Protein AF-A0A9E4AIB0-F1 (afdb_monomer_lite)

pLDDT: mean 76.28, std 18.2, range [30.69, 98.44]

Foldseek 3Di:
DVVVVVVVVVVVVVVVVVVVVVVVVVVVVVVVQQAFLLNPQPQWDWDWFQFPVRDIDIDTADRQDDDPPPPPPDPPPLPPDDQLLVVVLVPDPLVVLCVPFVPDALVRLCVPAVVVVCVVCVVVDDPVNVVLVVVLCVVQNSSNLVVVLSVSRAGDNDNVSSVLSVVLSSVLVVLVVQCVDPVRNQVSCVQLSHDSPDDSVRSNVLSSSLSRLQVVVQVVVCVVPVQFPHWDAFSNSDTDTAGALEWEWEQDPRGLDTDIDHDDDDPVQVCCCSAQVDHDPSHHYFYAYPRRHTDPPPDRNNPLVVLVVVLVSLLVSLVVVVVVLVVVSVPPPDPPPPPPPPPDPDPDDDDDDDDDDDDDDDDDDDDDDDDDDDDPPPDDDPVPDDPDDDDPVRLVVSVVVQCVRRVRDDDPSVVSSSVSSVVSVVSVVVNVVVVVVVVPDPPPPPPPDPPDPDD

Secondary structure (DSSP, 8-state):
-HHHHHHHHHHHHHHHHHHHHHHHHHHHHHHHHHS-TTTTSPPPPPEEEE-TTS-EEEE-PPP------PPPPP-GGGGSS--HHHHHHHTS-HHHHHHHH--S-HHHHHHHHHHHHHHHHGGG--HHHHHHHHHHHHHS-HHHHHHHHHHTT---SSHHHHHHHHHHHHHHHHHHHHHS-HHHHHHHHHHTT--TT--HHHHHHHHHHHHHHHHHHHHHHHHH-TT--EEEE-TT--EEEE-TTEEEEE--SS-S--EEEES---HHHHHHHHHS--PPTT-EEEEE-TT-PBPPTT----HHHHHHHHHHHHHHHHHHHHHHHHHHHHHSPPP---------------------------------PPP-----GGG--GGGS-SSPPPHHHHHHHHHHHHHHTTT---HHHHHHHHHHHHHHHHHHHHHHHHHHHHTS-----PPPPPPPP-

Structure (mmCIF, N/CA/C/O backbone):
data_AF-A0A9E4AIB0-F1
#
_entry.id   AF-A0A9E4AIB0-F1
#
loop_
_atom_site.group_PDB
_atom_site.id
_atom_site.type_symbol
_atom_site.label_atom_id
_atom_site.label_alt_id
_atom_site.label_comp_id
_atom_site.label_asym_id
_atom_site.label_entity_id
_atom_site.label_seq_id
_atom_site.pdbx_PDB_ins_code
_atom_site.Cartn_x
_atom_site.Cartn_y
_atom_site.Cartn_z
_atom_site.occupancy
_atom_site.B_iso_or_equiv
_atom_site.auth_seq_id
_atom_site.auth_comp_id
_atom_site.auth_asym_id
_atom_site.auth_atom_id
_atom_site.pdbx_PDB_model_num
ATOM 1 N N . MET A 1 1 ? 23.165 46.188 10.028 1.00 58.38 1 MET A N 1
ATOM 2 C CA . MET A 1 1 ? 23.383 44.734 9.798 1.00 58.38 1 MET A CA 1
ATOM 3 C C . MET A 1 1 ? 23.260 43.845 11.045 1.00 58.38 1 MET A C 1
ATOM 5 O O . MET A 1 1 ? 22.676 42.778 10.912 1.00 58.38 1 MET A O 1
ATOM 9 N N . LYS A 1 2 ? 23.750 44.217 12.246 1.00 74.88 2 LYS A N 1
ATOM 10 C CA . LYS A 1 2 ? 23.639 43.354 13.454 1.00 74.88 2 LYS A CA 1
ATOM 11 C C . LYS A 1 2 ? 22.192 42.988 13.853 1.00 74.88 2 LYS A C 1
ATOM 13 O O . LYS A 1 2 ? 21.958 41.852 14.250 1.00 74.88 2 LYS A O 1
ATOM 18 N N . ASN A 1 3 ? 21.227 43.899 13.691 1.00 80.69 3 ASN A N 1
ATOM 19 C CA . ASN A 1 3 ? 19.824 43.640 14.059 1.00 80.69 3 ASN A CA 1
ATOM 20 C C . ASN A 1 3 ? 19.105 42.669 13.109 1.00 80.69 3 ASN A C 1
ATOM 22 O O . ASN A 1 3 ? 18.345 41.827 13.575 1.00 80.69 3 ASN A O 1
ATOM 26 N N . ILE A 1 4 ? 19.416 42.709 11.809 1.00 83.88 4 ILE A N 1
ATOM 27 C CA . ILE A 1 4 ? 18.829 41.802 10.806 1.00 83.88 4 ILE A CA 1
ATOM 28 C C . ILE A 1 4 ? 19.257 40.352 11.070 1.00 83.88 4 ILE A C 1
ATOM 30 O O . ILE A 1 4 ? 18.430 39.451 11.025 1.00 83.88 4 ILE A O 1
ATOM 34 N N . LYS A 1 5 ? 20.527 40.120 11.442 1.00 83.44 5 LYS A N 1
ATOM 35 C CA . LYS A 1 5 ? 21.000 38.772 11.804 1.00 83.44 5 LYS A CA 1
ATOM 36 C C . LYS A 1 5 ? 20.243 38.204 13.008 1.00 83.44 5 LYS A C 1
ATOM 38 O O . LYS A 1 5 ? 19.814 37.062 12.949 1.00 83.44 5 LYS A O 1
ATOM 43 N N . LYS A 1 6 ? 20.015 39.006 14.058 1.00 87.25 6 LYS A N 1
ATOM 44 C CA . LYS A 1 6 ? 19.225 38.574 15.226 1.00 87.25 6 LYS A CA 1
ATOM 45 C C . LYS A 1 6 ? 17.775 38.249 14.855 1.00 87.25 6 LYS A C 1
ATOM 47 O O . LYS A 1 6 ? 17.269 37.226 15.294 1.00 87.25 6 LYS A O 1
ATOM 52 N N . GLN A 1 7 ? 17.128 39.077 14.032 1.00 87.00 7 GLN A N 1
ATOM 53 C CA . GLN A 1 7 ? 15.749 38.833 13.586 1.00 87.00 7 GLN A CA 1
ATOM 54 C C . GLN A 1 7 ? 15.622 37.549 12.757 1.00 87.00 7 GLN A C 1
ATOM 56 O O . GLN A 1 7 ? 14.717 36.759 13.007 1.00 87.00 7 GLN A O 1
ATOM 61 N N . ILE A 1 8 ? 16.560 37.293 11.840 1.00 88.31 8 ILE A N 1
ATOM 62 C CA . ILE A 1 8 ? 16.590 36.048 11.058 1.00 88.31 8 ILE A CA 1
ATOM 63 C C . ILE A 1 8 ? 16.806 34.837 11.974 1.00 88.31 8 ILE A C 1
ATOM 65 O O . ILE A 1 8 ? 16.113 33.834 11.831 1.00 88.31 8 ILE A O 1
ATOM 69 N N . THR A 1 9 ? 17.711 34.927 12.955 1.00 90.75 9 THR A N 1
ATOM 70 C CA . THR A 1 9 ? 17.920 33.845 13.930 1.00 90.75 9 THR A CA 1
ATOM 71 C C . THR A 1 9 ? 16.656 33.557 14.744 1.00 90.75 9 THR A C 1
ATOM 73 O O . THR A 1 9 ? 16.285 32.394 14.874 1.00 90.75 9 THR A O 1
ATOM 76 N N . TYR A 1 10 ? 15.949 34.581 15.236 1.00 92.44 10 TYR A N 1
ATOM 77 C CA . TYR A 1 10 ? 14.683 34.377 15.952 1.00 92.44 10 TYR A CA 1
ATOM 78 C C . TYR A 1 10 ? 13.595 33.770 15.068 1.00 92.44 10 TYR A C 1
ATOM 80 O O . TYR A 1 10 ? 12.855 32.904 15.533 1.00 92.44 10 TYR A O 1
ATOM 88 N N . PHE A 1 11 ? 13.517 34.176 13.800 1.00 90.88 11 PHE A N 1
ATOM 89 C CA . PHE A 1 11 ? 12.573 33.599 12.848 1.00 90.88 11 PHE A CA 1
ATOM 90 C C . PHE A 1 11 ? 12.853 32.110 12.608 1.00 90.88 11 PHE A C 1
ATOM 92 O O . PHE A 1 11 ? 11.940 31.299 12.717 1.00 90.88 11 PHE A O 1
ATOM 99 N N . ILE A 1 12 ? 14.115 31.735 12.371 1.00 88.69 12 ILE A N 1
ATOM 100 C CA . ILE A 1 12 ? 14.518 30.334 12.167 1.00 88.69 12 ILE A CA 1
ATOM 101 C C . ILE A 1 12 ? 14.211 29.487 13.406 1.00 88.69 12 ILE A C 1
ATOM 103 O O . ILE A 1 12 ? 13.651 28.402 13.275 1.00 88.69 12 ILE A O 1
ATOM 107 N N . ILE A 1 13 ? 14.534 29.984 14.606 1.00 91.38 13 ILE A N 1
ATOM 108 C CA . ILE A 1 13 ? 14.256 29.266 15.858 1.00 91.38 13 ILE A CA 1
ATOM 109 C C . ILE A 1 13 ? 12.746 29.098 16.056 1.00 91.38 13 ILE A C 1
ATOM 111 O O . ILE A 1 13 ? 12.291 27.995 16.342 1.00 91.38 13 ILE A O 1
ATOM 115 N N . SER A 1 14 ? 11.959 30.158 15.855 1.00 85.62 14 SER A N 1
ATOM 116 C CA . SER A 1 14 ? 10.499 30.100 16.017 1.00 85.62 14 SER A CA 1
ATOM 117 C C . SER A 1 14 ? 9.866 29.133 15.015 1.00 85.62 14 SER A C 1
ATOM 119 O O . SER A 1 14 ? 9.023 28.321 15.384 1.00 85.62 14 SER A O 1
ATOM 121 N N . PHE A 1 15 ? 10.320 29.164 13.762 1.00 85.19 15 PHE A N 1
ATOM 122 C CA . PHE A 1 15 ? 9.859 28.253 12.720 1.00 85.19 15 PHE A CA 1
ATOM 123 C C . PHE A 1 15 ? 10.212 26.792 13.036 1.00 85.19 15 PHE A C 1
ATOM 125 O O . PHE A 1 15 ? 9.362 25.915 12.906 1.00 85.19 15 PHE A O 1
ATOM 132 N N . ALA A 1 16 ? 11.427 26.526 13.528 1.00 86.19 16 ALA A N 1
ATOM 133 C CA . ALA A 1 16 ? 11.831 25.191 13.961 1.00 86.19 16 ALA A CA 1
ATOM 134 C C . ALA A 1 16 ? 10.978 24.678 15.135 1.00 86.19 16 ALA A C 1
ATOM 136 O O . ALA A 1 16 ? 10.551 23.527 15.114 1.00 86.19 16 ALA A O 1
ATOM 137 N N . VAL A 1 17 ? 10.668 25.526 16.124 1.00 90.06 17 VAL A N 1
ATOM 138 C CA . VAL A 1 17 ? 9.784 25.166 17.248 1.00 90.06 17 VAL A CA 1
ATOM 139 C C . VAL A 1 17 ? 8.374 24.825 16.761 1.00 90.06 17 VAL A C 1
ATOM 141 O O . VAL A 1 17 ? 7.809 23.828 17.205 1.00 90.06 17 VAL A O 1
ATOM 144 N N . VAL A 1 18 ? 7.822 25.591 15.812 1.00 86.50 18 VAL A N 1
ATOM 145 C CA . VAL A 1 18 ? 6.507 25.301 15.214 1.00 86.50 18 VAL A CA 1
ATOM 146 C C . VAL A 1 18 ? 6.522 23.972 14.456 1.00 86.50 18 VAL A C 1
ATOM 148 O O . VAL A 1 18 ? 5.607 23.172 14.630 1.00 86.50 18 VAL A O 1
ATOM 151 N N . LEU A 1 19 ? 7.565 23.693 13.667 1.00 83.31 19 LEU A N 1
ATOM 152 C CA . LEU A 1 19 ? 7.689 22.424 12.944 1.00 83.31 19 LEU A CA 1
ATOM 153 C C . LEU A 1 19 ? 7.826 21.221 13.885 1.00 83.31 19 LEU A C 1
ATOM 155 O O . LEU A 1 19 ? 7.175 20.203 13.662 1.00 83.31 19 LEU A O 1
ATOM 159 N N . ILE A 1 20 ? 8.630 21.336 14.947 1.00 85.75 20 ILE A N 1
ATOM 160 C CA . ILE A 1 20 ? 8.775 20.280 15.961 1.00 85.75 20 ILE A CA 1
ATOM 161 C C . ILE A 1 20 ? 7.446 20.065 16.692 1.00 85.75 20 ILE A C 1
ATOM 163 O O . ILE A 1 20 ? 7.021 18.924 16.862 1.00 85.75 20 ILE A O 1
ATOM 167 N N . GLY A 1 21 ? 6.760 21.147 17.074 1.00 84.75 21 GLY A N 1
ATOM 168 C CA . GLY A 1 21 ? 5.440 21.082 17.700 1.00 84.75 21 GLY A CA 1
ATOM 169 C C . GLY A 1 21 ? 4.399 20.413 16.800 1.00 84.75 21 GLY A C 1
ATOM 170 O O . GLY A 1 21 ? 3.668 19.540 17.260 1.00 84.75 21 GLY A O 1
ATOM 171 N N . ALA A 1 22 ? 4.381 20.752 15.508 1.00 77.81 22 ALA A N 1
ATOM 172 C CA . ALA A 1 22 ? 3.497 20.133 14.525 1.00 77.81 22 ALA A CA 1
ATOM 173 C C . ALA A 1 22 ? 3.813 18.644 14.324 1.00 77.81 22 ALA A C 1
ATOM 175 O O . ALA A 1 22 ? 2.899 17.827 14.336 1.00 77.81 22 ALA A O 1
ATOM 176 N N . ALA A 1 23 ? 5.089 18.266 14.204 1.00 73.75 23 ALA A N 1
ATOM 177 C CA . ALA A 1 23 ? 5.493 16.866 14.072 1.00 73.75 23 ALA A CA 1
ATOM 178 C C . ALA A 1 23 ? 5.126 16.040 15.317 1.00 73.75 23 ALA A C 1
ATOM 180 O O . ALA A 1 23 ? 4.600 14.935 15.191 1.00 73.75 23 ALA A O 1
ATOM 181 N N . PHE A 1 24 ? 5.337 16.589 16.517 1.00 78.62 24 PHE A N 1
ATOM 182 C CA . PHE A 1 24 ? 4.951 15.945 17.774 1.00 78.62 24 PHE A CA 1
ATOM 183 C C . PHE A 1 24 ? 3.428 15.806 17.904 1.00 78.62 24 PHE A C 1
ATOM 185 O O . PHE A 1 24 ? 2.934 14.741 18.269 1.00 78.62 24 PHE A O 1
ATOM 192 N N . TYR A 1 25 ? 2.675 16.852 17.551 1.00 69.88 25 TYR A N 1
ATOM 193 C CA . TYR A 1 25 ? 1.213 16.825 17.530 1.00 69.88 25 TYR A CA 1
ATOM 194 C C . TYR A 1 25 ? 0.676 15.798 16.525 1.00 69.88 25 TYR A C 1
ATOM 196 O O . TYR A 1 25 ? -0.192 15.003 16.873 1.00 69.88 25 TYR A O 1
ATOM 204 N N . MET A 1 26 ? 1.246 15.736 15.319 1.00 58.97 26 MET A N 1
ATOM 205 C CA . MET A 1 26 ? 0.901 14.727 14.313 1.00 58.97 26 MET A CA 1
ATOM 206 C C . MET A 1 26 ? 1.245 13.309 14.782 1.00 58.97 26 MET A C 1
ATOM 208 O O . MET A 1 26 ? 0.445 12.399 14.583 1.00 58.97 26 MET A O 1
ATOM 212 N N . GLY A 1 27 ? 2.378 13.114 15.463 1.00 62.66 27 GLY A N 1
ATOM 213 C CA . GLY A 1 27 ? 2.731 11.832 16.080 1.00 62.66 27 GLY A CA 1
ATOM 214 C C . GLY A 1 27 ? 1.749 11.413 17.181 1.00 62.66 27 GLY A C 1
ATOM 215 O O . GLY A 1 27 ? 1.348 10.252 17.245 1.00 62.66 27 GLY A O 1
ATOM 216 N N . LEU A 1 28 ? 1.292 12.360 18.008 1.00 63.47 28 LEU A N 1
ATOM 217 C CA . LEU A 1 28 ? 0.242 12.131 19.005 1.00 63.47 28 LEU A CA 1
ATOM 218 C C . LEU A 1 28 ? -1.109 11.801 18.365 1.00 63.47 28 LEU A C 1
ATOM 220 O O . LEU A 1 28 ? -1.790 10.898 18.843 1.00 63.47 28 LEU A O 1
ATOM 224 N N . LEU A 1 29 ? -1.494 12.498 17.292 1.00 56.62 29 LEU A N 1
ATOM 225 C CA . LEU A 1 29 ? -2.718 12.206 16.544 1.00 56.62 29 LEU A CA 1
ATOM 226 C C . LEU A 1 29 ? -2.663 10.824 15.892 1.00 56.62 29 LEU A C 1
ATOM 228 O O . LEU A 1 29 ? -3.625 10.072 15.998 1.00 56.62 29 LEU A O 1
ATOM 232 N N . GLN A 1 30 ? -1.531 10.453 15.289 1.00 55.44 30 GLN A N 1
ATOM 233 C CA . GLN A 1 30 ? -1.328 9.114 14.735 1.00 55.44 30 GLN A CA 1
ATOM 234 C C . GLN A 1 30 ? -1.376 8.035 15.816 1.00 55.44 30 GLN A C 1
ATOM 236 O O . GLN A 1 30 ? -1.966 6.985 15.589 1.00 55.44 30 GLN A O 1
ATOM 241 N N . LYS A 1 31 ? -0.785 8.282 16.993 1.00 58.31 31 LYS A N 1
ATOM 242 C CA . LYS A 1 31 ? -0.861 7.341 18.116 1.00 58.31 31 LYS A CA 1
ATOM 243 C C . LYS A 1 31 ? -2.298 7.196 18.619 1.00 58.31 31 LYS A C 1
ATOM 245 O O . LYS A 1 31 ? -2.769 6.078 18.770 1.00 58.31 31 LYS A O 1
ATOM 250 N N . ARG A 1 32 ? -3.015 8.312 18.789 1.00 55.72 32 ARG A N 1
ATOM 251 C CA . ARG A 1 32 ? -4.437 8.299 19.160 1.00 55.72 32 ARG A CA 1
ATOM 252 C C . ARG A 1 32 ? -5.267 7.541 18.133 1.00 55.72 32 ARG A C 1
ATOM 254 O O . ARG A 1 32 ? -6.071 6.714 18.528 1.00 55.72 32 ARG A O 1
ATOM 261 N N . ALA A 1 33 ? -5.044 7.758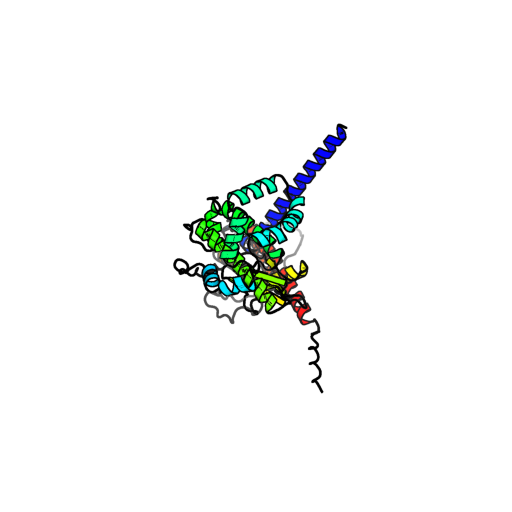 16.841 1.00 53.22 33 ALA A N 1
ATOM 262 C CA . ALA A 1 33 ? -5.771 7.049 15.795 1.00 53.22 33 ALA A CA 1
ATOM 263 C C . ALA A 1 33 ? -5.574 5.525 15.855 1.00 53.22 33 ALA A C 1
ATOM 265 O O . ALA A 1 33 ? -6.446 4.812 15.396 1.00 53.22 33 ALA A O 1
ATOM 266 N N . LYS A 1 34 ? -4.473 5.007 16.410 1.00 53.28 34 LYS A N 1
ATOM 267 C CA . LYS A 1 34 ? -4.218 3.558 16.462 1.00 53.28 34 LYS A CA 1
ATOM 268 C C . LYS A 1 34 ? -4.883 2.840 17.636 1.00 53.28 34 LYS A C 1
ATOM 270 O O . LYS A 1 34 ? -5.169 1.663 17.504 1.00 53.28 34 LYS A O 1
ATOM 275 N N . GLU A 1 35 ? -5.109 3.525 18.752 1.00 58.25 35 GLU A N 1
ATOM 276 C CA . GLU A 1 35 ? -5.709 2.925 19.948 1.00 58.25 35 GLU A CA 1
ATOM 277 C C . GLU A 1 35 ? -7.237 3.032 19.862 1.00 58.25 35 GLU A C 1
ATOM 279 O O . GLU A 1 35 ? -7.774 4.131 19.643 1.00 58.25 35 GLU A O 1
ATOM 284 N N . SER A 1 36 ? -7.933 1.907 20.053 1.00 61.78 36 SER A N 1
ATOM 285 C CA . SER A 1 36 ? -9.393 1.899 20.207 1.00 61.78 36 SER A CA 1
ATOM 286 C C . SER A 1 36 ? -9.786 2.862 21.336 1.00 61.78 36 SER A C 1
ATOM 288 O O . SER A 1 36 ? -9.034 3.049 22.296 1.00 61.78 36 SER A O 1
ATOM 290 N N . LEU A 1 37 ? -10.956 3.506 21.249 1.00 65.31 37 LEU A N 1
ATOM 291 C CA . LEU A 1 37 ? -11.402 4.445 22.291 1.00 65.31 37 LEU A CA 1
ATOM 292 C C . LEU A 1 37 ? -11.414 3.798 23.688 1.00 65.31 37 LEU A C 1
ATOM 294 O O . LEU A 1 37 ? -11.120 4.478 24.670 1.00 65.31 37 LEU A O 1
ATOM 298 N N . LEU A 1 38 ? -11.658 2.484 23.762 1.00 59.84 38 LEU A N 1
ATOM 299 C CA . LEU A 1 38 ? -11.640 1.711 25.005 1.00 59.84 38 LEU A CA 1
ATOM 300 C C . LEU A 1 38 ? -10.232 1.392 25.508 1.00 59.84 38 LEU A C 1
ATOM 302 O O . LEU A 1 38 ? -10.007 1.369 26.713 1.00 59.84 38 LEU A O 1
ATOM 306 N N . GLU A 1 39 ? -9.264 1.191 24.614 1.00 63.72 39 GLU A N 1
ATOM 307 C CA . GLU A 1 39 ? -7.865 0.929 24.991 1.00 63.72 39 GLU A CA 1
ATOM 308 C C . GLU A 1 39 ? -7.205 2.143 25.659 1.00 63.72 39 GLU A C 1
ATOM 310 O O . GLU A 1 39 ? -6.196 2.020 26.352 1.00 63.72 39 GLU A O 1
ATOM 315 N N . ARG A 1 40 ? -7.801 3.328 25.489 1.00 65.69 40 ARG A N 1
ATOM 316 C CA . ARG A 1 40 ? -7.371 4.568 26.143 1.00 65.69 40 ARG A CA 1
ATOM 317 C C . ARG A 1 40 ? -7.846 4.679 27.590 1.00 65.69 40 ARG A C 1
ATOM 319 O O . ARG A 1 40 ? -7.394 5.589 28.294 1.00 65.69 40 ARG A O 1
ATOM 326 N N . ILE A 1 41 ? -8.756 3.810 28.036 1.00 62.38 41 ILE A N 1
ATOM 327 C CA . ILE A 1 41 ? -9.234 3.803 29.418 1.00 62.38 41 ILE A CA 1
ATOM 328 C C . ILE A 1 41 ? -8.082 3.291 30.289 1.00 62.38 41 ILE A C 1
ATOM 330 O O . ILE A 1 41 ? -7.646 2.148 30.132 1.00 62.38 41 ILE A O 1
ATOM 334 N N . PRO A 1 42 ? -7.521 4.129 31.180 1.00 66.94 42 PRO A N 1
ATOM 335 C CA . PRO A 1 42 ? -6.432 3.687 32.034 1.00 66.94 42 PRO A CA 1
ATOM 336 C C . PRO A 1 42 ? -6.925 2.547 32.924 1.00 66.94 42 PRO A C 1
ATOM 338 O O . PRO A 1 42 ? -8.067 2.573 33.376 1.00 66.94 42 PRO A O 1
ATOM 341 N N . ALA A 1 43 ? -6.046 1.587 33.223 1.00 69.94 43 ALA A N 1
ATOM 342 C CA . ALA A 1 43 ? -6.356 0.549 34.199 1.00 69.94 43 ALA A CA 1
ATOM 343 C C . ALA A 1 43 ? -6.886 1.187 35.492 1.00 69.94 43 ALA A C 1
ATOM 345 O O . ALA A 1 43 ? -6.282 2.139 36.011 1.00 69.94 43 ALA A O 1
ATOM 346 N N . SER A 1 44 ? -8.013 0.668 35.981 1.00 67.94 44 SER A N 1
ATOM 347 C CA . SER A 1 44 ? -8.653 1.178 37.184 1.00 67.94 44 SER A CA 1
ATOM 348 C C . SER A 1 44 ? -7.684 1.141 38.354 1.00 67.94 44 SER A C 1
ATOM 350 O O . SER A 1 44 ? -6.979 0.156 38.592 1.00 67.94 44 SER A O 1
ATOM 352 N N . LYS A 1 45 ? -7.617 2.261 39.069 1.00 73.88 45 LYS A N 1
ATOM 353 C CA . LYS A 1 45 ? -6.834 2.373 40.298 1.00 73.88 45 LYS A CA 1
ATOM 354 C C . LYS A 1 45 ? -7.742 2.096 41.494 1.00 73.88 45 LYS A C 1
ATOM 356 O O . LYS A 1 45 ? -8.933 2.408 41.406 1.00 73.88 45 LYS A O 1
ATOM 361 N N . PRO A 1 46 ? -7.193 1.578 42.607 1.00 77.62 46 PRO A N 1
ATOM 362 C CA . PRO A 1 46 ? -7.929 1.525 43.859 1.00 77.62 46 PRO A CA 1
ATOM 363 C C . PRO A 1 46 ? -8.467 2.911 44.209 1.00 77.62 46 PRO A C 1
ATOM 365 O O . PRO A 1 46 ? -7.742 3.905 44.101 1.00 77.62 46 PRO A O 1
ATOM 368 N N . HIS A 1 47 ? -9.733 2.975 44.594 1.00 70.31 47 HIS A N 1
ATOM 369 C CA . HIS A 1 47 ? -10.384 4.201 45.031 1.00 70.31 47 HIS A CA 1
ATOM 370 C C . HIS A 1 47 ? -11.416 3.890 46.115 1.00 70.31 47 HIS A C 1
ATOM 372 O O . HIS A 1 47 ? -11.842 2.745 46.295 1.00 70.31 47 HIS A O 1
ATOM 378 N N . SER A 1 48 ? -11.768 4.928 46.867 1.00 73.19 48 SER A N 1
ATOM 379 C CA . SER A 1 48 ? -12.589 4.821 48.066 1.00 73.19 48 SER A CA 1
ATOM 380 C C . SER A 1 48 ? -13.989 5.380 47.829 1.00 73.19 48 SER A C 1
ATOM 382 O O . SER A 1 48 ? -14.158 6.372 47.121 1.00 73.19 48 SER A O 1
ATOM 384 N N . HIS A 1 49 ? -14.974 4.775 48.479 1.00 63.50 49 HIS A N 1
ATOM 385 C CA . HIS A 1 49 ? -16.352 5.249 48.564 1.00 63.50 49 HIS A CA 1
ATOM 386 C C . HIS A 1 49 ? -16.690 5.568 49.993 1.00 63.50 49 HIS A C 1
ATOM 388 O O . HIS A 1 49 ? -16.235 4.863 50.885 1.00 63.50 49 HIS A O 1
ATOM 394 N N . VAL A 1 50 ? -17.536 6.568 50.200 1.00 66.19 50 VAL A N 1
ATOM 395 C CA . VAL A 1 50 ? -18.171 6.790 51.494 1.00 66.19 50 VAL A CA 1
ATOM 396 C C . VAL A 1 50 ? -19.594 6.262 51.382 1.00 66.19 50 VAL A C 1
ATOM 398 O O . VAL A 1 50 ? -20.367 6.742 50.557 1.00 66.19 50 VAL A O 1
ATOM 401 N N . SER A 1 51 ? -19.935 5.245 52.168 1.00 64.94 51 SER A N 1
ATOM 402 C CA . SER A 1 51 ? -21.302 4.734 52.227 1.00 64.94 51 SER A CA 1
ATOM 403 C C . SER A 1 51 ? -22.255 5.804 52.773 1.00 64.94 51 SER A C 1
ATOM 405 O O . SER A 1 51 ? -21.812 6.725 53.466 1.00 64.94 51 SER A O 1
ATOM 407 N N . PRO A 1 52 ? -23.578 5.677 52.564 1.00 59.53 52 PRO A N 1
ATOM 408 C CA . PRO A 1 52 ? -24.554 6.560 53.211 1.00 59.53 52 PRO A CA 1
ATOM 409 C C . PRO A 1 52 ? -24.434 6.589 54.746 1.00 59.53 52 PRO A C 1
ATOM 411 O O . PRO A 1 52 ? -24.857 7.547 55.387 1.00 59.53 52 PRO A O 1
ATOM 414 N N . ALA A 1 53 ? -23.841 5.546 55.338 1.00 64.38 53 ALA A N 1
ATOM 415 C CA . ALA A 1 53 ? -23.571 5.434 56.767 1.00 64.38 53 ALA A CA 1
ATOM 416 C C . ALA A 1 53 ? -22.249 6.102 57.210 1.00 64.38 53 ALA A C 1
ATOM 418 O O . ALA A 1 53 ? -21.981 6.178 58.409 1.00 64.38 53 ALA A O 1
ATOM 419 N N . GLY A 1 54 ? -21.440 6.601 56.269 1.00 68.69 54 GLY A N 1
ATOM 420 C CA . GLY A 1 54 ? -20.148 7.246 56.516 1.00 68.69 54 GLY A CA 1
ATOM 421 C C . GLY A 1 54 ? -18.934 6.313 56.446 1.00 68.69 54 GLY A C 1
ATOM 422 O O . GLY A 1 54 ? -17.810 6.782 56.620 1.00 68.69 54 GLY A O 1
ATOM 423 N N . ASP A 1 55 ? -19.128 5.018 56.186 1.00 70.44 55 ASP A N 1
ATOM 424 C CA . ASP A 1 55 ? -18.033 4.044 56.112 1.00 70.44 55 ASP A CA 1
ATOM 425 C C . ASP A 1 55 ? -17.238 4.198 54.817 1.00 70.44 55 ASP A C 1
ATOM 427 O O . ASP A 1 55 ? -17.816 4.275 53.733 1.00 70.44 55 ASP A O 1
ATOM 431 N N . VAL A 1 56 ? -15.909 4.192 54.926 1.00 73.69 56 VAL A N 1
ATOM 432 C CA . VAL A 1 56 ? -15.022 4.261 53.764 1.00 73.69 56 VAL A CA 1
ATOM 433 C C . VAL A 1 56 ? -14.715 2.851 53.262 1.00 73.69 56 VAL A C 1
ATOM 435 O O . VAL A 1 56 ? -14.102 2.069 53.987 1.00 73.69 56 VAL A O 1
ATOM 438 N N . VAL A 1 57 ? -15.103 2.527 52.028 1.00 73.12 57 VAL A N 1
ATOM 439 C CA . VAL A 1 57 ? -14.785 1.240 51.389 1.00 73.12 57 VAL A CA 1
ATOM 440 C C . VAL A 1 57 ? -13.852 1.454 50.209 1.00 73.12 57 VAL A C 1
ATOM 442 O O . VAL A 1 57 ? -14.179 2.193 49.284 1.00 73.12 57 VAL A O 1
ATOM 445 N N . GLU A 1 58 ? -12.693 0.800 50.230 1.00 79.00 58 GLU A N 1
ATOM 446 C CA . GLU A 1 58 ? -11.758 0.783 49.106 1.00 79.00 58 GLU A CA 1
ATOM 447 C C . GLU A 1 58 ? -12.016 -0.421 48.208 1.00 79.00 58 GLU A C 1
ATOM 449 O O . GLU A 1 58 ? -12.123 -1.552 48.684 1.00 79.00 58 GLU A O 1
ATOM 454 N N . HIS A 1 59 ? -12.070 -0.193 46.899 1.00 71.81 59 HIS A N 1
ATOM 455 C CA . HIS A 1 59 ? -12.127 -1.280 45.932 1.00 71.81 59 HIS A CA 1
ATOM 456 C C . HIS A 1 59 ? -11.455 -0.889 44.609 1.00 71.81 59 HIS A C 1
ATOM 458 O O . HIS A 1 59 ? -11.005 0.242 44.423 1.00 71.81 59 HIS A O 1
ATOM 464 N N . THR A 1 60 ? -11.287 -1.859 43.710 1.00 74.75 60 THR A N 1
ATOM 465 C CA . THR A 1 60 ? -10.710 -1.662 42.372 1.00 74.75 60 THR A CA 1
ATOM 466 C C . THR A 1 60 ? -11.609 -2.345 41.357 1.00 74.75 60 THR A C 1
ATOM 468 O O . THR A 1 60 ? -12.007 -3.489 41.573 1.00 74.75 60 THR A O 1
ATOM 471 N N . HIS A 1 61 ? -11.916 -1.670 40.253 1.00 70.31 61 HIS A N 1
ATOM 472 C CA . HIS A 1 61 ? -12.697 -2.271 39.178 1.00 70.31 61 HIS A CA 1
ATOM 473 C C . HIS A 1 61 ? -11.862 -3.258 38.361 1.00 70.31 61 HIS A C 1
ATOM 475 O O . HIS A 1 61 ? -10.656 -3.075 38.163 1.00 70.31 61 HIS A O 1
ATOM 481 N N . THR A 1 62 ? -12.513 -4.301 37.851 1.00 68.69 62 THR A N 1
ATOM 482 C CA . THR A 1 62 ? -11.871 -5.218 36.905 1.00 68.69 62 THR A CA 1
ATOM 483 C C . THR A 1 62 ? -11.646 -4.480 35.579 1.00 68.69 62 THR A C 1
ATOM 485 O O . THR A 1 62 ? -12.598 -3.895 35.069 1.00 68.69 62 THR A O 1
ATOM 488 N N . PRO A 1 63 ? -10.434 -4.493 34.992 1.00 64.75 63 PRO A N 1
ATOM 489 C CA . PRO A 1 63 ? -10.183 -3.823 33.719 1.00 64.75 63 PRO A CA 1
ATOM 490 C C . PRO A 1 63 ? -11.107 -4.338 32.613 1.00 64.75 63 PRO A C 1
ATOM 492 O O . PRO A 1 63 ? -11.304 -5.551 32.491 1.00 64.75 63 PRO A O 1
ATOM 495 N N . ILE A 1 64 ? -11.596 -3.432 31.761 1.00 60.88 64 ILE A N 1
ATOM 496 C CA . ILE A 1 64 ? -12.268 -3.801 30.512 1.00 60.88 64 ILE A CA 1
ATOM 497 C C . ILE A 1 64 ? -11.256 -4.568 29.664 1.00 60.88 64 ILE A C 1
ATOM 499 O O . ILE A 1 64 ? -10.255 -4.007 29.218 1.00 60.88 64 ILE A O 1
ATOM 503 N N . ARG A 1 65 ? -11.498 -5.860 29.447 1.00 55.47 65 ARG A N 1
ATOM 504 C CA . ARG A 1 65 ? -10.799 -6.613 28.409 1.00 55.47 65 ARG A CA 1
ATOM 505 C C . ARG A 1 65 ? -11.692 -6.598 27.174 1.00 55.47 65 ARG A C 1
ATOM 507 O O . ARG A 1 65 ? -12.787 -7.157 27.251 1.00 55.47 65 ARG A O 1
ATOM 514 N N . PRO A 1 66 ? -11.267 -5.974 26.059 1.00 52.56 66 PRO A N 1
ATOM 515 C CA . PRO A 1 66 ? -11.898 -6.234 24.773 1.00 52.56 66 PRO A CA 1
ATOM 516 C C . PRO A 1 66 ? -11.955 -7.748 24.569 1.00 52.56 66 PRO A C 1
ATOM 518 O O . PRO A 1 66 ? -11.037 -8.448 25.009 1.00 52.56 66 PRO A O 1
ATOM 521 N N . ALA A 1 67 ? -13.013 -8.258 23.934 1.00 49.75 67 ALA A N 1
ATOM 522 C CA . ALA A 1 67 ? -13.015 -9.646 23.497 1.00 49.75 67 ALA A CA 1
ATOM 523 C C . ALA A 1 67 ? -11.716 -9.875 22.714 1.00 49.75 67 ALA A C 1
ATOM 525 O O . ALA A 1 67 ? -11.475 -9.191 21.718 1.00 49.75 67 ALA A O 1
ATOM 526 N N . GLU A 1 68 ? -10.848 -10.754 23.220 1.00 44.16 68 GLU A N 1
ATOM 527 C CA . GLU A 1 68 ? -9.633 -11.138 22.514 1.00 44.16 68 GLU A CA 1
ATOM 528 C C . GLU A 1 68 ? -10.101 -11.701 21.176 1.00 44.16 68 GLU A C 1
ATOM 530 O O . GLU A 1 68 ? -10.693 -12.782 21.117 1.00 44.16 68 GLU A O 1
ATOM 535 N N . VAL A 1 69 ? -9.908 -10.927 20.105 1.00 41.88 69 VAL A N 1
ATOM 536 C CA . VAL A 1 69 ? -10.038 -11.442 18.749 1.00 41.88 69 VAL A CA 1
ATOM 537 C C . VAL A 1 69 ? -8.975 -12.517 18.685 1.00 41.88 69 VAL A C 1
ATOM 539 O O . VAL A 1 69 ? -7.785 -12.201 18.650 1.00 41.88 69 VAL A O 1
ATOM 542 N N . GLN A 1 70 ? -9.392 -13.782 18.794 1.00 35.53 70 GLN A N 1
ATOM 543 C CA . GLN A 1 70 ? -8.462 -14.884 18.635 1.00 35.53 70 GLN A CA 1
ATOM 544 C C . GLN A 1 70 ? -7.762 -14.648 17.300 1.00 35.53 70 GLN A C 1
ATOM 546 O O . GLN A 1 70 ? -8.463 -14.501 16.293 1.00 35.53 70 GLN A O 1
ATOM 551 N N . PRO A 1 71 ? -6.424 -14.521 17.284 1.00 41.41 71 PRO A N 1
ATOM 552 C CA . PRO A 1 71 ? -5.713 -14.350 16.035 1.00 41.41 71 PRO A CA 1
ATOM 553 C C . PRO A 1 71 ? -6.107 -15.535 15.161 1.00 41.41 71 PRO A C 1
ATOM 555 O O . PRO A 1 71 ? -5.900 -16.685 15.559 1.00 41.41 71 PRO A O 1
ATOM 558 N N . GLU A 1 72 ? -6.759 -15.252 14.027 1.00 39.50 72 GLU A N 1
ATOM 559 C CA . GLU A 1 72 ? -7.026 -16.260 13.005 1.00 39.50 72 GLU A CA 1
ATOM 560 C C . GLU A 1 72 ? -5.710 -16.993 12.788 1.00 39.50 72 GLU A C 1
ATOM 562 O O . GLU A 1 72 ? -4.694 -16.356 12.498 1.00 39.50 72 GLU A O 1
ATOM 567 N N . SER A 1 73 ? -5.708 -18.299 13.068 1.00 37.66 73 SER A N 1
ATOM 568 C CA . SER A 1 73 ? -4.477 -19.071 13.127 1.00 37.66 73 SER A CA 1
ATOM 569 C C . SER A 1 73 ? -3.723 -18.873 11.822 1.00 37.66 73 SER A C 1
ATOM 571 O O . SER A 1 73 ? -4.246 -19.197 10.754 1.00 37.66 73 SER A O 1
ATOM 573 N N . SER A 1 74 ? -2.515 -18.325 11.918 1.00 43.44 74 SER A N 1
ATOM 574 C CA . SER A 1 74 ? -1.587 -18.246 10.805 1.00 43.44 74 SER A CA 1
ATOM 575 C C . SER A 1 74 ? -1.414 -19.650 10.242 1.00 43.44 74 SER A C 1
ATOM 577 O O . SER A 1 74 ? -0.987 -20.561 10.950 1.00 43.44 74 SER A O 1
ATOM 579 N N . ASP A 1 75 ? -1.828 -19.820 8.990 1.00 47.03 75 ASP A N 1
ATOM 580 C CA . ASP A 1 75 ? -1.812 -21.093 8.282 1.00 47.03 75 ASP A CA 1
ATOM 581 C C . ASP A 1 75 ? -0.369 -21.649 8.297 1.00 47.03 75 ASP A C 1
ATOM 583 O O . ASP A 1 75 ? 0.532 -21.031 7.715 1.00 47.03 75 ASP A O 1
ATOM 587 N N . PRO A 1 76 ? -0.085 -22.745 9.026 1.00 46.72 76 PRO A N 1
ATOM 588 C CA . PRO A 1 76 ? 1.286 -23.132 9.366 1.00 46.72 76 PRO A CA 1
ATOM 589 C C . PRO A 1 76 ? 2.070 -23.771 8.206 1.00 46.72 76 PRO A C 1
ATOM 591 O O . PRO A 1 76 ? 3.234 -24.128 8.384 1.00 46.72 76 PRO A O 1
ATOM 594 N N . ASP A 1 77 ? 1.484 -23.891 7.012 1.00 49.19 77 ASP A N 1
ATOM 595 C CA . ASP A 1 77 ? 2.056 -24.669 5.903 1.00 49.19 77 ASP A CA 1
ATOM 596 C C . ASP A 1 77 ? 2.856 -23.839 4.870 1.00 49.19 77 ASP A C 1
ATOM 598 O O . ASP A 1 77 ? 3.122 -24.267 3.745 1.00 49.19 77 ASP A O 1
ATOM 602 N N . LEU A 1 78 ? 3.288 -22.627 5.239 1.00 52.72 78 LEU A N 1
ATOM 603 C CA . LEU A 1 78 ? 4.082 -21.745 4.365 1.00 52.72 78 LEU A CA 1
ATOM 604 C C . LEU A 1 78 ? 5.564 -22.146 4.226 1.00 52.72 78 LEU A C 1
ATOM 606 O O . LEU A 1 78 ? 6.254 -21.610 3.364 1.00 52.72 78 LEU A O 1
ATOM 610 N N . THR A 1 79 ? 6.073 -23.087 5.025 1.00 51.00 79 THR A N 1
ATOM 611 C CA . THR A 1 79 ? 7.518 -23.398 5.071 1.00 51.00 79 THR A CA 1
ATOM 612 C C . THR A 1 79 ? 8.011 -24.326 3.954 1.00 51.00 79 THR A C 1
ATOM 614 O O . THR A 1 79 ? 9.214 -24.389 3.714 1.00 51.00 79 THR A O 1
ATOM 617 N N . ALA A 1 80 ? 7.113 -24.996 3.221 1.00 55.81 80 ALA A N 1
ATOM 618 C CA . ALA A 1 80 ? 7.474 -25.870 2.093 1.00 55.81 80 ALA A CA 1
ATOM 619 C C . ALA A 1 80 ? 6.969 -25.369 0.727 1.00 55.81 80 ALA A C 1
ATOM 621 O O . ALA A 1 80 ? 7.361 -25.888 -0.323 1.00 55.81 80 ALA A O 1
ATOM 622 N N . ALA A 1 81 ? 6.093 -24.364 0.711 1.00 69.81 81 ALA A N 1
ATOM 623 C CA . ALA A 1 81 ? 5.455 -23.899 -0.507 1.00 69.81 81 ALA A CA 1
ATOM 624 C C . ALA A 1 81 ? 6.273 -22.769 -1.149 1.00 69.81 81 ALA A C 1
ATOM 626 O O . ALA A 1 81 ? 6.423 -21.692 -0.583 1.00 69.81 81 ALA A O 1
ATOM 627 N N . LYS A 1 82 ? 6.756 -22.998 -2.375 1.00 80.88 82 LYS A N 1
ATOM 628 C CA . LYS A 1 82 ? 7.424 -21.995 -3.222 1.00 80.88 82 LYS A CA 1
ATOM 629 C C . LYS A 1 82 ? 6.748 -20.621 -3.134 1.00 80.88 82 LYS A C 1
ATOM 631 O O . LYS A 1 82 ? 5.515 -20.563 -3.186 1.00 80.88 82 LYS A O 1
ATOM 636 N N . HIS A 1 83 ? 7.516 -19.531 -3.064 1.00 88.38 83 HIS A N 1
ATOM 637 C CA . HIS A 1 83 ? 6.953 -18.180 -2.951 1.00 88.38 83 HIS A CA 1
ATOM 638 C C . HIS A 1 83 ? 5.884 -17.931 -4.044 1.00 88.38 83 HIS A C 1
ATOM 640 O O . HIS A 1 83 ? 6.140 -18.243 -5.214 1.00 88.38 83 HIS A O 1
ATOM 646 N N . PRO A 1 84 ? 4.685 -17.403 -3.715 1.00 88.25 84 PRO A N 1
ATOM 647 C CA . PRO A 1 84 ? 3.571 -17.289 -4.663 1.00 88.25 84 PRO A CA 1
ATOM 648 C C . PRO A 1 84 ? 3.937 -16.599 -5.982 1.00 88.25 84 PRO A C 1
ATOM 650 O O . PRO A 1 84 ? 3.607 -17.111 -7.051 1.00 88.25 84 PRO A O 1
ATOM 653 N N . ILE A 1 85 ? 4.701 -15.502 -5.924 1.00 91.06 85 ILE A N 1
ATOM 654 C CA . ILE A 1 85 ? 5.124 -14.782 -7.132 1.00 91.06 85 ILE A CA 1
ATOM 655 C C . ILE A 1 85 ? 5.987 -15.621 -8.073 1.00 91.06 85 ILE A C 1
ATOM 657 O O . ILE A 1 85 ? 5.865 -15.495 -9.288 1.00 91.06 85 ILE A O 1
ATOM 661 N N . LEU A 1 86 ? 6.816 -16.516 -7.525 1.00 92.06 86 LEU A N 1
ATOM 662 C CA . LEU A 1 86 ? 7.660 -17.394 -8.327 1.00 92.06 86 LEU A CA 1
ATOM 663 C C . LEU A 1 86 ? 6.797 -18.410 -9.072 1.00 92.06 86 LEU A C 1
ATOM 665 O O . LEU A 1 86 ? 7.073 -18.693 -10.229 1.00 92.06 86 LEU A O 1
ATOM 669 N N . ARG A 1 87 ? 5.707 -18.896 -8.461 1.00 90.50 87 ARG A N 1
ATOM 670 C CA . ARG A 1 87 ? 4.744 -19.777 -9.147 1.00 90.50 87 ARG A CA 1
ATOM 671 C C . ARG A 1 87 ? 4.040 -19.050 -10.289 1.00 90.50 87 ARG A C 1
ATOM 673 O O . ARG A 1 87 ? 3.864 -19.619 -11.360 1.00 90.50 87 ARG A O 1
ATOM 680 N N . VAL A 1 88 ? 3.628 -17.800 -10.067 1.00 91.25 88 VAL A N 1
ATOM 681 C CA . VAL A 1 88 ? 2.996 -16.984 -11.116 1.00 91.25 88 VAL A CA 1
ATOM 682 C C . VAL A 1 88 ? 3.974 -16.744 -12.262 1.00 91.25 88 VAL A C 1
ATOM 684 O O . VAL A 1 88 ? 3.604 -16.933 -13.417 1.00 91.25 88 VAL A O 1
ATOM 687 N N . TRP A 1 89 ? 5.221 -16.390 -11.943 1.00 95.31 89 TRP A N 1
ATOM 688 C CA . TRP A 1 89 ? 6.269 -16.164 -12.933 1.00 95.31 89 TRP A CA 1
ATOM 689 C C . TRP A 1 89 ? 6.608 -17.429 -13.735 1.00 95.31 89 TRP A C 1
ATOM 691 O O . TRP A 1 89 ? 6.717 -17.360 -14.953 1.00 95.31 89 TRP A O 1
ATOM 701 N N . GLU A 1 90 ? 6.703 -18.598 -13.098 1.00 93.75 90 GLU A N 1
ATOM 702 C CA . GLU A 1 90 ? 6.998 -19.867 -13.786 1.00 93.75 90 GLU A CA 1
ATOM 703 C C . GLU A 1 90 ? 5.921 -20.318 -14.765 1.00 93.75 90 GLU A C 1
ATOM 705 O O . GLU A 1 90 ? 6.209 -21.045 -15.712 1.00 93.75 90 GLU A O 1
ATOM 710 N N . ASN A 1 91 ? 4.687 -19.867 -14.557 1.00 93.38 91 ASN A N 1
ATOM 711 C CA . ASN A 1 91 ? 3.583 -20.132 -15.469 1.00 93.38 91 ASN A CA 1
ATOM 712 C C . ASN A 1 91 ? 3.532 -19.140 -16.646 1.00 93.38 91 ASN A C 1
ATOM 714 O O . ASN A 1 91 ? 2.634 -19.232 -17.486 1.00 93.38 91 ASN A O 1
ATOM 718 N N . LEU A 1 92 ? 4.454 -18.172 -16.721 1.00 93.94 92 LEU A N 1
ATOM 719 C CA . LEU A 1 92 ? 4.543 -17.255 -17.851 1.00 93.94 92 LEU A CA 1
ATOM 720 C C . LEU A 1 92 ? 5.213 -17.926 -19.055 1.00 93.94 92 LEU A C 1
ATOM 722 O O . LEU A 1 92 ? 6.297 -18.496 -18.955 1.00 93.94 92 LEU A O 1
ATOM 726 N N . ASP A 1 93 ? 4.621 -17.752 -20.237 1.00 95.69 93 ASP A N 1
ATOM 727 C CA . ASP A 1 93 ? 5.288 -18.057 -21.503 1.00 95.69 93 ASP A CA 1
ATOM 728 C C . ASP A 1 93 ? 6.316 -16.959 -21.819 1.00 95.69 93 ASP A C 1
ATOM 730 O O . ASP A 1 93 ? 6.017 -15.950 -22.468 1.00 95.69 93 ASP A O 1
ATOM 734 N N . LEU A 1 94 ? 7.541 -17.138 -21.315 1.00 95.62 94 LEU A N 1
ATOM 735 C CA . LEU A 1 94 ? 8.639 -16.195 -21.535 1.00 95.62 94 LEU A CA 1
ATOM 736 C C . LEU A 1 94 ? 8.959 -16.025 -23.024 1.00 95.62 94 LEU A C 1
ATOM 738 O O . LEU A 1 94 ? 9.337 -14.931 -23.434 1.00 95.62 94 LEU A O 1
ATOM 742 N N . ALA A 1 95 ? 8.793 -17.063 -23.849 1.00 96.12 95 ALA A N 1
ATOM 743 C CA . ALA A 1 95 ? 9.057 -16.961 -25.282 1.00 96.12 95 ALA A CA 1
ATOM 744 C C . ALA A 1 95 ? 8.036 -16.042 -25.967 1.00 96.12 95 ALA A C 1
ATOM 746 O O . ALA A 1 95 ? 8.424 -15.177 -26.756 1.00 96.12 95 ALA A O 1
ATOM 747 N N . ALA A 1 96 ? 6.752 -16.174 -25.622 1.00 95.25 96 ALA A N 1
ATOM 748 C CA . ALA A 1 96 ? 5.719 -15.250 -26.077 1.00 95.25 96 ALA A CA 1
ATOM 749 C C . ALA A 1 96 ? 5.980 -13.823 -25.582 1.00 95.25 96 ALA A C 1
ATOM 751 O O . ALA A 1 96 ? 5.938 -12.889 -26.377 1.00 95.25 96 ALA A O 1
ATOM 752 N N . ILE A 1 97 ? 6.338 -13.642 -24.305 1.00 94.44 97 ILE A N 1
ATOM 753 C CA . ILE A 1 97 ? 6.625 -12.310 -23.755 1.00 94.44 97 ILE A CA 1
ATOM 754 C C . ILE A 1 97 ? 7.794 -11.639 -24.482 1.00 94.44 97 ILE A C 1
ATOM 756 O O . ILE A 1 97 ? 7.684 -10.472 -24.857 1.00 94.44 97 ILE A O 1
ATOM 760 N N . LYS A 1 98 ? 8.899 -12.360 -24.713 1.00 95.56 98 LYS A N 1
ATOM 761 C CA . LYS A 1 98 ? 10.054 -11.826 -25.451 1.00 95.56 98 LYS A CA 1
ATOM 762 C C . LYS A 1 98 ? 9.660 -11.439 -26.878 1.00 95.56 98 LYS A C 1
ATOM 764 O O . LYS A 1 98 ? 9.968 -10.334 -27.315 1.00 95.56 98 LYS A O 1
ATOM 769 N N . ARG A 1 99 ? 8.912 -12.300 -27.577 1.00 95.75 99 ARG A N 1
ATOM 770 C CA . ARG A 1 99 ? 8.415 -12.026 -28.936 1.00 95.75 99 ARG A CA 1
ATOM 771 C C . ARG A 1 99 ? 7.515 -10.788 -28.991 1.00 95.75 99 ARG A C 1
ATOM 773 O O . ARG A 1 99 ? 7.669 -9.972 -29.894 1.00 95.75 99 ARG A O 1
ATOM 780 N N . ASP A 1 100 ? 6.591 -10.660 -28.044 1.00 93.50 100 ASP A N 1
ATOM 781 C CA . ASP A 1 100 ? 5.506 -9.678 -28.122 1.00 93.50 100 ASP A CA 1
ATOM 782 C C . ASP A 1 100 ? 5.889 -8.329 -27.479 1.00 93.50 100 ASP A C 1
ATOM 784 O O . ASP A 1 100 ? 5.400 -7.278 -27.897 1.00 93.50 100 ASP A O 1
ATOM 788 N N . TYR A 1 101 ? 6.799 -8.328 -26.496 1.00 94.62 101 TYR A N 1
ATOM 789 C CA . TYR A 1 101 ? 7.128 -7.143 -25.695 1.00 94.62 101 TYR A CA 1
ATOM 790 C C . TYR A 1 101 ? 8.617 -6.767 -25.651 1.00 94.62 101 TYR A C 1
ATOM 792 O O . TYR A 1 101 ? 8.937 -5.744 -25.043 1.00 94.62 101 TYR A O 1
ATOM 800 N N . GLN A 1 102 ? 9.530 -7.512 -26.284 1.00 96.31 102 GLN A N 1
ATOM 801 C CA . GLN A 1 102 ? 10.962 -7.165 -26.353 1.00 96.31 102 GLN A CA 1
ATOM 802 C C . GLN A 1 102 ? 11.464 -7.064 -27.806 1.00 96.31 102 GLN A C 1
ATOM 804 O O . GLN A 1 102 ? 12.304 -7.852 -28.235 1.00 96.31 102 GLN A O 1
ATOM 809 N N . PRO A 1 103 ? 10.984 -6.081 -28.589 1.00 96.94 103 PRO A N 1
ATOM 810 C CA . PRO A 1 103 ? 11.371 -5.940 -29.994 1.00 96.94 103 PRO A CA 1
ATOM 811 C C . PRO A 1 103 ? 12.776 -5.344 -30.202 1.00 96.94 103 PRO A C 1
ATOM 813 O O . PRO A 1 103 ? 13.178 -5.151 -31.345 1.00 96.94 103 PRO A O 1
ATOM 816 N N . TYR A 1 104 ? 13.494 -5.007 -29.128 1.00 97.50 104 TYR A N 1
ATOM 817 C CA . TYR A 1 104 ? 14.796 -4.341 -29.165 1.00 97.50 104 TYR A CA 1
ATOM 818 C C . TYR A 1 104 ? 15.813 -5.117 -28.329 1.00 97.50 104 TYR A C 1
ATOM 820 O O . TYR A 1 104 ? 15.475 -5.676 -27.287 1.00 97.50 104 TYR A O 1
ATOM 828 N N . THR A 1 105 ? 17.068 -5.086 -28.754 1.00 97.94 105 THR A N 1
ATOM 829 C CA . THR A 1 105 ? 18.235 -5.514 -27.974 1.00 97.94 105 THR A CA 1
ATOM 830 C C . THR A 1 105 ? 18.593 -4.489 -26.892 1.00 97.94 105 THR A C 1
ATOM 832 O O . THR A 1 105 ? 18.190 -3.327 -26.965 1.00 97.94 105 THR A O 1
ATOM 835 N N . VAL A 1 106 ? 19.412 -4.877 -25.904 1.00 98.25 106 VAL A N 1
ATOM 836 C CA . VAL A 1 106 ? 19.905 -3.959 -24.855 1.00 98.25 106 VAL A CA 1
ATOM 837 C C . VAL A 1 106 ? 20.567 -2.712 -25.450 1.00 98.25 106 VAL A C 1
ATOM 839 O O . VAL A 1 106 ? 20.292 -1.597 -25.006 1.00 98.25 106 VAL A O 1
ATOM 842 N N . GLN A 1 107 ? 21.395 -2.883 -26.482 1.00 98.44 107 GLN A N 1
ATOM 843 C CA . GLN A 1 107 ? 22.093 -1.770 -27.122 1.00 98.44 107 GLN A CA 1
ATOM 844 C C . GLN A 1 107 ? 21.112 -0.799 -27.792 1.00 98.44 107 GLN A C 1
ATOM 846 O O . GLN A 1 107 ? 21.187 0.408 -27.565 1.00 98.44 107 GLN A O 1
ATOM 851 N N . GLU A 1 108 ? 20.138 -1.319 -28.545 1.00 98.25 108 GLU A N 1
ATOM 852 C CA . GLU A 1 108 ? 19.102 -0.499 -29.186 1.00 98.25 108 GLU A CA 1
ATOM 853 C C . GLU A 1 108 ? 18.242 0.242 -28.152 1.00 98.25 108 GLU A C 1
ATOM 855 O O . GLU A 1 108 ? 17.912 1.411 -28.345 1.00 98.25 108 GLU A O 1
ATOM 860 N N . ILE A 1 109 ? 17.902 -0.405 -27.033 1.00 97.94 109 ILE A N 1
ATOM 861 C CA . ILE A 1 109 ? 17.172 0.203 -25.910 1.00 97.94 109 ILE A CA 1
ATOM 862 C C . ILE A 1 109 ? 17.958 1.399 -25.344 1.00 97.94 109 ILE A C 1
ATOM 864 O O . ILE A 1 109 ? 17.388 2.479 -25.149 1.00 97.94 109 ILE A O 1
ATOM 868 N N . ILE A 1 110 ? 19.261 1.227 -25.092 1.00 98.06 110 ILE A N 1
ATOM 869 C CA . ILE A 1 110 ? 20.133 2.286 -24.564 1.00 98.06 110 ILE A CA 1
ATOM 870 C C . ILE A 1 110 ? 20.223 3.444 -25.557 1.00 98.06 110 ILE A C 1
ATOM 872 O O . ILE A 1 110 ? 19.973 4.589 -25.176 1.00 98.06 110 ILE A O 1
ATOM 876 N N . GLU A 1 111 ? 20.533 3.164 -26.822 1.00 97.94 111 GLU A N 1
ATOM 877 C CA . GLU A 1 111 ? 20.649 4.184 -27.869 1.00 97.94 111 GLU A CA 1
ATOM 878 C C . GLU A 1 111 ? 19.352 4.977 -28.039 1.00 97.94 111 GLU A C 1
ATOM 880 O O . GLU A 1 111 ? 19.374 6.202 -28.163 1.00 97.94 111 GLU A O 1
ATOM 885 N N . LYS A 1 112 ? 18.206 4.292 -27.991 1.00 97.50 112 LYS A N 1
ATOM 886 C CA . LYS A 1 112 ? 16.902 4.903 -28.247 1.00 97.50 112 LYS A CA 1
ATOM 887 C C . LYS A 1 112 ? 16.390 5.748 -27.085 1.00 97.50 112 LYS A C 1
ATOM 889 O O . LYS A 1 112 ? 15.716 6.752 -27.323 1.00 97.50 112 LYS A O 1
ATOM 894 N N . TRP A 1 113 ? 16.634 5.339 -25.837 1.00 97.94 113 TRP A N 1
ATOM 895 C CA . TRP A 1 113 ? 15.924 5.905 -24.680 1.00 97.94 113 TRP A CA 1
ATOM 896 C C . TRP A 1 113 ? 16.816 6.505 -23.598 1.00 97.94 113 TRP A C 1
ATOM 898 O O . TRP A 1 113 ? 16.327 7.318 -22.808 1.00 97.94 113 TRP A O 1
ATOM 908 N N . HIS A 1 114 ? 18.109 6.174 -23.551 1.00 96.06 114 HIS A N 1
ATOM 909 C CA . HIS A 1 114 ? 18.957 6.610 -22.445 1.00 96.06 114 HIS A CA 1
ATOM 910 C C . HIS A 1 114 ? 19.129 8.129 -22.384 1.00 96.06 114 HIS A C 1
ATOM 912 O O . HIS A 1 114 ? 19.072 8.695 -21.295 1.00 96.06 114 HIS A O 1
ATOM 918 N N . GLU A 1 115 ? 19.288 8.807 -23.523 1.00 95.75 115 GLU A N 1
ATOM 919 C CA . GLU A 1 115 ? 19.410 10.268 -23.534 1.00 95.75 115 GLU A CA 1
ATOM 920 C C . GLU A 1 115 ? 18.139 10.944 -22.999 1.00 95.75 115 GLU A C 1
ATOM 922 O O . GLU A 1 115 ? 18.221 11.841 -22.159 1.00 95.75 115 GLU A O 1
ATOM 927 N N . GLY A 1 116 ? 16.960 10.470 -23.418 1.00 94.38 116 GLY A N 1
ATOM 928 C CA . GLY A 1 116 ? 15.673 10.963 -22.923 1.00 94.38 116 GLY A CA 1
ATOM 929 C C . GLY A 1 116 ? 15.518 10.764 -21.414 1.00 94.38 116 GLY A C 1
ATOM 930 O O . GLY A 1 116 ? 15.160 11.702 -20.701 1.00 94.38 116 GLY A O 1
ATOM 931 N N . TYR A 1 117 ? 15.872 9.575 -20.920 1.00 94.06 117 TYR A N 1
ATOM 932 C CA . TYR A 1 117 ? 15.905 9.274 -19.488 1.00 94.06 117 TYR A CA 1
ATOM 933 C C . TYR A 1 117 ? 16.868 10.200 -18.730 1.00 94.06 117 TYR A C 1
ATOM 935 O O . TYR A 1 117 ? 16.485 10.824 -17.744 1.00 94.06 117 TYR A O 1
ATOM 943 N N . MET A 1 118 ? 18.096 10.380 -19.222 1.00 92.69 118 MET A N 1
ATOM 944 C CA . MET A 1 118 ? 19.075 11.250 -18.569 1.00 92.69 118 MET A CA 1
ATOM 945 C C . MET A 1 118 ? 18.668 12.718 -18.599 1.00 92.69 118 MET A C 1
ATOM 947 O O . MET A 1 118 ? 18.955 13.434 -17.648 1.00 92.69 118 MET A O 1
ATOM 951 N N . ASN A 1 119 ? 17.997 13.188 -19.648 1.00 92.94 119 ASN A N 1
ATOM 952 C CA . ASN A 1 119 ? 17.484 14.555 -19.698 1.00 92.94 119 ASN A CA 1
ATOM 953 C C . ASN A 1 119 ? 16.366 14.783 -18.668 1.00 92.94 119 ASN A C 1
ATOM 955 O O . ASN A 1 119 ? 16.304 15.866 -18.086 1.00 92.94 119 ASN A O 1
ATOM 959 N N . PHE A 1 120 ? 15.541 13.765 -18.400 1.00 90.81 120 PHE A N 1
ATOM 960 C CA . PHE A 1 120 ? 14.549 13.790 -17.324 1.00 90.81 120 PHE A CA 1
ATOM 961 C C . PHE A 1 120 ? 15.198 13.767 -15.929 1.00 90.81 120 PHE A C 1
ATOM 963 O O . PHE A 1 120 ? 14.802 14.537 -15.059 1.00 90.81 120 PHE A O 1
ATOM 970 N N . GLU A 1 121 ? 16.234 12.949 -15.725 1.00 87.81 121 GLU A N 1
ATOM 971 C CA . GLU A 1 121 ? 16.911 12.795 -14.427 1.00 87.81 121 GLU A CA 1
ATOM 972 C C . GLU A 1 121 ? 17.898 13.928 -14.098 1.00 87.81 121 GLU A C 1
ATOM 974 O O . GLU A 1 121 ? 18.105 14.272 -12.931 1.00 87.81 121 GLU A O 1
ATOM 979 N N . ARG A 1 122 ? 18.527 14.546 -15.109 1.00 88.06 122 ARG A N 1
ATOM 980 C CA . ARG A 1 122 ? 19.614 15.531 -14.941 1.00 88.06 122 ARG A CA 1
ATOM 981 C C . ARG A 1 122 ? 19.274 16.694 -13.997 1.00 88.06 122 ARG A C 1
ATOM 983 O O . ARG A 1 122 ? 20.144 17.029 -13.188 1.00 88.06 122 ARG A O 1
ATOM 990 N N . PRO A 1 123 ? 18.069 17.296 -14.025 1.00 89.50 123 PRO A N 1
ATOM 991 C CA . PRO A 1 123 ? 17.682 18.337 -13.070 1.00 89.50 123 PRO A CA 1
ATOM 992 C C . PRO A 1 123 ? 17.718 17.884 -11.600 1.00 89.50 123 PRO A C 1
ATOM 994 O O . PRO A 1 123 ? 17.903 18.712 -10.710 1.00 89.50 123 PRO A O 1
ATOM 997 N N . TYR A 1 124 ? 17.587 16.581 -11.336 1.00 85.06 124 TYR A N 1
ATOM 998 C CA . TYR A 1 124 ? 17.531 15.991 -9.995 1.00 85.06 124 TYR A CA 1
ATOM 999 C C . TYR A 1 124 ? 18.887 15.429 -9.512 1.00 85.06 124 TYR A C 1
ATOM 1001 O O . TYR A 1 124 ? 19.003 14.943 -8.378 1.00 85.06 124 TYR A O 1
ATOM 1009 N N . LEU A 1 125 ? 19.945 15.534 -10.330 1.00 87.94 125 LEU A N 1
ATOM 1010 C CA . LEU A 1 125 ? 21.300 15.052 -10.028 1.00 87.94 125 LEU A CA 1
ATOM 1011 C C . LEU A 1 125 ? 22.059 15.957 -9.041 1.00 87.94 125 LEU A C 1
ATOM 1013 O O . LEU A 1 125 ? 23.037 16.625 -9.387 1.00 87.94 125 LEU A O 1
ATOM 1017 N N . ASN A 1 126 ? 21.653 15.940 -7.772 1.00 91.12 126 ASN A N 1
ATOM 1018 C CA . ASN A 1 126 ? 22.447 16.495 -6.674 1.00 91.12 126 ASN A CA 1
ATOM 1019 C C . ASN A 1 126 ? 23.571 15.523 -6.234 1.00 91.12 126 ASN A C 1
ATOM 1021 O O . ASN A 1 126 ? 23.662 14.391 -6.713 1.00 91.12 126 ASN A O 1
ATOM 1025 N N . LYS A 1 127 ? 24.438 15.947 -5.300 1.00 92.44 127 LYS A N 1
ATOM 1026 C CA . LYS A 1 127 ? 25.566 15.127 -4.804 1.00 92.44 127 LYS A CA 1
ATOM 1027 C C . LYS A 1 127 ? 25.122 13.750 -4.284 1.00 92.44 127 LYS A C 1
ATOM 1029 O O . LYS A 1 127 ? 25.804 12.764 -4.540 1.00 92.44 127 LYS A O 1
ATOM 1034 N N . LYS A 1 128 ? 23.987 13.680 -3.579 1.00 89.81 128 LYS A N 1
ATOM 1035 C CA . LYS A 1 128 ? 23.427 12.426 -3.053 1.00 89.81 128 LYS A CA 1
ATOM 1036 C C . LYS A 1 128 ? 22.944 11.524 -4.190 1.00 89.81 128 LYS A C 1
ATOM 1038 O O . LYS A 1 128 ? 23.254 10.338 -4.183 1.00 89.81 128 LYS A O 1
ATOM 1043 N N . SER A 1 129 ? 22.249 12.088 -5.180 1.00 88.94 129 SER A N 1
ATOM 1044 C CA . SER A 1 129 ? 21.808 11.355 -6.373 1.00 88.94 129 SER A CA 1
ATOM 1045 C C . SER A 1 129 ? 22.996 10.796 -7.163 1.00 88.94 129 SER A C 1
ATOM 1047 O O . SER A 1 129 ? 22.952 9.645 -7.567 1.00 88.94 129 SER A O 1
ATOM 1049 N N . ARG A 1 130 ? 24.095 11.549 -7.324 1.00 91.19 130 ARG A N 1
ATOM 1050 C CA . ARG A 1 130 ? 25.309 11.048 -8.005 1.00 91.19 130 ARG A CA 1
ATOM 1051 C C . ARG A 1 130 ? 25.944 9.862 -7.283 1.00 91.19 130 ARG A C 1
ATOM 1053 O O . ARG A 1 130 ? 26.149 8.833 -7.909 1.00 91.19 130 ARG A O 1
ATOM 1060 N N . ALA A 1 131 ? 26.163 9.976 -5.971 1.00 93.81 131 ALA A N 1
ATOM 1061 C CA . ALA A 1 131 ? 26.699 8.872 -5.172 1.00 93.81 131 ALA A CA 1
ATOM 1062 C C . ALA A 1 131 ? 25.797 7.627 -5.238 1.00 93.81 131 ALA A C 1
ATOM 1064 O O . ALA A 1 131 ? 26.275 6.499 -5.284 1.00 93.81 131 ALA A O 1
ATOM 1065 N N . ARG A 1 132 ? 24.475 7.823 -5.282 1.00 92.75 132 ARG A N 1
ATOM 1066 C CA . ARG A 1 132 ? 23.510 6.742 -5.496 1.00 92.75 132 ARG A CA 1
ATOM 1067 C C . ARG A 1 132 ? 23.661 6.094 -6.877 1.00 92.75 132 ARG A C 1
ATOM 1069 O O . ARG A 1 132 ? 23.697 4.874 -6.939 1.00 92.75 132 ARG A O 1
ATOM 1076 N N . PHE A 1 133 ? 23.781 6.870 -7.956 1.00 92.62 133 PHE A N 1
ATOM 1077 C CA . PHE A 1 133 ? 24.017 6.325 -9.302 1.00 92.62 133 PHE A CA 1
ATOM 1078 C C . PHE A 1 133 ? 25.347 5.571 -9.400 1.00 92.62 133 PHE A C 1
ATOM 1080 O O . PHE A 1 133 ? 25.389 4.505 -9.999 1.00 92.62 133 PHE A O 1
ATOM 1087 N N . GLU A 1 134 ? 26.404 6.068 -8.759 1.00 94.62 134 GLU A N 1
ATOM 1088 C CA . GLU A 1 134 ? 27.690 5.364 -8.669 1.00 94.62 134 GLU A CA 1
ATOM 1089 C C . GLU A 1 134 ? 27.544 4.016 -7.946 1.00 94.62 134 GLU A C 1
ATOM 1091 O O . GLU A 1 134 ? 28.060 3.008 -8.422 1.00 94.62 134 GLU A O 1
ATOM 1096 N N . ARG A 1 135 ? 26.783 3.962 -6.841 1.00 96.38 135 ARG A N 1
ATOM 1097 C CA . ARG A 1 135 ? 26.459 2.695 -6.160 1.00 96.38 135 ARG A CA 1
ATOM 1098 C C . ARG A 1 135 ? 25.667 1.749 -7.059 1.00 96.38 135 ARG A C 1
ATOM 1100 O O . ARG A 1 135 ? 25.990 0.569 -7.111 1.00 96.38 135 ARG A O 1
ATOM 1107 N N . LEU A 1 136 ? 24.646 2.256 -7.752 1.00 96.12 136 LEU A N 1
ATOM 1108 C CA . LEU A 1 136 ? 23.853 1.454 -8.684 1.00 96.12 136 LEU A CA 1
ATOM 1109 C C . LEU A 1 136 ? 24.743 0.856 -9.775 1.00 96.12 136 LEU A C 1
ATOM 1111 O O . LEU A 1 136 ? 24.575 -0.312 -10.108 1.00 96.12 136 LEU A O 1
ATOM 1115 N N . GLU A 1 137 ? 25.678 1.631 -10.333 1.00 96.44 137 GLU A N 1
ATOM 1116 C CA . GLU A 1 137 ? 26.589 1.171 -11.392 1.00 96.44 137 GLU A CA 1
ATOM 1117 C C . GLU A 1 137 ? 27.617 0.164 -10.889 1.00 96.44 137 GLU A C 1
ATOM 1119 O O . GLU A 1 137 ? 27.985 -0.737 -11.632 1.00 96.44 137 GLU A O 1
ATOM 1124 N N . ALA A 1 138 ? 28.019 0.262 -9.622 1.00 96.94 138 ALA A N 1
ATOM 1125 C CA . ALA A 1 138 ? 28.897 -0.718 -9.000 1.00 96.94 138 ALA A CA 1
ATOM 1126 C C . ALA A 1 138 ? 28.206 -2.066 -8.728 1.00 96.94 138 ALA A C 1
ATOM 1128 O O . ALA A 1 138 ? 28.842 -3.103 -8.888 1.00 96.94 138 ALA A O 1
ATOM 1129 N N . TYR A 1 139 ? 26.940 -2.062 -8.293 1.00 95.12 139 TYR A N 1
ATOM 1130 C CA . TYR A 1 139 ? 26.209 -3.299 -7.981 1.00 95.12 139 TYR A CA 1
ATOM 1131 C C . TYR A 1 139 ? 25.590 -3.959 -9.211 1.00 95.12 139 TYR A C 1
ATOM 1133 O O . TYR A 1 139 ? 25.665 -5.172 -9.360 1.00 95.12 139 TYR A O 1
ATOM 1141 N N . TRP A 1 140 ? 24.980 -3.157 -10.079 1.00 96.88 140 TRP A N 1
ATOM 1142 C CA . TRP A 1 140 ? 24.236 -3.634 -11.239 1.00 96.88 140 TRP A CA 1
ATOM 1143 C C . TRP A 1 140 ? 24.600 -2.786 -12.445 1.00 96.88 140 TRP A C 1
ATOM 1145 O O . TRP A 1 140 ? 23.858 -1.849 -12.735 1.00 96.88 140 TRP A O 1
ATOM 1155 N N . PRO A 1 141 ? 25.725 -3.038 -13.131 1.00 97.94 141 PRO A N 1
ATOM 1156 C CA . PRO A 1 141 ? 26.091 -2.292 -14.329 1.00 97.94 141 PRO A CA 1
ATOM 1157 C C . PRO A 1 141 ? 24.914 -2.197 -15.302 1.00 97.94 141 PRO A C 1
ATOM 1159 O O . PRO A 1 141 ? 24.143 -3.143 -15.462 1.00 97.94 141 PRO A O 1
ATOM 1162 N N . ARG A 1 142 ? 24.730 -1.034 -15.930 1.00 97.00 142 ARG A N 1
ATOM 1163 C CA . ARG A 1 142 ? 23.498 -0.723 -16.672 1.00 97.00 142 ARG A CA 1
ATOM 1164 C C . ARG A 1 142 ? 23.114 -1.788 -17.702 1.00 97.00 142 ARG A C 1
ATOM 1166 O O . ARG A 1 142 ? 21.947 -2.160 -17.782 1.00 97.00 142 ARG A O 1
ATOM 1173 N N . GLU A 1 143 ? 24.071 -2.202 -18.524 1.00 98.19 143 GLU A N 1
ATOM 1174 C CA . GLU A 1 143 ? 23.845 -3.175 -19.598 1.00 98.19 143 GLU A CA 1
ATOM 1175 C C . GLU A 1 143 ? 23.497 -4.552 -19.032 1.00 98.19 143 GLU A C 1
ATOM 1177 O O . GLU A 1 143 ? 22.526 -5.162 -19.473 1.00 98.19 143 GLU A O 1
ATOM 1182 N N . GLU A 1 144 ? 24.218 -4.989 -17.999 1.00 98.25 144 GLU A N 1
ATOM 1183 C CA . GLU A 1 144 ? 23.974 -6.255 -17.304 1.00 98.25 144 GLU A CA 1
ATOM 1184 C C . GLU A 1 144 ? 22.596 -6.274 -16.637 1.00 98.25 144 GLU A C 1
ATOM 1186 O O . GLU A 1 144 ? 21.871 -7.259 -16.748 1.00 98.25 144 GLU A O 1
ATOM 1191 N N . TRP A 1 145 ? 22.184 -5.165 -16.017 1.00 97.81 145 TRP A N 1
ATOM 1192 C CA . TRP A 1 145 ? 20.858 -5.031 -15.419 1.00 97.81 145 TRP A CA 1
ATOM 1193 C C . TRP A 1 145 ? 19.736 -5.126 -16.456 1.00 97.81 145 TRP A C 1
ATOM 1195 O O . TRP A 1 145 ? 18.756 -5.846 -16.263 1.00 97.81 145 TRP A O 1
ATOM 1205 N N . LEU A 1 146 ? 19.868 -4.405 -17.575 1.00 98.25 146 LEU A N 1
ATOM 1206 C CA . LEU A 1 146 ? 18.884 -4.459 -18.656 1.00 98.25 146 LEU A CA 1
ATOM 1207 C C . LEU A 1 146 ? 18.810 -5.862 -19.260 1.00 98.25 146 LEU A C 1
ATOM 1209 O O . LEU A 1 146 ? 17.707 -6.365 -19.468 1.00 98.25 146 LEU A O 1
ATOM 1213 N N . GLN A 1 147 ? 19.959 -6.508 -19.479 1.00 98.31 147 GLN A N 1
ATOM 1214 C CA . GLN A 1 147 ? 20.018 -7.884 -19.964 1.00 98.31 147 GLN A CA 1
ATOM 1215 C C . GLN A 1 147 ? 19.341 -8.844 -18.979 1.00 98.31 147 GLN A C 1
ATOM 1217 O O . GLN A 1 147 ? 18.490 -9.630 -19.384 1.00 98.31 147 GLN A O 1
ATOM 1222 N N . HIS A 1 148 ? 19.628 -8.718 -17.683 1.00 97.19 148 HIS A N 1
ATOM 1223 C CA . HIS A 1 148 ? 19.014 -9.530 -16.636 1.00 97.19 148 HIS A CA 1
ATOM 1224 C C . HIS A 1 148 ? 17.482 -9.387 -16.606 1.00 97.19 148 HIS A C 1
ATOM 1226 O O . HIS A 1 148 ? 1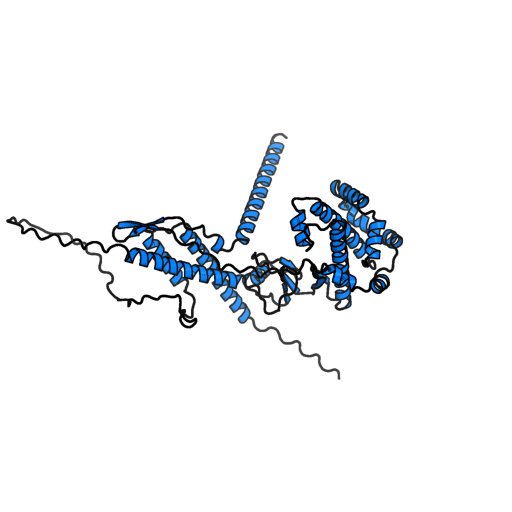6.757 -10.383 -16.538 1.00 97.19 148 HIS A O 1
ATOM 1232 N N . LEU A 1 149 ? 16.964 -8.161 -16.724 1.00 97.44 149 LEU A N 1
ATOM 1233 C CA . LEU A 1 149 ? 15.524 -7.920 -16.831 1.00 97.44 149 LEU A CA 1
ATOM 1234 C C . LEU A 1 149 ? 14.933 -8.516 -18.116 1.00 97.44 149 LEU A C 1
ATOM 1236 O O . LEU A 1 149 ? 13.870 -9.141 -18.072 1.00 97.44 149 LEU A O 1
ATOM 1240 N N . MET A 1 150 ? 15.610 -8.357 -19.258 1.00 97.25 150 MET A N 1
ATOM 1241 C CA . MET A 1 150 ? 15.175 -8.951 -20.525 1.00 97.25 150 MET A CA 1
ATOM 1242 C C . MET A 1 150 ? 15.109 -10.477 -20.436 1.00 97.25 150 MET A C 1
ATOM 1244 O O . MET A 1 150 ? 14.114 -11.078 -20.851 1.00 97.25 150 MET A O 1
ATOM 1248 N N . ASP A 1 151 ? 16.117 -11.105 -19.834 1.00 96.88 151 ASP A N 1
ATOM 1249 C CA . ASP A 1 151 ? 16.191 -12.554 -19.685 1.00 96.88 151 ASP A CA 1
ATOM 1250 C C . ASP A 1 151 ? 15.026 -13.117 -18.871 1.00 96.88 151 ASP A C 1
ATOM 1252 O O . ASP A 1 151 ? 14.491 -14.166 -19.244 1.00 96.88 151 ASP A O 1
ATOM 1256 N N . ASN A 1 152 ? 14.563 -12.364 -17.869 1.00 96.50 152 ASN A N 1
ATOM 1257 C CA . ASN A 1 152 ? 13.417 -12.692 -17.021 1.00 96.50 152 ASN A CA 1
ATOM 1258 C C . ASN A 1 152 ? 12.045 -12.274 -17.593 1.00 96.50 152 ASN A C 1
ATOM 1260 O O . ASN A 1 152 ? 11.020 -12.486 -16.942 1.00 96.50 152 ASN A O 1
ATOM 1264 N N . GLY A 1 153 ? 11.997 -11.702 -18.802 1.00 95.81 153 GLY A N 1
ATOM 1265 C CA . GLY A 1 153 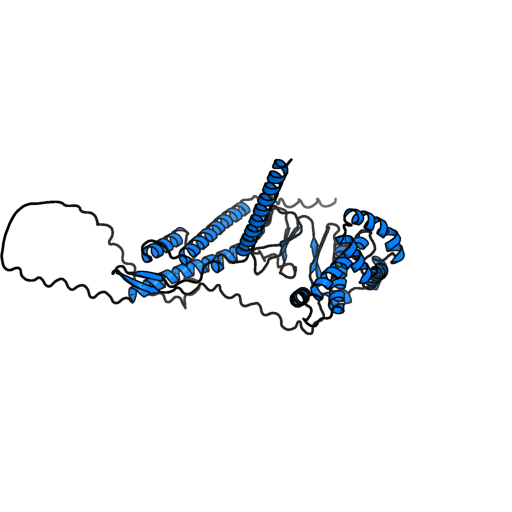? 10.745 -11.342 -19.476 1.00 95.81 153 GLY A CA 1
ATOM 1266 C C . GLY A 1 153 ? 10.206 -9.947 -19.140 1.00 95.81 153 GLY A C 1
ATOM 1267 O O . GLY A 1 153 ? 9.016 -9.695 -19.311 1.00 95.81 153 GLY A O 1
ATOM 1268 N N . PHE A 1 154 ? 11.041 -9.014 -18.677 1.00 96.50 154 PHE A N 1
ATOM 1269 C CA . PHE A 1 154 ? 10.611 -7.626 -18.488 1.00 96.50 154 PHE A CA 1
ATOM 1270 C C . PHE A 1 154 ? 10.224 -6.990 -19.842 1.00 96.50 154 PHE A C 1
ATOM 1272 O O . PHE A 1 154 ? 10.969 -7.135 -20.816 1.00 96.50 154 PHE A O 1
ATOM 1279 N N . PRO A 1 155 ? 9.083 -6.288 -19.957 1.00 95.12 155 PRO A N 1
ATOM 1280 C CA . PRO A 1 155 ? 8.661 -5.702 -21.226 1.00 95.12 155 PRO A CA 1
ATOM 1281 C C . PRO A 1 155 ? 9.524 -4.486 -21.591 1.00 95.12 155 PRO A C 1
ATOM 1283 O O . PRO A 1 155 ? 9.705 -3.590 -20.780 1.00 95.12 155 PRO A O 1
ATOM 1286 N N . PHE A 1 156 ? 9.972 -4.381 -22.843 1.00 96.50 156 PHE A N 1
ATOM 1287 C CA . PHE A 1 156 ? 10.734 -3.246 -23.385 1.00 96.50 156 PHE A CA 1
ATOM 1288 C C . PHE A 1 156 ? 10.171 -2.784 -24.738 1.00 96.50 156 PHE A C 1
ATOM 1290 O O . PHE A 1 156 ? 10.905 -2.537 -25.685 1.00 96.50 156 PHE A O 1
ATOM 1297 N N . SER A 1 157 ? 8.850 -2.650 -24.859 1.00 94.06 157 SER A N 1
ATOM 1298 C CA . SER A 1 157 ? 8.210 -2.140 -26.079 1.00 94.06 157 SER A CA 1
ATOM 1299 C C . SER A 1 157 ? 8.091 -0.607 -26.139 1.00 94.06 157 SER A C 1
ATOM 1301 O O . SER A 1 157 ? 7.972 -0.052 -27.233 1.00 94.06 157 SER A O 1
ATOM 1303 N N . LEU A 1 158 ? 8.156 0.096 -24.998 1.00 94.81 158 LEU A N 1
ATOM 1304 C CA . LEU A 1 158 ? 7.899 1.540 -24.888 1.00 94.81 158 LEU A CA 1
ATOM 1305 C C . LEU A 1 158 ? 8.985 2.280 -24.080 1.00 94.81 158 LEU A C 1
ATOM 1307 O O . LEU A 1 158 ? 9.535 1.697 -23.147 1.00 94.81 158 LEU A O 1
ATOM 1311 N N . PRO A 1 159 ? 9.218 3.591 -24.326 1.00 95.38 159 PRO A N 1
ATOM 1312 C CA . PRO A 1 159 ? 10.207 4.380 -23.579 1.00 95.38 159 PRO A CA 1
ATOM 1313 C C . PRO A 1 159 ? 10.001 4.365 -22.059 1.00 95.38 159 PRO A C 1
ATOM 1315 O O . PRO A 1 159 ? 10.961 4.341 -21.297 1.00 95.38 159 PRO A O 1
ATOM 1318 N N . VAL A 1 160 ? 8.743 4.341 -21.603 1.00 93.44 160 VAL A N 1
ATOM 1319 C CA . VAL A 1 160 ? 8.415 4.313 -20.169 1.00 93.44 160 VAL A CA 1
ATOM 1320 C C . VAL A 1 160 ? 8.910 3.035 -19.478 1.00 93.44 160 VAL A C 1
ATOM 1322 O O . VAL A 1 160 ? 9.228 3.066 -18.292 1.00 93.44 160 VAL A O 1
ATOM 1325 N N . HIS A 1 161 ? 9.045 1.926 -20.211 1.00 95.00 161 HIS A N 1
ATOM 1326 C CA . HIS A 1 161 ? 9.586 0.686 -19.660 1.00 95.00 161 HIS A CA 1
ATOM 1327 C C . HIS A 1 161 ? 11.065 0.813 -19.304 1.00 95.00 161 HIS A C 1
ATOM 1329 O O . HIS A 1 161 ? 11.497 0.241 -18.309 1.00 95.00 161 HIS A O 1
ATOM 1335 N N . TYR A 1 162 ? 11.821 1.622 -20.051 1.00 97.00 162 TYR A N 1
ATOM 1336 C CA . TYR A 1 162 ? 13.191 1.960 -19.686 1.00 97.00 162 TYR A CA 1
ATOM 1337 C C . TYR A 1 162 ? 13.228 2.671 -18.336 1.00 97.00 162 TYR A C 1
ATOM 1339 O O . TYR A 1 162 ? 13.934 2.240 -17.434 1.00 97.00 162 TYR A O 1
ATOM 1347 N N . THR A 1 163 ? 12.394 3.695 -18.140 1.00 95.50 163 THR A N 1
ATOM 1348 C CA . THR A 1 163 ? 12.278 4.370 -16.838 1.00 95.50 163 THR A CA 1
ATOM 1349 C C . THR A 1 163 ? 11.900 3.386 -15.728 1.00 95.50 163 THR A C 1
ATOM 1351 O O . THR A 1 163 ? 12.492 3.416 -14.651 1.00 95.50 163 THR A O 1
ATOM 1354 N N . PHE A 1 164 ? 10.961 2.468 -15.982 1.00 94.75 164 PHE A N 1
ATOM 1355 C CA . PHE A 1 164 ? 10.586 1.443 -15.006 1.00 94.75 164 PHE A CA 1
ATOM 1356 C C . PHE A 1 164 ? 11.725 0.473 -14.678 1.00 94.75 164 PHE A C 1
ATOM 1358 O O . PHE A 1 164 ? 11.882 0.136 -13.509 1.00 94.75 164 PHE A O 1
ATOM 1365 N N . ALA A 1 165 ? 12.548 0.084 -15.652 1.00 96.75 165 ALA A N 1
ATOM 1366 C CA . ALA A 1 165 ? 13.706 -0.778 -15.427 1.00 96.75 165 ALA A CA 1
ATOM 1367 C C . ALA A 1 165 ? 14.722 -0.149 -14.457 1.00 96.75 165 ALA A C 1
ATOM 1369 O O . ALA A 1 165 ? 15.243 -0.840 -13.582 1.00 96.75 165 ALA A O 1
ATOM 1370 N N . PHE A 1 166 ? 14.976 1.162 -14.547 1.00 96.12 166 PHE A N 1
ATOM 1371 C CA . PHE A 1 166 ? 15.869 1.848 -13.599 1.00 96.12 166 PHE A CA 1
ATOM 1372 C C . PHE A 1 166 ? 15.197 2.159 -12.262 1.00 96.12 166 PHE A C 1
ATOM 1374 O O . PHE A 1 166 ? 15.882 2.175 -11.243 1.00 96.12 166 PHE A O 1
ATOM 1381 N N . ASN A 1 167 ? 13.873 2.338 -12.232 1.00 93.94 167 ASN A N 1
ATOM 1382 C CA . ASN A 1 167 ? 13.139 2.391 -10.968 1.00 93.94 167 ASN A CA 1
ATOM 1383 C C . ASN A 1 167 ? 13.233 1.053 -10.218 1.00 93.94 167 ASN A C 1
ATOM 1385 O O . ASN A 1 167 ? 13.444 1.066 -9.011 1.00 93.94 167 ASN A O 1
ATOM 1389 N N . ALA A 1 168 ? 13.129 -0.084 -10.916 1.00 94.88 168 ALA A N 1
ATOM 1390 C CA . ALA A 1 168 ? 13.329 -1.410 -10.325 1.00 94.88 168 ALA A CA 1
ATOM 1391 C C . ALA A 1 168 ? 14.769 -1.579 -9.807 1.00 94.88 168 ALA A C 1
ATOM 1393 O O . ALA A 1 168 ? 14.975 -1.995 -8.671 1.00 94.88 168 ALA A O 1
ATOM 1394 N N . ARG A 1 169 ? 15.771 -1.144 -10.587 1.00 96.25 169 ARG A N 1
ATOM 1395 C CA . ARG A 1 169 ? 17.192 -1.131 -10.176 1.00 96.25 169 ARG A CA 1
ATOM 1396 C C . ARG A 1 169 ? 17.415 -0.357 -8.880 1.00 96.25 169 ARG A C 1
ATOM 1398 O O . ARG A 1 169 ? 18.176 -0.749 -8.001 1.00 96.25 169 ARG A O 1
ATOM 1405 N N . ASP A 1 170 ? 16.748 0.779 -8.774 1.00 94.50 170 ASP A N 1
ATOM 1406 C CA . ASP A 1 170 ? 16.818 1.635 -7.608 1.00 94.50 170 ASP A CA 1
ATOM 1407 C C . ASP A 1 170 ? 16.110 1.035 -6.383 1.00 94.50 170 ASP A C 1
ATOM 1409 O O . ASP A 1 170 ? 16.632 1.090 -5.267 1.00 94.50 170 ASP A O 1
ATOM 1413 N N . GLN A 1 171 ? 14.952 0.405 -6.591 1.00 93.31 171 GLN A N 1
ATOM 1414 C CA . GLN A 1 171 ? 14.264 -0.350 -5.547 1.00 93.31 171 GLN A CA 1
ATOM 1415 C C . GLN A 1 171 ? 15.101 -1.538 -5.062 1.00 93.31 171 GLN A C 1
ATOM 1417 O O . GLN A 1 171 ? 15.161 -1.756 -3.853 1.00 93.31 171 GLN A O 1
ATOM 1422 N N . ALA A 1 172 ? 15.822 -2.228 -5.953 1.00 94.81 172 ALA A N 1
ATOM 1423 C CA . ALA A 1 172 ? 16.768 -3.282 -5.587 1.00 94.81 172 ALA A CA 1
ATOM 1424 C C . ALA A 1 172 ? 17.885 -2.750 -4.673 1.00 94.81 172 ALA A C 1
ATOM 1426 O O . ALA A 1 172 ? 18.179 -3.357 -3.645 1.00 94.81 172 ALA A O 1
ATOM 1427 N N . LEU A 1 173 ? 18.439 -1.561 -4.946 1.00 95.69 173 LEU A N 1
ATOM 1428 C CA . LEU A 1 173 ? 19.415 -0.937 -4.041 1.00 95.69 173 LEU A CA 1
ATOM 1429 C C . LEU A 1 173 ? 18.817 -0.607 -2.665 1.00 95.69 173 LEU A C 1
ATOM 1431 O O . LEU A 1 173 ? 19.462 -0.839 -1.644 1.00 95.69 173 LEU A O 1
ATOM 1435 N N . MET A 1 174 ? 17.590 -0.078 -2.613 1.00 94.00 174 MET A N 1
ATOM 1436 C CA . MET A 1 174 ? 16.918 0.195 -1.335 1.00 94.00 174 MET A CA 1
ATOM 1437 C C . MET A 1 174 ? 16.609 -1.087 -0.558 1.00 94.00 174 MET A C 1
ATOM 1439 O O . MET A 1 174 ? 16.734 -1.111 0.667 1.00 94.00 174 MET A O 1
ATOM 1443 N N . ALA A 1 175 ? 16.192 -2.139 -1.260 1.00 94.12 175 ALA A N 1
ATOM 1444 C CA . ALA A 1 175 ? 15.978 -3.461 -0.697 1.00 94.12 175 ALA A CA 1
ATOM 1445 C C . ALA A 1 175 ? 17.289 -4.026 -0.138 1.00 94.12 175 ALA A C 1
ATOM 1447 O O . ALA A 1 175 ? 17.296 -4.538 0.978 1.00 94.12 175 ALA A O 1
ATOM 1448 N N . LYS A 1 176 ? 18.410 -3.829 -0.845 1.00 96.56 176 LYS A N 1
ATOM 1449 C CA . LYS A 1 176 ? 19.750 -4.211 -0.387 1.00 96.56 176 LYS A CA 1
ATOM 1450 C C . LYS A 1 176 ? 20.149 -3.526 0.900 1.00 96.56 176 LYS A C 1
ATOM 1452 O O . LYS A 1 176 ? 20.525 -4.199 1.852 1.00 96.56 176 LYS A O 1
ATOM 1457 N N . ASP A 1 177 ? 19.961 -2.214 0.970 1.00 95.50 177 ASP A N 1
ATOM 1458 C CA . ASP A 1 177 ? 20.250 -1.448 2.182 1.00 95.50 177 ASP A CA 1
ATOM 1459 C C . ASP A 1 177 ? 19.415 -1.925 3.392 1.00 95.50 177 ASP A C 1
ATOM 1461 O O . ASP A 1 177 ? 19.907 -1.914 4.520 1.00 95.50 177 ASP A O 1
ATOM 1465 N N . LYS A 1 178 ? 18.167 -2.372 3.180 1.00 95.50 178 LYS A N 1
ATOM 1466 C CA . LYS A 1 178 ? 17.306 -2.932 4.242 1.00 95.50 178 LYS A CA 1
ATOM 1467 C C . LYS A 1 178 ? 17.670 -4.365 4.623 1.00 95.50 178 LYS A C 1
ATOM 1469 O O . LYS A 1 178 ? 17.597 -4.705 5.803 1.00 95.50 178 LYS A O 1
ATOM 1474 N N . PHE A 1 179 ? 18.026 -5.186 3.639 1.00 96.81 179 PHE A N 1
ATOM 1475 C CA . PHE A 1 179 ? 18.424 -6.577 3.829 1.00 96.81 179 PHE A CA 1
ATOM 1476 C C . PHE A 1 179 ? 19.762 -6.672 4.568 1.00 96.81 179 PHE A C 1
ATOM 1478 O O . PHE A 1 179 ? 19.894 -7.449 5.511 1.00 96.81 179 PHE A O 1
ATOM 1485 N N . ASP A 1 180 ? 20.733 -5.837 4.190 1.00 96.69 180 ASP A N 1
ATOM 1486 C CA . ASP A 1 180 ? 22.062 -5.797 4.805 1.00 96.69 180 ASP A CA 1
ATOM 1487 C C . ASP A 1 180 ? 22.034 -5.175 6.220 1.00 96.69 180 ASP A C 1
ATOM 1489 O O . ASP A 1 180 ? 23.010 -5.291 6.961 1.00 96.69 180 ASP A O 1
ATOM 1493 N N . ASN A 1 181 ? 20.923 -4.542 6.628 1.00 97.31 181 ASN A N 1
ATOM 1494 C CA . ASN A 1 181 ? 20.731 -4.002 7.974 1.00 97.31 181 ASN A CA 1
ATOM 1495 C C . ASN A 1 181 ? 20.094 -5.049 8.921 1.00 97.31 181 ASN A C 1
ATOM 1497 O O . ASN A 1 181 ? 18.897 -5.332 8.799 1.00 97.31 181 ASN A O 1
ATOM 1501 N N . PRO A 1 182 ? 20.832 -5.567 9.929 1.00 96.31 182 PRO A N 1
ATOM 1502 C CA . PRO A 1 182 ? 20.329 -6.598 10.841 1.00 96.31 182 PRO A CA 1
ATOM 1503 C C . PRO A 1 182 ? 19.077 -6.196 11.629 1.00 96.31 182 PRO A C 1
ATOM 1505 O O . PRO A 1 182 ? 18.258 -7.056 11.941 1.00 96.31 182 PRO A O 1
ATOM 1508 N N . GLU A 1 183 ? 18.906 -4.906 11.937 1.00 95.56 183 GLU A N 1
ATOM 1509 C CA . GLU A 1 183 ? 17.765 -4.409 12.719 1.00 95.56 183 GLU A CA 1
ATOM 1510 C C . GLU A 1 183 ? 16.450 -4.472 11.932 1.00 95.56 183 GLU A C 1
ATOM 1512 O O . GLU A 1 183 ? 15.378 -4.611 12.518 1.00 95.56 183 GLU A O 1
ATOM 1517 N N . THR A 1 184 ? 16.522 -4.373 10.601 1.00 94.62 184 THR A N 1
ATOM 1518 C CA . THR A 1 184 ? 15.343 -4.359 9.724 1.00 94.62 184 THR A CA 1
ATOM 1519 C C . THR A 1 184 ? 15.176 -5.631 8.906 1.00 94.62 184 THR A C 1
ATOM 1521 O O . THR A 1 184 ? 14.089 -5.845 8.375 1.00 94.62 184 THR A O 1
ATOM 1524 N N . ARG A 1 185 ? 16.208 -6.480 8.809 1.00 95.44 185 ARG A N 1
ATOM 1525 C CA . ARG A 1 185 ? 16.216 -7.659 7.930 1.00 95.44 185 ARG A CA 1
ATOM 1526 C C . ARG A 1 185 ? 15.058 -8.614 8.198 1.00 95.44 185 ARG A C 1
ATOM 1528 O O . ARG A 1 185 ? 14.399 -9.012 7.250 1.00 95.44 185 ARG A O 1
ATOM 1535 N N . ALA A 1 186 ? 14.793 -8.963 9.459 1.00 93.31 186 ALA A N 1
ATOM 1536 C CA . ALA A 1 186 ? 13.752 -9.939 9.796 1.00 93.31 186 ALA A CA 1
ATOM 1537 C C . ALA A 1 186 ? 12.362 -9.479 9.327 1.00 93.31 186 ALA A C 1
ATOM 1539 O O . ALA A 1 186 ? 11.701 -10.194 8.583 1.00 93.31 186 ALA A O 1
ATOM 1540 N N . LYS A 1 187 ? 11.978 -8.243 9.674 1.00 91.44 187 LYS A N 1
ATOM 1541 C CA . LYS A 1 187 ? 10.729 -7.630 9.202 1.00 91.44 187 LYS A CA 1
ATOM 1542 C C . LYS A 1 187 ? 10.708 -7.492 7.679 1.00 91.44 187 LYS A C 1
ATOM 1544 O O . LYS A 1 187 ? 9.685 -7.711 7.055 1.00 91.44 187 LYS A O 1
ATOM 1549 N N . PHE A 1 188 ? 11.834 -7.125 7.073 1.00 92.94 188 PHE A N 1
ATOM 1550 C CA . PHE A 1 188 ? 11.920 -6.985 5.624 1.00 92.94 188 PHE A CA 1
ATOM 1551 C C . PHE A 1 188 ? 11.702 -8.323 4.897 1.00 92.94 188 PHE A C 1
ATOM 1553 O O . PHE A 1 188 ? 10.986 -8.359 3.906 1.00 92.94 188 PHE A O 1
ATOM 1560 N N . LEU A 1 189 ? 12.265 -9.423 5.400 1.00 94.12 189 LEU A N 1
ATOM 1561 C CA . LEU A 1 189 ? 12.025 -10.765 4.862 1.00 94.12 189 LEU A CA 1
ATOM 1562 C C . LEU A 1 189 ? 10.581 -11.221 5.089 1.00 94.12 189 LEU A C 1
ATOM 1564 O O . LEU A 1 189 ? 9.971 -11.758 4.170 1.00 94.12 189 LEU A O 1
ATOM 1568 N N . GLU A 1 190 ? 10.014 -10.937 6.261 1.00 90.25 190 GLU A N 1
ATOM 1569 C CA . GLU A 1 190 ? 8.599 -11.179 6.568 1.00 90.25 190 GLU A CA 1
ATOM 1570 C C . GLU A 1 190 ? 7.667 -10.427 5.605 1.00 90.25 190 GLU A C 1
ATOM 1572 O O . GLU A 1 190 ? 6.770 -11.038 5.023 1.00 90.25 190 GLU A O 1
ATOM 1577 N N . ASP A 1 191 ? 7.930 -9.138 5.354 1.00 86.62 191 ASP A N 1
ATOM 1578 C CA . ASP A 1 191 ? 7.177 -8.311 4.403 1.00 86.62 191 ASP A CA 1
ATOM 1579 C C . ASP A 1 191 ? 7.222 -8.910 2.981 1.00 86.62 191 ASP A C 1
ATOM 1581 O O . ASP A 1 191 ? 6.267 -8.756 2.226 1.00 86.62 191 ASP A O 1
ATOM 1585 N N . TYR A 1 192 ? 8.299 -9.620 2.619 1.00 89.00 192 TYR A N 1
ATOM 1586 C CA . TYR A 1 192 ? 8.462 -10.343 1.347 1.00 89.00 192 TYR A CA 1
ATOM 1587 C C . TYR A 1 192 ? 8.085 -11.826 1.434 1.00 89.00 192 TYR A C 1
ATOM 1589 O O . TYR A 1 192 ? 8.284 -12.560 0.471 1.00 89.00 192 TYR A O 1
ATOM 1597 N N . ARG A 1 193 ? 7.540 -12.283 2.568 1.00 90.25 193 ARG A N 1
ATOM 1598 C CA . ARG A 1 193 ? 7.160 -13.683 2.825 1.00 90.25 193 ARG A CA 1
ATOM 1599 C C . ARG A 1 193 ? 8.286 -14.677 2.542 1.00 90.25 193 ARG A C 1
ATOM 1601 O O . ARG A 1 193 ? 8.062 -15.769 2.016 1.00 90.25 193 ARG A O 1
ATOM 1608 N N . LEU A 1 194 ? 9.501 -14.273 2.879 1.00 91.31 194 LEU A N 1
ATOM 1609 C CA . LEU A 1 194 ? 10.707 -15.076 2.788 1.00 91.31 194 LEU A CA 1
ATOM 1610 C C . LEU A 1 194 ? 11.111 -15.561 4.183 1.00 91.31 194 LEU A C 1
ATOM 1612 O O . LEU A 1 194 ? 10.876 -14.861 5.173 1.00 91.31 194 LEU A O 1
ATOM 1616 N N . PRO A 1 195 ? 11.717 -16.754 4.288 1.00 92.50 195 PRO A N 1
ATOM 1617 C CA . PRO A 1 195 ? 12.199 -17.246 5.567 1.00 92.50 195 PRO A CA 1
ATOM 1618 C C . PRO A 1 195 ? 13.360 -16.374 6.070 1.00 92.50 195 PRO A C 1
ATOM 1620 O O . PRO A 1 195 ? 14.056 -15.723 5.294 1.00 92.50 195 PRO A O 1
ATOM 1623 N N . VAL A 1 196 ? 13.569 -16.338 7.389 1.00 93.19 196 VAL A N 1
ATOM 1624 C CA . VAL A 1 196 ? 14.552 -15.440 8.034 1.00 93.19 196 VAL A CA 1
ATOM 1625 C C . VAL A 1 196 ? 15.995 -15.726 7.586 1.00 93.19 196 VAL A C 1
ATOM 1627 O O . VAL A 1 196 ? 16.851 -14.841 7.637 1.00 93.19 196 VAL A O 1
ATOM 1630 N N . ASP A 1 197 ? 16.268 -16.949 7.136 1.00 94.19 197 ASP A N 1
ATOM 1631 C CA . ASP A 1 197 ? 17.553 -17.403 6.606 1.00 94.19 197 ASP A CA 1
ATOM 1632 C C . ASP A 1 197 ? 17.715 -17.205 5.089 1.00 94.19 197 ASP A C 1
ATOM 1634 O O . ASP A 1 197 ? 18.782 -17.533 4.567 1.00 94.19 197 ASP A O 1
ATOM 1638 N N . ALA A 1 198 ? 16.731 -16.609 4.402 1.00 96.12 198 ALA A N 1
ATOM 1639 C CA . ALA A 1 198 ? 16.805 -16.331 2.969 1.00 96.12 198 ALA A CA 1
ATOM 1640 C C . ALA A 1 198 ? 18.054 -15.518 2.600 1.00 96.12 198 ALA A C 1
ATOM 1642 O O . ALA A 1 198 ? 18.456 -14.583 3.318 1.00 96.12 198 ALA A O 1
ATOM 1643 N N . THR A 1 199 ? 18.659 -15.859 1.462 1.00 97.38 199 THR A N 1
ATOM 1644 C CA . THR A 1 199 ? 19.825 -15.145 0.933 1.00 97.38 199 THR A CA 1
ATOM 1645 C C . THR A 1 199 ? 19.421 -13.855 0.219 1.00 97.38 199 THR A C 1
ATOM 1647 O O . THR A 1 199 ? 18.242 -13.585 -0.028 1.00 97.38 199 THR A O 1
ATOM 1650 N N . TRP A 1 200 ? 20.414 -13.015 -0.092 1.00 96.75 200 TRP A N 1
ATOM 1651 C CA . TRP A 1 200 ? 20.170 -11.802 -0.871 1.00 96.75 200 TRP A CA 1
ATOM 1652 C C . TRP A 1 200 ? 19.641 -12.157 -2.265 1.00 96.75 200 TRP A C 1
ATOM 1654 O O . TRP A 1 200 ? 18.692 -11.541 -2.732 1.00 96.75 200 TRP A O 1
ATOM 1664 N N . GLU A 1 201 ? 20.226 -13.175 -2.891 1.00 96.00 201 GLU A N 1
ATOM 1665 C CA . GLU A 1 201 ? 19.895 -13.633 -4.239 1.00 96.00 201 GLU A CA 1
ATOM 1666 C C . GLU A 1 201 ? 18.448 -14.134 -4.326 1.00 96.00 201 GLU A C 1
ATOM 1668 O O . GLU A 1 201 ? 17.752 -13.831 -5.290 1.00 96.00 201 GLU A O 1
ATOM 1673 N N . GLU A 1 202 ? 17.964 -14.852 -3.306 1.00 95.50 202 GLU A N 1
ATOM 1674 C CA . GLU A 1 202 ? 16.564 -15.294 -3.239 1.00 95.50 202 GLU A CA 1
ATOM 1675 C C . GLU A 1 202 ? 15.598 -14.110 -3.111 1.00 95.50 202 GLU A C 1
ATOM 1677 O O . GLU A 1 202 ? 14.558 -14.075 -3.771 1.00 95.50 202 GLU A O 1
ATOM 1682 N N . MET A 1 203 ? 15.946 -13.118 -2.287 1.00 95.81 203 MET A N 1
ATOM 1683 C CA . MET A 1 203 ? 15.133 -11.912 -2.127 1.00 95.81 203 MET A CA 1
ATOM 1684 C C . MET A 1 203 ? 15.126 -11.067 -3.404 1.00 95.81 203 MET A C 1
ATOM 1686 O O . MET A 1 203 ? 14.066 -10.633 -3.858 1.00 95.81 203 MET A O 1
ATOM 1690 N N . GLU A 1 204 ? 16.293 -10.873 -4.016 1.00 95.25 204 GLU A N 1
ATOM 1691 C CA . GLU A 1 204 ? 16.447 -10.163 -5.282 1.00 95.25 204 GLU A CA 1
ATOM 1692 C C . GLU A 1 204 ? 15.626 -10.820 -6.398 1.00 95.25 204 GLU A C 1
ATOM 1694 O O . GLU A 1 204 ? 14.871 -10.128 -7.081 1.00 95.25 204 GLU A O 1
ATOM 1699 N N . ASP A 1 205 ? 15.693 -12.148 -6.529 1.00 94.81 205 ASP A N 1
ATOM 1700 C CA . ASP A 1 205 ? 14.916 -12.907 -7.512 1.00 94.81 205 ASP A CA 1
ATOM 1701 C C . ASP A 1 205 ? 13.402 -12.718 -7.317 1.00 94.81 205 ASP A C 1
ATOM 1703 O O . ASP A 1 205 ? 12.679 -12.421 -8.274 1.00 94.81 205 ASP A O 1
ATOM 1707 N N . VAL A 1 206 ? 12.913 -12.811 -6.073 1.00 94.75 206 VAL A N 1
ATOM 1708 C CA . VAL A 1 206 ? 11.500 -12.558 -5.740 1.00 94.75 206 VAL A CA 1
ATOM 1709 C C . VAL A 1 206 ? 11.093 -11.127 -6.082 1.00 94.75 206 VAL A C 1
ATOM 1711 O O . VAL A 1 206 ? 10.041 -10.928 -6.694 1.00 94.75 206 VAL A O 1
ATOM 1714 N N . SER A 1 207 ? 11.913 -10.139 -5.725 1.00 93.56 207 SER A N 1
ATOM 1715 C CA . SER A 1 207 ? 11.639 -8.719 -5.961 1.00 93.56 207 SER A CA 1
ATOM 1716 C C . SER A 1 207 ? 11.562 -8.388 -7.456 1.00 93.56 207 SER A C 1
ATOM 1718 O O . SER A 1 207 ? 10.585 -7.799 -7.925 1.00 93.56 207 SER A O 1
ATOM 1720 N N . ILE A 1 208 ? 12.536 -8.857 -8.242 1.00 94.12 208 ILE A N 1
ATOM 1721 C CA . ILE A 1 208 ? 12.582 -8.633 -9.692 1.00 94.12 208 ILE A CA 1
ATOM 1722 C C . ILE A 1 208 ? 11.403 -9.315 -10.388 1.00 94.12 208 ILE A C 1
ATOM 1724 O O . ILE A 1 208 ? 10.728 -8.704 -11.222 1.00 94.12 208 ILE A O 1
ATOM 1728 N N . LYS A 1 209 ? 11.111 -10.574 -10.041 1.00 95.38 209 LYS A N 1
ATOM 1729 C CA . LYS A 1 209 ? 9.986 -11.309 -10.635 1.00 95.38 209 LYS A CA 1
ATOM 1730 C C . LYS A 1 209 ? 8.643 -10.712 -10.240 1.00 95.38 209 LYS A C 1
ATOM 1732 O O . LYS A 1 209 ? 7.743 -10.672 -11.079 1.00 95.38 209 LYS A O 1
ATOM 1737 N N . PHE A 1 210 ? 8.510 -10.201 -9.017 1.00 94.12 210 PHE A N 1
ATOM 1738 C CA . PHE A 1 210 ? 7.343 -9.430 -8.600 1.00 94.12 210 PHE A CA 1
ATOM 1739 C C . PHE A 1 210 ? 7.134 -8.199 -9.472 1.00 94.12 210 PHE A C 1
ATOM 1741 O O . PHE A 1 210 ? 6.043 -8.031 -10.022 1.00 94.12 210 PHE A O 1
ATOM 1748 N N . ASP A 1 211 ? 8.177 -7.396 -9.676 1.00 92.38 211 ASP A N 1
ATOM 1749 C CA . ASP A 1 211 ? 8.096 -6.225 -10.542 1.00 92.38 211 ASP A CA 1
ATOM 1750 C C . ASP A 1 211 ? 7.706 -6.612 -11.975 1.00 92.38 211 ASP A C 1
ATOM 1752 O O . ASP A 1 211 ? 6.806 -6.004 -12.556 1.00 92.38 211 ASP A O 1
ATOM 1756 N N . ILE A 1 212 ? 8.310 -7.661 -12.542 1.00 94.06 212 ILE A N 1
ATOM 1757 C CA . ILE A 1 212 ? 7.987 -8.145 -13.894 1.00 94.06 212 ILE A CA 1
ATOM 1758 C C . ILE A 1 212 ? 6.520 -8.568 -13.995 1.00 94.06 212 ILE A C 1
ATOM 1760 O O . ILE A 1 212 ? 5.804 -8.089 -14.880 1.00 94.06 212 ILE A O 1
ATOM 1764 N N . VAL A 1 213 ? 6.053 -9.429 -13.085 1.00 94.69 213 VAL A N 1
ATOM 1765 C CA . VAL A 1 213 ? 4.657 -9.889 -13.046 1.00 94.69 213 VAL A CA 1
ATOM 1766 C C . VAL A 1 213 ? 3.715 -8.694 -12.916 1.00 94.69 213 VAL A C 1
ATOM 1768 O O . VAL A 1 213 ? 2.735 -8.605 -13.657 1.00 94.69 213 VAL A O 1
ATOM 1771 N N . ALA A 1 214 ? 4.037 -7.732 -12.049 1.00 91.94 214 ALA A N 1
ATOM 1772 C CA . ALA A 1 214 ? 3.205 -6.558 -11.841 1.00 91.94 214 ALA A CA 1
ATOM 1773 C C . ALA A 1 214 ? 3.064 -5.693 -13.099 1.00 91.94 214 ALA A C 1
ATOM 1775 O O . ALA A 1 214 ? 1.963 -5.235 -13.422 1.00 91.94 214 ALA A O 1
ATOM 1776 N N . ARG A 1 215 ? 4.156 -5.494 -13.847 1.00 92.12 215 ARG A N 1
ATOM 1777 C CA . ARG A 1 215 ? 4.132 -4.738 -15.109 1.00 92.12 215 ARG A CA 1
ATOM 1778 C C . ARG A 1 215 ? 3.389 -5.485 -16.209 1.00 92.12 215 ARG A C 1
ATOM 1780 O O . ARG A 1 215 ? 2.573 -4.875 -16.898 1.00 92.12 215 ARG A O 1
ATOM 1787 N N . LEU A 1 216 ? 3.637 -6.786 -16.360 1.00 93.06 216 LEU A N 1
ATOM 1788 C CA . LEU A 1 216 ? 2.963 -7.612 -17.363 1.00 93.06 216 LEU A CA 1
ATOM 1789 C C . LEU A 1 216 ? 1.457 -7.675 -17.117 1.00 93.06 216 LEU A C 1
ATOM 1791 O O . LEU A 1 216 ? 0.684 -7.529 -18.061 1.00 93.06 216 LEU A O 1
ATOM 1795 N N . ASN A 1 217 ? 1.034 -7.836 -15.864 1.00 92.94 217 ASN A N 1
ATOM 1796 C CA . ASN A 1 217 ? -0.380 -7.821 -15.509 1.00 92.94 217 ASN A CA 1
ATOM 1797 C C . ASN A 1 217 ? -1.029 -6.469 -15.829 1.00 92.94 217 ASN A C 1
ATOM 1799 O O . ASN A 1 217 ? -2.110 -6.442 -16.413 1.00 92.94 217 ASN A O 1
ATOM 1803 N N . GLY A 1 218 ? -0.345 -5.356 -15.536 1.00 91.31 218 GLY A N 1
ATOM 1804 C CA . GLY A 1 218 ? -0.814 -4.020 -15.909 1.00 91.31 218 GLY A CA 1
ATOM 1805 C C . GLY A 1 218 ? -0.986 -3.838 -17.417 1.00 91.31 218 GLY A C 1
ATOM 1806 O O . GLY A 1 218 ? -2.007 -3.313 -17.858 1.00 91.31 218 GLY A O 1
ATOM 1807 N N . GLN A 1 219 ? -0.024 -4.312 -18.213 1.00 91.19 219 GLN A N 1
ATOM 1808 C CA . GLN A 1 219 ? -0.108 -4.252 -19.672 1.00 91.19 219 GLN A CA 1
ATOM 1809 C C . GLN A 1 219 ? -1.248 -5.127 -20.204 1.00 91.19 219 GLN A C 1
ATOM 1811 O O . GLN A 1 219 ? -2.096 -4.634 -20.939 1.00 91.19 219 GLN A O 1
ATOM 1816 N N . ARG A 1 220 ? -1.326 -6.392 -19.776 1.00 91.88 220 ARG A N 1
ATOM 1817 C CA . ARG A 1 220 ? -2.380 -7.330 -20.194 1.00 91.88 220 ARG A CA 1
ATOM 1818 C C . ARG A 1 220 ? -3.773 -6.831 -19.827 1.00 91.88 220 ARG A C 1
ATOM 1820 O O . ARG A 1 220 ? -4.692 -6.947 -20.629 1.00 91.88 220 ARG A O 1
ATOM 1827 N N . ALA A 1 221 ? -3.936 -6.251 -18.640 1.00 91.75 221 ALA A N 1
ATOM 1828 C CA . ALA A 1 221 ? -5.210 -5.673 -18.233 1.00 91.75 221 ALA A CA 1
ATOM 1829 C C . ALA A 1 221 ? -5.617 -4.499 -19.127 1.00 91.75 221 ALA A C 1
ATOM 1831 O O . ALA A 1 221 ? -6.782 -4.403 -19.491 1.00 91.75 221 ALA A O 1
ATOM 1832 N N . LYS A 1 222 ? -4.662 -3.653 -19.528 1.00 91.00 222 LYS A N 1
ATOM 1833 C CA . LYS A 1 222 ? -4.904 -2.562 -20.477 1.00 91.00 222 LYS A CA 1
ATOM 1834 C C . LYS A 1 222 ? -5.201 -3.059 -21.896 1.00 91.00 222 LYS A C 1
ATOM 1836 O O . LYS A 1 222 ? -5.999 -2.444 -22.598 1.00 91.00 222 LYS A O 1
ATOM 1841 N N . ASP A 1 223 ? -4.573 -4.157 -22.313 1.00 89.81 223 ASP A N 1
ATOM 1842 C CA . ASP A 1 223 ? -4.831 -4.791 -23.610 1.00 89.81 223 ASP A CA 1
ATOM 1843 C C . ASP A 1 223 ? -6.263 -5.372 -23.665 1.00 89.81 223 ASP A C 1
ATOM 1845 O O . ASP A 1 223 ? -6.905 -5.331 -24.714 1.00 89.81 223 ASP A O 1
ATOM 1849 N N . VAL A 1 224 ? -6.782 -5.873 -22.534 1.00 92.38 224 VAL A N 1
ATOM 1850 C CA . VAL A 1 224 ? -8.162 -6.381 -22.393 1.00 92.38 224 VAL A CA 1
ATOM 1851 C C . VAL A 1 224 ? -9.182 -5.249 -22.222 1.00 92.38 224 VAL A C 1
ATOM 1853 O O . VAL A 1 224 ? -10.237 -5.272 -22.854 1.00 92.38 224 VAL A O 1
ATOM 1856 N N . ASP A 1 225 ? -8.881 -4.263 -21.378 1.00 92.19 225 ASP A N 1
ATOM 1857 C CA . ASP A 1 225 ? -9.721 -3.099 -21.105 1.00 92.19 225 ASP A CA 1
ATOM 1858 C C . ASP A 1 225 ? -8.884 -1.809 -21.206 1.00 92.19 225 ASP A C 1
ATOM 1860 O O . ASP A 1 225 ? -8.183 -1.436 -20.258 1.00 92.19 225 ASP A O 1
ATOM 1864 N N . PRO A 1 226 ? -8.986 -1.070 -22.329 1.00 93.44 226 PRO A N 1
ATOM 1865 C CA . PRO A 1 226 ? -8.239 0.169 -22.537 1.00 93.44 226 PRO A CA 1
ATOM 1866 C C . PRO A 1 226 ? -8.536 1.283 -21.523 1.00 93.44 226 PRO A C 1
ATOM 1868 O O . PRO A 1 226 ? -7.789 2.263 -21.476 1.00 93.44 226 PRO A O 1
ATOM 1871 N N . SER A 1 227 ? -9.616 1.176 -20.736 1.00 91.00 227 SER A N 1
ATOM 1872 C CA . SER A 1 227 ? -9.927 2.134 -19.669 1.00 91.00 227 SER A CA 1
ATOM 1873 C C . SER A 1 227 ? -9.030 1.967 -18.438 1.00 91.00 227 SER A C 1
ATOM 1875 O O . SER A 1 227 ? -8.900 2.902 -17.642 1.00 91.00 227 SER A O 1
ATOM 1877 N N . VAL A 1 228 ? -8.365 0.814 -18.299 1.00 90.75 228 VAL A N 1
ATOM 1878 C CA . VAL A 1 228 ? -7.407 0.550 -17.225 1.00 90.75 228 VAL A CA 1
ATOM 1879 C C . VAL A 1 228 ? -6.204 1.479 -17.373 1.00 90.75 228 VAL A C 1
ATOM 1881 O O . VAL A 1 228 ? -5.457 1.430 -18.353 1.00 90.75 228 VAL A O 1
ATOM 1884 N N . TYR A 1 229 ? -5.986 2.327 -16.369 1.00 87.62 229 TYR A N 1
ATOM 1885 C CA . TYR A 1 229 ? -4.882 3.294 -16.358 1.00 87.62 229 TYR A CA 1
ATOM 1886 C C . TYR A 1 229 ? -3.730 2.891 -15.426 1.00 87.62 229 TYR A C 1
ATOM 1888 O O . TYR A 1 229 ? -2.727 3.600 -15.337 1.00 87.62 229 TYR A O 1
ATOM 1896 N N . GLY A 1 230 ? -3.853 1.757 -14.734 1.00 87.19 230 GLY A N 1
ATOM 1897 C CA . GLY A 1 230 ? -2.838 1.226 -13.830 1.00 87.19 230 GLY A CA 1
ATOM 1898 C C . GLY A 1 230 ? -3.368 0.048 -13.022 1.00 87.19 230 GLY A C 1
ATOM 1899 O O . GLY A 1 230 ? -4.360 -0.568 -13.395 1.00 87.19 230 GLY A O 1
ATOM 1900 N N . GLY A 1 231 ? -2.719 -0.260 -11.908 1.00 88.19 231 GLY A N 1
ATOM 1901 C CA . GLY A 1 231 ? -3.190 -1.247 -10.943 1.00 88.19 231 GLY A CA 1
ATOM 1902 C C . GLY A 1 231 ? -2.118 -1.585 -9.921 1.00 88.19 231 GLY A C 1
ATOM 1903 O O . GLY A 1 231 ? -0.986 -1.101 -10.014 1.00 88.19 231 GLY A O 1
ATOM 1904 N N . VAL A 1 232 ? -2.476 -2.420 -8.953 1.00 86.50 232 VAL A N 1
ATOM 1905 C CA . VAL A 1 232 ? -1.556 -2.947 -7.940 1.00 86.50 232 VAL A CA 1
ATOM 1906 C C . VAL A 1 232 ? -1.537 -4.461 -8.040 1.00 86.50 232 VAL A C 1
ATOM 1908 O O . VAL A 1 232 ? -2.584 -5.092 -8.137 1.00 86.50 232 VAL A O 1
ATOM 1911 N N . THR A 1 233 ? -0.336 -5.032 -8.035 1.00 88.50 233 THR A N 1
ATOM 1912 C CA . THR A 1 233 ? -0.139 -6.473 -7.859 1.00 88.50 233 THR A CA 1
ATOM 1913 C C . THR A 1 233 ? 0.278 -6.713 -6.426 1.00 88.50 233 THR A C 1
ATOM 1915 O O . THR A 1 233 ? 1.150 -6.008 -5.924 1.00 88.50 233 THR A O 1
ATOM 1918 N N . ASN A 1 234 ? -0.335 -7.683 -5.766 1.00 85.06 234 ASN A N 1
ATOM 1919 C CA . ASN A 1 234 ? 0.109 -8.104 -4.446 1.00 85.06 234 ASN A CA 1
ATOM 1920 C C . ASN A 1 234 ? 1.147 -9.227 -4.513 1.00 85.06 234 ASN A C 1
ATOM 1922 O O . ASN A 1 234 ? 1.407 -9.786 -5.575 1.00 85.06 234 ASN A O 1
ATOM 1926 N N . LEU A 1 235 ? 1.736 -9.597 -3.375 1.00 83.12 235 LEU A N 1
ATOM 1927 C CA . LEU A 1 235 ? 2.769 -10.643 -3.319 1.00 83.12 235 LEU A CA 1
ATOM 1928 C C . LEU A 1 235 ? 2.259 -12.041 -3.712 1.00 83.12 235 LEU A C 1
ATOM 1930 O O . LEU A 1 235 ? 3.065 -12.917 -4.029 1.00 83.12 235 LEU A O 1
ATOM 1934 N N . ASN A 1 236 ? 0.936 -12.242 -3.760 1.00 82.81 236 ASN A N 1
ATOM 1935 C CA . ASN A 1 236 ? 0.317 -13.438 -4.339 1.00 82.81 236 ASN A CA 1
ATOM 1936 C C . ASN A 1 236 ? 0.311 -13.429 -5.879 1.00 82.81 236 ASN A C 1
ATOM 1938 O O . ASN A 1 236 ? -0.077 -14.420 -6.491 1.00 82.81 236 ASN A O 1
ATOM 1942 N N . GLY A 1 237 ? 0.719 -12.325 -6.507 1.00 84.75 237 GLY A N 1
ATOM 1943 C CA . GLY A 1 237 ? 0.667 -12.113 -7.951 1.00 84.75 237 GLY A CA 1
ATOM 1944 C C . GLY A 1 237 ? -0.727 -11.773 -8.482 1.00 84.75 237 GLY A C 1
ATOM 1945 O O . GLY A 1 237 ? -0.917 -11.739 -9.698 1.00 84.75 237 GLY A O 1
ATOM 1946 N N . VAL A 1 238 ? -1.698 -11.505 -7.602 1.00 86.38 238 VAL A N 1
ATOM 1947 C CA . VAL A 1 238 ? -3.042 -11.064 -7.989 1.00 86.38 238 VAL A CA 1
ATOM 1948 C C . VAL A 1 238 ? -2.975 -9.588 -8.353 1.00 86.38 238 VAL A C 1
ATOM 1950 O O . VAL A 1 238 ? -2.516 -8.767 -7.558 1.00 86.38 238 VAL A O 1
ATOM 1953 N N . PHE A 1 239 ? -3.425 -9.258 -9.562 1.00 89.12 239 PHE A N 1
ATOM 1954 C CA . PHE A 1 239 ? -3.468 -7.890 -10.061 1.00 89.12 239 PHE A CA 1
ATOM 1955 C C . PHE A 1 239 ? -4.864 -7.295 -9.947 1.00 89.12 239 PHE A C 1
ATOM 1957 O O . PHE A 1 239 ? -5.836 -7.848 -10.462 1.00 89.12 239 PHE A O 1
ATOM 1964 N N . THR A 1 240 ? -4.925 -6.118 -9.340 1.00 86.94 240 THR A N 1
ATOM 1965 C CA . THR A 1 240 ? -6.137 -5.327 -9.178 1.00 86.94 240 THR A CA 1
ATOM 1966 C C . THR A 1 240 ? -6.053 -4.102 -10.100 1.00 86.94 240 THR A C 1
ATOM 1968 O O . THR A 1 240 ? -5.301 -3.167 -9.796 1.00 86.94 240 THR A O 1
ATOM 1971 N N . PRO A 1 241 ? -6.775 -4.087 -11.242 1.00 89.56 241 PRO A N 1
ATOM 1972 C CA . PRO A 1 241 ? -6.702 -3.009 -12.229 1.00 89.56 241 PRO A CA 1
ATOM 1973 C C . PRO A 1 241 ? -7.345 -1.721 -11.720 1.00 89.56 241 PRO A C 1
ATOM 1975 O O . PRO A 1 241 ? -8.440 -1.736 -11.173 1.00 89.56 241 PRO A O 1
ATOM 1978 N N . PHE A 1 242 ? -6.732 -0.572 -11.970 1.00 89.00 242 PHE A N 1
ATOM 1979 C CA . PHE A 1 242 ? -7.345 0.724 -11.700 1.00 89.00 242 PHE A CA 1
ATOM 1980 C C . PHE A 1 242 ? -8.203 1.162 -12.877 1.00 89.00 242 PHE A C 1
ATOM 1982 O O . PHE A 1 242 ? -7.693 1.414 -13.970 1.00 89.00 242 PHE A O 1
ATOM 1989 N N . THR A 1 243 ? -9.505 1.272 -12.626 1.00 89.56 243 THR A N 1
ATOM 1990 C CA . THR A 1 243 ? -10.509 1.720 -13.590 1.00 89.56 243 THR A CA 1
ATOM 1991 C C . THR A 1 243 ? -11.052 3.099 -13.202 1.00 89.56 243 THR A C 1
ATOM 1993 O O . THR A 1 243 ? -11.026 3.470 -12.020 1.00 89.56 243 THR A O 1
ATOM 1996 N N . PRO A 1 244 ? -11.519 3.907 -14.171 1.00 90.50 244 PRO A N 1
ATOM 1997 C CA . PRO A 1 244 ? -12.086 5.217 -13.886 1.00 90.50 244 PRO A CA 1
ATOM 1998 C C . PRO A 1 244 ? -13.248 5.121 -12.897 1.00 90.50 244 PRO A C 1
ATOM 2000 O O . PRO A 1 244 ? -14.049 4.192 -12.954 1.00 90.50 244 PRO A O 1
ATOM 2003 N N . ASN A 1 245 ? -13.358 6.113 -12.013 1.00 90.38 245 ASN A N 1
ATOM 2004 C CA . ASN A 1 245 ? -14.384 6.178 -10.970 1.00 90.38 245 ASN A CA 1
ATOM 2005 C C . ASN A 1 245 ? -14.375 5.002 -9.979 1.00 90.38 245 ASN A C 1
ATOM 2007 O O . ASN A 1 245 ? -15.367 4.799 -9.289 1.00 90.38 245 ASN A O 1
ATOM 2011 N N . THR A 1 246 ? -13.278 4.253 -9.862 1.00 90.19 246 THR A N 1
ATOM 2012 C CA . THR A 1 246 ? -13.142 3.207 -8.843 1.00 90.19 246 THR A CA 1
ATOM 2013 C C . THR A 1 246 ? -12.151 3.638 -7.773 1.00 90.19 246 THR A C 1
ATOM 2015 O O . THR A 1 246 ? -11.054 4.103 -8.087 1.00 90.19 246 THR A O 1
ATOM 2018 N N . VAL A 1 247 ? -12.522 3.485 -6.504 1.00 90.12 247 VAL A N 1
ATOM 2019 C CA . VAL A 1 247 ? -11.626 3.654 -5.360 1.00 90.12 247 VAL A CA 1
ATOM 2020 C C . VAL A 1 247 ? -11.412 2.314 -4.667 1.00 90.12 247 VAL A C 1
ATOM 2022 O O . VAL A 1 247 ? -12.355 1.597 -4.336 1.00 90.12 247 VAL A O 1
ATOM 2025 N N . TYR A 1 248 ? -10.146 1.995 -4.448 1.00 88.06 248 TYR A N 1
ATOM 2026 C CA . TYR A 1 248 ? -9.681 0.840 -3.705 1.00 88.06 248 TYR A CA 1
ATOM 2027 C C . TYR A 1 248 ? -9.383 1.273 -2.281 1.00 88.06 248 TYR A C 1
ATOM 2029 O O . TYR A 1 248 ? -8.605 2.208 -2.067 1.00 88.06 248 TYR A O 1
ATOM 2037 N N . VAL A 1 249 ? -10.018 0.612 -1.322 1.00 87.31 249 VAL A N 1
ATOM 2038 C CA . VAL A 1 249 ? -9.910 0.943 0.095 1.00 87.31 249 VAL A CA 1
ATOM 2039 C C . VAL A 1 249 ? -9.296 -0.239 0.816 1.00 87.31 249 VAL A C 1
ATOM 2041 O O . VAL A 1 249 ? -9.937 -1.270 1.015 1.00 87.31 249 VAL A O 1
ATOM 2044 N N . HIS A 1 250 ? -8.045 -0.076 1.219 1.00 85.06 250 HIS A N 1
ATOM 2045 C CA . HIS A 1 250 ? -7.367 -1.056 2.047 1.00 85.06 250 HIS A CA 1
ATOM 2046 C C . HIS A 1 250 ? -7.884 -0.961 3.481 1.00 85.06 250 HIS A C 1
ATOM 2048 O O . HIS A 1 250 ? -7.680 0.059 4.151 1.00 85.06 250 HIS A O 1
ATOM 2054 N N . VAL A 1 251 ? -8.522 -2.033 3.946 1.00 74.75 251 VAL A N 1
ATOM 2055 C CA . VAL A 1 251 ? -9.096 -2.125 5.288 1.00 74.75 251 VAL A CA 1
ATOM 2056 C C . VAL A 1 251 ? -8.057 -2.732 6.219 1.00 74.75 251 VAL A C 1
ATOM 2058 O O . VAL A 1 251 ? -7.813 -3.935 6.202 1.00 74.75 251 VAL A O 1
ATOM 2061 N N . SER A 1 252 ? -7.439 -1.899 7.054 1.00 70.00 252 SER A N 1
ATOM 2062 C CA . SER A 1 252 ? -6.545 -2.396 8.099 1.00 70.00 252 SER A CA 1
ATOM 2063 C C . SER A 1 252 ? -7.359 -3.112 9.184 1.00 70.00 252 SER A C 1
ATOM 2065 O O . SER A 1 252 ? -8.377 -2.596 9.652 1.00 70.00 252 SER A O 1
ATOM 2067 N N . LYS A 1 253 ? -6.915 -4.307 9.600 1.00 65.62 253 LYS A N 1
ATOM 2068 C CA . LYS A 1 253 ? -7.494 -4.995 10.763 1.00 65.62 253 LYS A CA 1
ATOM 2069 C C . LYS A 1 253 ? -7.242 -4.201 12.051 1.00 65.62 253 LYS A C 1
ATOM 2071 O O . LYS A 1 253 ? -8.169 -4.069 12.847 1.00 65.62 253 LYS A O 1
ATOM 2076 N N . ASP A 1 254 ? -6.070 -3.581 12.167 1.00 59.59 254 ASP A N 1
ATOM 2077 C CA . ASP A 1 254 ? -5.560 -3.029 13.430 1.00 59.59 254 ASP A CA 1
ATOM 2078 C C . ASP A 1 254 ? -5.693 -1.511 13.561 1.00 59.59 254 ASP A C 1
ATOM 2080 O O . ASP A 1 254 ? -5.425 -0.953 14.621 1.00 59.59 254 ASP A O 1
ATOM 2084 N N . THR A 1 255 ? -6.049 -0.802 12.487 1.00 62.16 255 THR A N 1
ATOM 2085 C CA . THR A 1 255 ? -6.122 0.662 12.523 1.00 62.16 255 THR A CA 1
ATOM 2086 C C . THR A 1 255 ? -7.340 1.195 11.766 1.00 62.16 255 THR A C 1
ATOM 2088 O O . THR A 1 255 ? -7.719 0.637 10.739 1.00 62.16 255 THR A O 1
ATOM 2091 N N . PRO A 1 256 ? -7.926 2.329 12.195 1.00 59.19 256 PRO A N 1
ATOM 2092 C CA . PRO A 1 256 ? -8.915 3.062 11.399 1.00 59.19 256 PRO A CA 1
ATOM 2093 C C . PRO A 1 256 ? -8.321 3.671 10.127 1.00 59.19 256 PRO A C 1
ATOM 2095 O O . PRO A 1 256 ? -9.040 4.274 9.332 1.00 59.19 256 PRO A O 1
ATOM 2098 N N . LEU A 1 257 ? -7.002 3.581 9.942 1.00 63.34 257 LEU A N 1
ATOM 2099 C CA . LEU A 1 257 ? -6.334 4.152 8.791 1.00 63.34 257 LEU A CA 1
ATOM 2100 C C . LEU A 1 257 ? -6.621 3.277 7.574 1.00 63.34 257 LEU A C 1
ATOM 2102 O O . LEU A 1 257 ? -6.027 2.219 7.373 1.00 63.34 257 LEU A O 1
ATOM 2106 N N . SER A 1 258 ? -7.536 3.765 6.745 1.00 74.94 258 SER A N 1
ATOM 2107 C CA . SER A 1 258 ? -7.748 3.233 5.408 1.00 74.94 258 SER A CA 1
ATOM 2108 C C . SER A 1 258 ? -6.771 3.889 4.438 1.00 74.94 258 SER A C 1
ATOM 2110 O O . SER A 1 258 ? -6.604 5.111 4.436 1.00 74.94 258 SER A O 1
ATOM 2112 N N . THR A 1 259 ? -6.125 3.082 3.596 1.00 83.19 259 THR A N 1
ATOM 2113 C CA . THR A 1 259 ? -5.352 3.609 2.462 1.00 83.19 259 THR A CA 1
ATOM 2114 C C . THR A 1 259 ? -6.243 3.609 1.230 1.00 83.19 259 THR A C 1
ATOM 2116 O O . THR A 1 259 ? -6.850 2.590 0.904 1.00 83.19 259 THR A O 1
ATOM 2119 N N . PHE A 1 260 ? -6.323 4.753 0.553 1.00 87.69 260 PHE A N 1
ATOM 2120 C CA . PHE A 1 260 ? -7.163 4.950 -0.625 1.00 87.69 260 PHE A CA 1
ATOM 2121 C C . PHE A 1 260 ? -6.304 5.016 -1.880 1.00 87.69 260 PHE A C 1
ATOM 2123 O O . PHE A 1 260 ? -5.388 5.837 -1.956 1.00 87.69 260 PHE A O 1
ATOM 2130 N N . THR A 1 261 ? -6.638 4.206 -2.880 1.00 87.69 261 THR A N 1
ATOM 2131 C CA . THR A 1 261 ? -6.002 4.245 -4.204 1.00 87.69 261 THR A CA 1
ATOM 2132 C C . THR A 1 261 ? -7.066 4.322 -5.296 1.00 87.69 261 THR A C 1
ATOM 2134 O O . THR A 1 261 ? -8.152 3.782 -5.130 1.00 87.69 261 THR A O 1
ATOM 2137 N N . GLY A 1 262 ? -6.785 4.977 -6.423 1.00 88.06 262 GLY A N 1
ATOM 2138 C CA . GLY A 1 262 ? -7.727 5.081 -7.543 1.00 88.06 262 GLY A CA 1
ATOM 2139 C C . GLY A 1 262 ? -8.343 6.474 -7.670 1.00 88.06 262 GLY A C 1
ATOM 2140 O O . GLY A 1 262 ? -7.613 7.464 -7.735 1.00 88.06 262 GLY A O 1
ATOM 2141 N N . ALA A 1 263 ? -9.672 6.549 -7.747 1.00 88.12 263 ALA A N 1
ATOM 2142 C CA . ALA A 1 263 ? -10.412 7.800 -7.876 1.00 88.12 263 ALA A CA 1
ATOM 2143 C C . ALA A 1 263 ? -10.108 8.767 -6.717 1.00 88.12 263 ALA A C 1
ATOM 2145 O O . ALA A 1 263 ? -10.062 8.376 -5.549 1.00 88.12 263 ALA A O 1
ATOM 2146 N N . MET A 1 264 ? -9.915 10.050 -7.042 1.00 89.12 264 MET A N 1
ATOM 2147 C CA . MET A 1 264 ? -9.705 11.082 -6.028 1.00 89.12 264 MET A CA 1
ATOM 2148 C C . MET A 1 264 ? -10.990 11.302 -5.230 1.00 89.12 264 MET A C 1
ATOM 2150 O O . MET A 1 264 ? -12.028 11.638 -5.796 1.00 89.12 264 MET A O 1
ATOM 2154 N N . LEU A 1 265 ? -10.891 11.143 -3.912 1.00 88.88 265 LEU A N 1
ATOM 2155 C CA . LEU A 1 265 ? -11.964 11.416 -2.963 1.00 88.88 265 LEU A CA 1
ATOM 2156 C C . LEU A 1 265 ? -11.680 12.702 -2.185 1.00 88.88 265 LEU A C 1
ATOM 2158 O O . LEU A 1 265 ? -10.525 12.982 -1.847 1.00 88.88 265 LEU A O 1
ATOM 2162 N N . THR A 1 266 ? -12.729 13.451 -1.847 1.00 91.69 266 THR A N 1
ATOM 2163 C CA . THR A 1 266 ? -12.634 14.521 -0.844 1.00 91.69 266 THR A CA 1
ATOM 2164 C C . THR A 1 266 ? -12.370 13.924 0.541 1.00 91.69 266 THR A C 1
ATOM 2166 O O . THR A 1 266 ? -12.670 12.758 0.790 1.00 91.69 266 THR A O 1
ATOM 2169 N N . GLU A 1 267 ? -11.832 14.714 1.471 1.00 85.88 267 GLU A N 1
ATOM 2170 C CA . GLU A 1 267 ? -11.631 14.247 2.854 1.00 85.88 267 GLU A CA 1
ATOM 2171 C C . GLU A 1 267 ? -12.949 13.822 3.517 1.00 85.88 267 GLU A C 1
ATOM 2173 O O . GLU A 1 267 ? -12.996 12.808 4.205 1.00 85.88 267 GLU A O 1
ATOM 2178 N N . GLU A 1 268 ? -14.047 14.527 3.234 1.00 86.38 268 GLU A N 1
ATOM 2179 C CA . GLU A 1 268 ? -15.384 14.127 3.682 1.00 86.38 268 GLU A CA 1
ATOM 2180 C C . GLU A 1 268 ? -15.784 12.752 3.129 1.00 86.38 268 GLU A C 1
ATOM 2182 O O . GLU A 1 268 ? -16.210 11.892 3.888 1.00 86.38 268 GLU A O 1
ATOM 2187 N N . GLN A 1 269 ? -15.568 12.497 1.835 1.00 89.31 269 GLN A N 1
ATOM 2188 C CA . GLN A 1 269 ? -15.861 11.198 1.220 1.00 89.31 269 GLN A CA 1
ATOM 2189 C C . GLN A 1 269 ? -14.992 10.074 1.786 1.00 89.31 269 GLN A C 1
ATOM 2191 O O . GLN A 1 269 ? -15.487 8.969 1.983 1.00 89.31 269 GLN A O 1
ATOM 2196 N N . LYS A 1 270 ? -13.706 10.332 2.055 1.00 87.62 270 LYS A N 1
ATOM 2197 C CA . LYS A 1 270 ? -12.823 9.351 2.705 1.00 87.62 270 LYS A CA 1
ATOM 2198 C C . LYS A 1 270 ? -13.307 9.023 4.112 1.00 87.62 270 LYS A C 1
ATOM 2200 O O . LYS A 1 270 ? -13.365 7.849 4.473 1.00 87.62 270 LYS A O 1
ATOM 2205 N N . ASN A 1 271 ? -13.673 10.044 4.887 1.00 81.88 271 ASN A N 1
ATOM 2206 C CA . ASN A 1 271 ? -14.217 9.870 6.230 1.00 81.88 271 ASN A CA 1
ATOM 2207 C C . ASN A 1 271 ? -15.531 9.093 6.191 1.00 81.88 271 ASN A C 1
ATOM 2209 O O . ASN A 1 271 ? -15.695 8.147 6.952 1.00 81.88 271 ASN A O 1
ATOM 2213 N N . ASP A 1 272 ? -16.425 9.415 5.261 1.00 81.81 272 ASP A N 1
ATOM 2214 C CA . ASP A 1 272 ? -17.711 8.733 5.124 1.00 81.81 272 ASP A CA 1
ATOM 2215 C C . ASP A 1 272 ? -17.558 7.277 4.721 1.00 81.8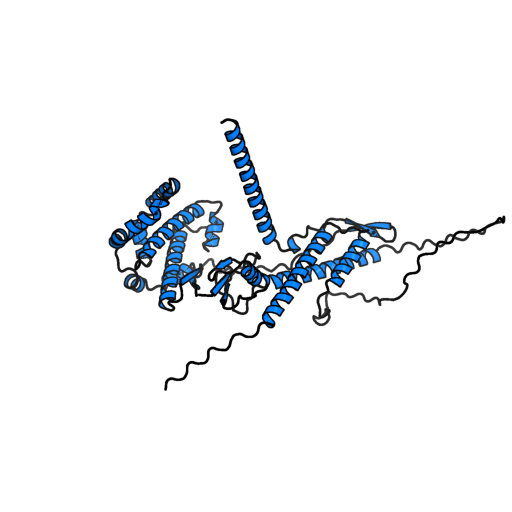1 272 ASP A C 1
ATOM 2217 O O . ASP A 1 272 ? -18.260 6.401 5.233 1.00 81.81 272 ASP A O 1
ATOM 2221 N N . LEU A 1 273 ? -16.591 7.010 3.849 1.00 82.50 273 LEU A N 1
ATOM 2222 C CA . LEU A 1 273 ? -16.297 5.669 3.394 1.00 82.50 273 LEU A CA 1
ATOM 2223 C C . LEU A 1 273 ? -15.616 4.820 4.473 1.00 82.50 273 LEU A C 1
ATOM 2225 O O . LEU A 1 273 ? -15.915 3.634 4.580 1.00 82.50 273 LEU A O 1
ATOM 2229 N N . THR A 1 274 ? -14.739 5.425 5.280 1.00 78.69 274 THR A N 1
ATOM 2230 C CA . THR A 1 274 ? -14.030 4.759 6.390 1.00 78.69 274 THR A CA 1
ATOM 2231 C C . THR A 1 274 ? -14.956 4.509 7.573 1.00 78.69 274 THR A C 1
ATOM 2233 O O . THR A 1 274 ? -14.993 3.412 8.122 1.00 78.69 274 THR A O 1
ATOM 2236 N N . MET A 1 275 ? -15.686 5.543 7.991 1.00 73.00 275 MET A N 1
ATOM 2237 C CA . MET A 1 275 ? -16.508 5.507 9.194 1.00 73.00 275 MET A CA 1
ATOM 2238 C C . MET A 1 275 ? -17.791 4.733 8.929 1.00 73.00 275 MET A C 1
ATOM 2240 O O . MET A 1 275 ? -18.110 3.810 9.670 1.00 73.00 275 MET A O 1
ATOM 2244 N N . PHE A 1 276 ? -18.508 5.084 7.861 1.00 74.75 276 PHE A N 1
ATOM 2245 C CA . PHE A 1 276 ? -19.890 4.653 7.648 1.00 74.75 276 PHE A CA 1
ATOM 2246 C C . PHE A 1 276 ? -20.058 3.682 6.473 1.00 74.75 276 PHE A C 1
ATOM 2248 O O . PHE A 1 276 ? -21.170 3.211 6.243 1.00 74.75 276 PHE A O 1
ATOM 2255 N N . GLY A 1 277 ? -18.996 3.395 5.711 1.00 77.12 277 GLY A N 1
ATOM 2256 C CA . GLY A 1 277 ? -19.082 2.571 4.502 1.00 77.12 277 GLY A CA 1
ATOM 2257 C C . GLY A 1 277 ? -19.928 3.205 3.391 1.00 77.12 277 GLY A C 1
ATOM 2258 O O . GLY A 1 277 ? -20.465 2.495 2.542 1.00 77.12 277 GLY A O 1
ATOM 2259 N N . VAL A 1 278 ? -20.102 4.533 3.400 1.00 81.69 278 VAL A N 1
ATOM 2260 C CA . VAL A 1 278 ? -20.969 5.229 2.438 1.00 81.69 278 VAL A CA 1
ATOM 2261 C C . VAL A 1 278 ? -20.189 5.525 1.159 1.00 81.69 278 VAL A C 1
ATOM 2263 O O . VAL A 1 278 ? -19.341 6.415 1.116 1.00 81.69 278 VAL A O 1
ATOM 2266 N N . ALA A 1 279 ? -20.499 4.783 0.095 1.00 83.75 279 ALA A N 1
ATOM 2267 C CA . ALA A 1 279 ? -19.897 4.978 -1.220 1.00 83.75 279 ALA A CA 1
ATOM 2268 C C . ALA A 1 279 ? -20.308 6.332 -1.843 1.00 83.75 279 ALA A C 1
ATOM 2270 O O . ALA A 1 279 ? -21.506 6.626 -1.946 1.00 83.75 279 ALA A O 1
ATOM 2271 N N . PRO A 1 280 ? -19.350 7.155 -2.313 1.00 87.44 280 PRO A N 1
ATOM 2272 C CA . PRO A 1 280 ? -19.664 8.383 -3.033 1.00 87.44 280 PRO A CA 1
ATOM 2273 C C . PRO A 1 280 ? -20.452 8.111 -4.319 1.00 87.44 280 PRO A C 1
ATOM 2275 O O . PRO A 1 280 ? -20.262 7.105 -5.003 1.00 87.44 280 PRO A O 1
ATOM 2278 N N . LYS A 1 281 ? -21.338 9.039 -4.692 1.00 85.88 281 LYS A N 1
ATOM 2279 C CA . LYS A 1 281 ? -22.176 8.882 -5.888 1.00 85.88 281 LYS A CA 1
ATOM 2280 C C . LYS A 1 281 ? -21.312 8.745 -7.145 1.00 85.88 281 LYS A C 1
ATOM 2282 O O . LYS A 1 281 ? -20.485 9.606 -7.424 1.00 85.88 281 LYS A O 1
ATOM 2287 N N . GLY A 1 282 ? -21.580 7.702 -7.928 1.00 87.62 282 GLY A N 1
ATOM 2288 C CA . GLY A 1 282 ? -20.877 7.441 -9.185 1.00 87.62 282 GLY A CA 1
ATOM 2289 C C . GLY A 1 282 ? -19.476 6.859 -9.007 1.00 87.62 282 GLY A C 1
ATOM 2290 O O . GLY A 1 282 ? -18.800 6.674 -10.011 1.00 87.62 282 GLY A O 1
ATOM 2291 N N . VAL A 1 283 ? -19.063 6.557 -7.771 1.00 90.25 283 VAL A N 1
ATOM 2292 C CA . VAL A 1 283 ? -17.783 5.918 -7.469 1.00 90.25 283 VAL A CA 1
ATOM 2293 C C . VAL A 1 283 ? -18.024 4.462 -7.080 1.00 90.25 283 VAL A C 1
ATOM 2295 O O . VAL A 1 283 ? -18.803 4.172 -6.173 1.00 90.25 283 VAL A O 1
ATOM 2298 N N . THR A 1 284 ? -17.348 3.544 -7.761 1.00 88.75 284 THR A N 1
ATOM 2299 C CA . THR A 1 284 ? -17.275 2.133 -7.377 1.00 88.75 284 THR A CA 1
ATOM 2300 C C . THR A 1 284 ? -16.265 1.991 -6.246 1.00 88.75 284 THR A C 1
ATOM 2302 O O . THR A 1 284 ? -15.147 2.488 -6.353 1.00 88.75 284 THR A O 1
ATOM 2305 N N . VAL A 1 285 ? -16.635 1.311 -5.165 1.00 86.94 285 VAL A N 1
ATOM 2306 C CA . VAL A 1 285 ? -15.729 1.052 -4.042 1.00 86.94 285 VAL A CA 1
ATOM 2307 C C . VAL A 1 285 ? -15.363 -0.422 -4.036 1.00 86.94 285 VAL A C 1
ATOM 2309 O O . VAL A 1 285 ? -16.248 -1.273 -4.065 1.00 86.94 285 VAL A O 1
ATOM 2312 N N . VAL A 1 286 ? -14.066 -0.713 -3.981 1.00 86.62 286 VAL A N 1
ATOM 2313 C CA . VAL A 1 286 ? -13.537 -2.069 -3.829 1.00 86.62 286 VAL A CA 1
ATOM 2314 C C . VAL A 1 286 ? -12.702 -2.113 -2.559 1.00 86.62 286 VAL A C 1
ATOM 2316 O O . VAL A 1 286 ? -11.664 -1.459 -2.465 1.00 86.62 286 VAL A O 1
ATOM 2319 N N . TYR A 1 287 ? -13.156 -2.873 -1.571 1.00 85.75 287 TYR A N 1
ATOM 2320 C CA . TYR A 1 287 ? -12.392 -3.082 -0.348 1.00 85.75 287 TYR A CA 1
ATOM 2321 C C . TYR A 1 287 ? -11.344 -4.162 -0.565 1.00 85.75 287 TYR A C 1
ATOM 2323 O O . TYR A 1 287 ? -11.607 -5.135 -1.267 1.00 85.75 287 TYR A O 1
ATOM 2331 N N . THR A 1 288 ? -10.163 -3.997 0.022 1.00 83.44 288 THR A N 1
ATOM 2332 C CA . THR A 1 288 ? -9.096 -4.997 -0.049 1.00 83.44 288 THR A CA 1
ATOM 2333 C C . THR A 1 288 ? -8.589 -5.373 1.335 1.00 83.44 288 THR A C 1
ATOM 2335 O O . THR A 1 288 ? -8.587 -4.537 2.243 1.00 83.44 288 THR A O 1
ATOM 2338 N N . ASP A 1 289 ? -8.138 -6.618 1.478 1.00 80.81 289 ASP A N 1
ATOM 2339 C CA . ASP A 1 289 ? -7.452 -7.105 2.677 1.00 80.81 289 ASP A CA 1
ATOM 2340 C C . ASP A 1 289 ? -6.018 -6.541 2.799 1.00 80.81 289 ASP A C 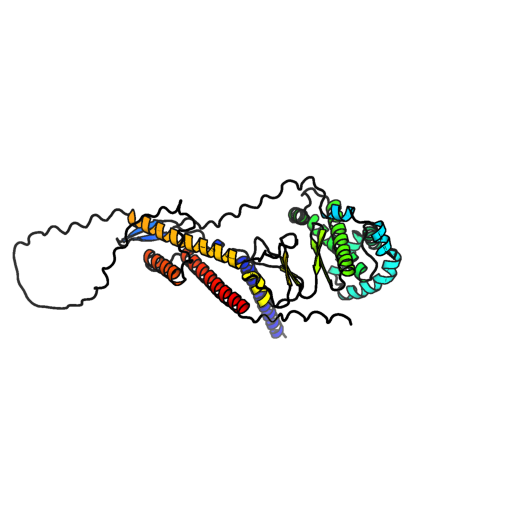1
ATOM 2342 O O . ASP A 1 289 ? -5.560 -5.766 1.951 1.00 80.81 289 ASP A O 1
ATOM 2346 N N . GLU A 1 290 ? -5.302 -6.957 3.850 1.00 75.38 290 GLU A N 1
ATOM 2347 C CA . GLU A 1 290 ? -3.893 -6.599 4.109 1.00 75.38 290 GLU A CA 1
ATOM 2348 C C . GLU A 1 290 ? -2.929 -7.017 2.993 1.00 75.38 290 GLU A C 1
ATOM 2350 O O . GLU A 1 290 ? -1.862 -6.438 2.803 1.00 75.38 290 GLU A O 1
ATOM 2355 N N . ASN A 1 291 ? -3.344 -8.007 2.211 1.00 72.56 291 ASN A N 1
ATOM 2356 C CA . ASN A 1 291 ? -2.614 -8.530 1.080 1.00 72.56 291 ASN A CA 1
ATOM 2357 C C . ASN A 1 291 ? -3.096 -7.899 -0.230 1.00 72.56 291 ASN A C 1
ATOM 2359 O O . ASN A 1 291 ? -2.705 -8.367 -1.288 1.00 72.56 291 ASN A O 1
ATOM 2363 N N . GLY A 1 292 ? -3.958 -6.880 -0.214 1.00 74.31 292 GLY A N 1
ATOM 2364 C CA . GLY A 1 292 ? -4.483 -6.239 -1.419 1.00 74.31 292 GLY A CA 1
ATOM 2365 C C . GLY A 1 292 ? -5.427 -7.108 -2.262 1.00 74.31 292 GLY A C 1
ATOM 2366 O O . GLY A 1 292 ? -5.734 -6.727 -3.393 1.00 74.31 292 GLY A O 1
ATOM 2367 N N . ASN A 1 293 ? -5.888 -8.258 -1.758 1.00 80.19 293 ASN A N 1
ATOM 2368 C CA . ASN A 1 293 ? -6.923 -9.042 -2.430 1.00 80.19 293 ASN A CA 1
ATOM 2369 C C . ASN A 1 293 ? -8.279 -8.342 -2.258 1.00 80.19 293 ASN A C 1
ATOM 2371 O O . ASN A 1 293 ? -8.582 -7.892 -1.149 1.00 80.19 293 ASN A O 1
ATOM 2375 N N . PRO A 1 294 ? -9.113 -8.260 -3.309 1.00 80.12 294 PRO A N 1
ATOM 2376 C CA . PRO A 1 294 ? -10.453 -7.710 -3.184 1.00 80.12 294 PRO A CA 1
ATOM 2377 C C . PRO A 1 294 ? -11.297 -8.568 -2.237 1.00 80.12 294 PRO A C 1
ATOM 2379 O O . PRO A 1 294 ? -11.367 -9.790 -2.370 1.00 80.12 294 PRO A O 1
ATOM 2382 N N . LEU A 1 295 ? -11.945 -7.907 -1.287 1.00 79.62 295 LEU A N 1
ATOM 2383 C CA . LEU A 1 295 ? -12.923 -8.504 -0.393 1.00 79.62 295 LEU A CA 1
ATOM 2384 C C . LEU A 1 295 ? -14.278 -8.630 -1.117 1.00 79.62 295 LEU A C 1
ATOM 2386 O O . LEU A 1 295 ? -14.549 -7.868 -2.052 1.00 79.62 295 LEU A O 1
ATOM 2390 N N . PRO A 1 296 ? -15.140 -9.575 -0.703 1.00 76.62 296 PRO A N 1
ATOM 2391 C CA . PRO A 1 296 ? -16.506 -9.676 -1.209 1.00 76.62 296 PRO A CA 1
ATOM 2392 C C . PRO A 1 296 ? -17.263 -8.338 -1.131 1.00 76.62 296 PRO A C 1
ATOM 2394 O O . PRO A 1 296 ? -17.037 -7.533 -0.231 1.00 76.62 296 PRO A O 1
ATOM 2397 N N . SER A 1 297 ? -18.159 -8.073 -2.087 1.00 67.38 297 SER A N 1
ATOM 2398 C CA . SER A 1 297 ? -18.829 -6.765 -2.236 1.00 67.38 297 SER A CA 1
ATOM 2399 C C . SER A 1 297 ? -19.753 -6.380 -1.074 1.00 67.38 297 SER A C 1
ATOM 2401 O O . SER A 1 297 ? -20.141 -5.222 -0.948 1.00 67.38 297 SER A O 1
ATOM 2403 N N . ASP A 1 298 ? -20.148 -7.354 -0.262 1.00 67.25 298 ASP A N 1
ATOM 2404 C CA . ASP A 1 298 ? -20.909 -7.189 0.975 1.00 67.25 298 ASP A CA 1
ATOM 2405 C C . ASP A 1 298 ? -20.025 -6.804 2.172 1.00 67.25 298 ASP A C 1
ATOM 2407 O O . ASP A 1 298 ? -20.539 -6.305 3.177 1.00 67.25 298 ASP A O 1
ATOM 2411 N N . VAL A 1 299 ? -18.700 -6.960 2.057 1.00 66.31 299 VAL A N 1
ATOM 2412 C CA . VAL A 1 299 ? -17.750 -6.504 3.071 1.00 66.31 299 VAL A CA 1
ATOM 2413 C C . VAL A 1 299 ? -17.654 -4.990 3.022 1.00 66.31 299 VAL A C 1
ATOM 2415 O O . VAL A 1 299 ? -16.913 -4.397 2.246 1.00 66.31 299 VAL A O 1
ATOM 2418 N N . THR A 1 300 ? -18.399 -4.347 3.906 1.00 62.00 300 THR A N 1
ATOM 2419 C CA . THR A 1 300 ? -18.196 -2.945 4.263 1.00 62.00 300 THR A CA 1
ATOM 2420 C C . THR A 1 300 ? -17.279 -2.878 5.487 1.00 62.00 300 THR A C 1
ATOM 2422 O O . THR A 1 300 ? -17.613 -3.499 6.498 1.00 62.00 300 THR A O 1
ATOM 2425 N N . PRO A 1 301 ? -16.162 -2.129 5.471 1.00 61.88 301 PRO A N 1
ATOM 2426 C CA . PRO A 1 301 ? -15.404 -1.818 6.668 1.00 61.88 301 PRO A CA 1
ATOM 2427 C C . PRO A 1 301 ? -16.262 -0.915 7.531 1.00 61.88 301 PRO A C 1
ATOM 2429 O O . PRO A 1 301 ? -16.308 0.301 7.373 1.00 61.88 301 PRO A O 1
ATOM 2432 N N . ARG A 1 302 ? -17.003 -1.526 8.440 1.00 63.69 302 ARG A N 1
ATOM 2433 C CA . ARG A 1 302 ? -17.802 -0.783 9.393 1.00 63.69 302 ARG A CA 1
ATOM 2434 C C . ARG A 1 302 ? -16.911 -0.529 10.595 1.00 63.69 302 ARG A C 1
ATOM 2436 O O . ARG A 1 302 ? -17.030 -1.180 11.628 1.00 63.69 302 ARG A O 1
ATOM 2443 N N . PHE A 1 303 ? -15.995 0.432 10.450 1.00 65.94 303 PHE A N 1
ATOM 2444 C CA . PHE A 1 303 ? -15.320 0.988 11.622 1.00 65.94 303 PHE A CA 1
ATOM 2445 C C . PHE A 1 303 ? -16.371 1.452 12.635 1.00 65.94 303 PHE A C 1
ATOM 2447 O O . PHE A 1 303 ? -16.247 1.170 13.820 1.00 65.94 303 PHE A O 1
ATOM 2454 N N . TYR A 1 304 ? -17.473 2.027 12.145 1.00 63.16 304 TYR A N 1
ATOM 2455 C CA . TYR A 1 304 ? -18.664 2.287 12.938 1.00 63.16 304 TYR A CA 1
ATOM 2456 C C . TYR A 1 304 ? -19.184 1.073 13.722 1.00 63.16 304 TYR A C 1
ATOM 2458 O O . TYR A 1 304 ? -19.402 1.207 14.915 1.00 63.16 304 TYR A O 1
ATOM 2466 N N . GLU A 1 305 ? -19.343 -0.110 13.122 1.00 65.12 305 GLU A N 1
ATOM 2467 C CA . GLU A 1 305 ? -19.811 -1.293 13.867 1.00 65.12 305 GLU A CA 1
ATOM 2468 C C . GLU A 1 305 ? -18.838 -1.727 14.944 1.00 65.12 305 GLU A C 1
ATOM 2470 O O . GLU A 1 305 ? -19.269 -2.062 16.038 1.00 65.12 305 GLU A O 1
ATOM 2475 N N . ARG A 1 306 ? -17.532 -1.691 14.669 1.00 68.94 306 ARG A N 1
ATOM 2476 C CA . ARG A 1 306 ? -16.532 -1.987 15.702 1.00 68.94 306 ARG A CA 1
ATOM 2477 C C . ARG A 1 306 ? -16.633 -0.996 16.855 1.00 68.94 306 ARG A C 1
ATOM 2479 O O . ARG A 1 306 ? -16.538 -1.392 18.009 1.00 68.94 306 ARG A O 1
ATOM 2486 N N . GLN A 1 307 ? -16.869 0.275 16.540 1.00 67.44 307 GLN A N 1
ATOM 2487 C CA . GLN A 1 307 ? -17.090 1.319 17.534 1.00 67.44 307 GLN A CA 1
ATOM 2488 C C . GLN A 1 307 ? -18.423 1.140 18.276 1.00 67.44 307 GLN A C 1
ATOM 2490 O O . GLN A 1 307 ? -18.480 1.416 19.467 1.00 67.44 307 GLN A O 1
ATOM 2495 N N . MET A 1 308 ? -19.477 0.633 17.631 1.00 70.31 308 MET A N 1
ATOM 2496 C CA . MET A 1 308 ? -20.746 0.303 18.293 1.00 70.31 308 MET A CA 1
ATOM 2497 C C . MET A 1 308 ? -20.632 -0.938 19.174 1.00 70.31 308 MET A C 1
ATOM 2499 O O . MET A 1 308 ? -21.093 -0.903 20.302 1.00 70.31 308 MET A O 1
ATOM 2503 N N . ALA A 1 309 ? -19.938 -1.985 18.732 1.00 70.94 309 ALA A N 1
ATOM 2504 C CA . ALA A 1 309 ? -19.628 -3.135 19.575 1.00 70.94 309 ALA A CA 1
ATOM 2505 C C . ALA A 1 309 ? -18.763 -2.718 20.778 1.00 70.94 309 ALA A C 1
ATOM 2507 O O . ALA A 1 309 ? -18.977 -3.174 21.897 1.00 70.94 309 ALA A O 1
ATOM 2508 N N . ALA A 1 310 ? -17.809 -1.805 20.573 1.00 68.56 310 ALA A N 1
ATOM 2509 C CA . ALA A 1 310 ? -17.050 -1.202 21.663 1.00 68.56 310 ALA A CA 1
ATOM 2510 C C . ALA A 1 310 ? -17.952 -0.387 22.610 1.00 68.56 310 ALA A C 1
ATOM 2512 O O . ALA A 1 310 ? -17.799 -0.479 23.826 1.00 68.56 310 ALA A O 1
ATOM 2513 N N . LEU A 1 311 ? -18.913 0.372 22.077 1.00 71.88 311 LEU A N 1
ATOM 2514 C CA . LEU A 1 311 ? -19.907 1.086 22.877 1.00 71.88 311 LEU A CA 1
ATOM 2515 C C . LEU A 1 311 ? -20.752 0.114 23.713 1.00 71.88 311 LEU A C 1
ATOM 2517 O O . LEU A 1 311 ? -20.847 0.300 24.918 1.00 71.88 311 LEU A O 1
ATOM 2521 N N . GLU A 1 312 ? -21.274 -0.955 23.116 1.00 73.81 312 GLU A N 1
ATOM 2522 C CA . GLU A 1 312 ? -22.054 -1.988 23.812 1.00 73.81 312 GLU A CA 1
ATOM 2523 C C . GLU A 1 312 ? -21.246 -2.649 24.941 1.00 73.81 312 GLU A C 1
ATOM 2525 O O . GLU A 1 312 ? -21.744 -2.832 26.052 1.00 73.81 312 GLU A O 1
ATOM 2530 N N . VAL A 1 313 ? -19.967 -2.958 24.696 1.00 74.94 313 VAL A N 1
ATOM 2531 C CA . VAL A 1 313 ? -19.060 -3.493 25.726 1.00 74.94 313 VAL A CA 1
ATOM 2532 C C . VAL A 1 313 ? -18.829 -2.477 26.850 1.00 74.94 313 VAL A C 1
ATOM 2534 O O . VAL A 1 313 ? -18.799 -2.855 28.022 1.00 74.94 313 VAL A O 1
ATOM 2537 N N . ALA A 1 314 ? -18.674 -1.193 26.519 1.00 70.69 314 ALA A N 1
ATOM 2538 C CA . ALA A 1 314 ? -18.528 -0.127 27.507 1.00 70.69 314 ALA A CA 1
ATOM 2539 C C . ALA A 1 314 ? -19.797 0.069 28.345 1.00 70.69 314 ALA A C 1
ATOM 2541 O O . ALA A 1 314 ? -19.701 0.180 29.565 1.00 70.69 314 ALA A O 1
ATOM 2542 N N . GLU A 1 315 ? -20.970 0.073 27.717 1.00 72.38 315 GLU A N 1
ATOM 2543 C CA . GLU A 1 315 ? -22.270 0.163 28.387 1.00 72.38 315 GLU A CA 1
ATOM 2544 C C . GLU A 1 315 ? -22.473 -1.013 29.348 1.00 72.38 315 GLU A C 1
ATOM 2546 O O . GLU A 1 315 ? -22.750 -0.803 30.530 1.00 72.38 315 GLU A O 1
ATOM 2551 N N . ALA A 1 316 ? -22.231 -2.243 28.885 1.00 73.75 316 ALA A N 1
ATOM 2552 C CA . ALA A 1 316 ? -22.303 -3.438 29.723 1.00 73.75 316 ALA A CA 1
ATOM 2553 C C . ALA A 1 316 ? -21.318 -3.382 30.904 1.00 73.75 316 ALA A C 1
ATOM 2555 O O . ALA A 1 316 ? -21.626 -3.847 32.003 1.00 73.75 316 ALA A O 1
ATOM 2556 N N . HIS A 1 317 ? -20.137 -2.789 30.705 1.00 73.00 317 HIS A N 1
ATOM 2557 C CA . HIS A 1 317 ? -19.186 -2.583 31.789 1.00 73.00 317 HIS A CA 1
ATOM 2558 C C . HIS A 1 317 ? -19.704 -1.584 32.827 1.00 73.00 317 HIS A C 1
ATOM 2560 O O . HIS A 1 317 ? -19.615 -1.867 34.018 1.00 73.00 317 HIS A O 1
ATOM 2566 N N . VAL A 1 318 ? -20.287 -0.455 32.406 1.00 71.25 318 VAL A N 1
ATOM 2567 C CA . VAL A 1 318 ? -20.911 0.513 33.327 1.00 71.25 318 VAL A CA 1
ATOM 2568 C C . VAL A 1 318 ? -22.026 -0.148 34.142 1.00 71.25 318 VAL A C 1
ATOM 2570 O O . VAL A 1 318 ? -22.066 0.031 35.360 1.00 71.25 318 VAL A O 1
ATOM 2573 N N . GLU A 1 319 ? -22.882 -0.961 33.515 1.00 71.69 319 GLU A N 1
ATOM 2574 C CA . GLU A 1 319 ? -23.908 -1.730 34.237 1.00 71.69 319 GLU A CA 1
ATOM 2575 C C . GLU A 1 319 ? -23.292 -2.658 35.296 1.00 71.69 319 GLU A C 1
ATOM 2577 O O . GLU A 1 319 ? -23.766 -2.699 36.434 1.00 71.69 319 GLU A O 1
ATOM 2582 N N . GLN A 1 320 ? -22.219 -3.377 34.947 1.00 73.69 320 GLN A N 1
ATOM 2583 C CA . GLN A 1 320 ? -21.520 -4.258 35.883 1.00 73.69 320 GLN A CA 1
ATOM 2584 C C . GLN A 1 320 ? -20.913 -3.476 37.051 1.00 73.69 320 GLN A C 1
ATOM 2586 O O . GLN A 1 320 ? -21.029 -3.913 38.193 1.00 73.69 320 GLN A O 1
ATOM 2591 N N . LEU A 1 321 ? -20.310 -2.313 36.788 1.00 71.69 321 LEU A N 1
ATOM 2592 C CA . LEU A 1 321 ? -19.774 -1.451 37.839 1.00 71.69 321 LEU A CA 1
ATOM 2593 C C . LEU A 1 321 ? -20.871 -1.035 38.813 1.00 71.69 321 LEU A C 1
ATOM 2595 O O . LEU A 1 321 ? -20.679 -1.147 40.020 1.00 71.69 321 LEU A O 1
ATOM 2599 N N . ILE A 1 322 ? -22.029 -0.599 38.317 1.00 70.31 322 ILE A N 1
ATOM 2600 C CA . ILE A 1 322 ? -23.164 -0.233 39.174 1.00 70.31 322 ILE A CA 1
ATOM 2601 C C . ILE A 1 322 ? -23.599 -1.431 40.029 1.00 70.31 322 ILE A C 1
ATOM 2603 O O . ILE A 1 322 ? -23.743 -1.293 41.244 1.00 70.31 322 ILE A O 1
ATOM 2607 N N . ALA A 1 323 ? -23.738 -2.614 39.425 1.00 72.25 323 ALA A N 1
ATOM 2608 C CA . ALA A 1 323 ? -24.117 -3.831 40.141 1.00 72.25 323 ALA A CA 1
ATOM 2609 C C . ALA A 1 323 ? -23.095 -4.230 41.224 1.00 72.25 323 ALA A C 1
ATOM 2611 O O . ALA A 1 323 ? -23.490 -4.621 42.325 1.00 72.25 323 ALA A O 1
ATOM 2612 N N . ASP A 1 324 ? -21.795 -4.094 40.944 1.00 72.94 324 ASP A N 1
ATOM 2613 C CA . ASP A 1 324 ? -20.717 -4.375 41.898 1.00 72.94 324 ASP A CA 1
ATOM 2614 C C . ASP A 1 324 ? -20.768 -3.414 43.097 1.00 72.94 324 ASP A C 1
ATOM 2616 O O . ASP A 1 324 ? -20.640 -3.853 44.244 1.00 72.94 324 ASP A O 1
ATOM 2620 N N . HIS A 1 325 ? -21.026 -2.120 42.862 1.00 69.75 325 HIS A N 1
ATOM 2621 C CA . HIS A 1 325 ? -21.208 -1.146 43.943 1.00 69.75 325 HIS A CA 1
ATOM 2622 C C . HIS A 1 325 ? -22.437 -1.474 44.792 1.00 69.75 325 HIS A C 1
ATOM 2624 O O . HIS A 1 325 ? -22.344 -1.509 46.019 1.00 69.75 325 HIS A O 1
ATOM 2630 N N . GLU A 1 326 ? -23.586 -1.753 44.170 1.00 73.44 326 GLU A N 1
ATOM 2631 C CA . GLU A 1 326 ? -24.802 -2.132 44.898 1.00 73.44 326 GLU A CA 1
ATOM 2632 C C . GLU A 1 326 ? -24.589 -3.386 45.756 1.00 73.44 326 GLU A C 1
ATOM 2634 O O . GLU A 1 326 ? -25.027 -3.434 46.909 1.00 73.44 326 GLU A O 1
ATOM 2639 N N . ALA A 1 327 ? -23.903 -4.400 45.220 1.00 75.25 327 ALA A N 1
ATOM 2640 C CA . ALA A 1 327 ? -23.566 -5.614 45.955 1.00 75.25 327 ALA A CA 1
ATOM 2641 C C . ALA A 1 327 ? -22.651 -5.311 47.149 1.00 75.25 327 ALA A C 1
ATOM 2643 O O . ALA A 1 327 ? -22.909 -5.784 48.257 1.00 75.25 327 ALA A O 1
ATOM 2644 N N . LEU A 1 328 ? -21.634 -4.472 46.950 1.00 75.38 328 LEU A N 1
ATOM 2645 C CA . LEU A 1 328 ? -20.717 -4.046 48.001 1.00 75.38 328 LEU A CA 1
ATOM 2646 C C . LEU A 1 328 ? -21.471 -3.340 49.138 1.00 75.38 328 LEU A C 1
ATOM 2648 O O . LEU A 1 328 ? -21.314 -3.731 50.297 1.00 75.38 328 LEU A O 1
ATOM 2652 N N . PHE A 1 329 ? -22.383 -2.411 48.833 1.00 69.62 329 PHE A N 1
ATOM 2653 C CA . PHE A 1 329 ? -23.208 -1.752 49.855 1.00 69.62 329 PHE A CA 1
ATOM 2654 C C . PHE A 1 329 ? -24.193 -2.701 50.552 1.00 69.62 329 PHE A C 1
ATOM 2656 O O . PHE A 1 329 ? -24.434 -2.539 51.747 1.00 69.62 329 PHE A O 1
ATOM 2663 N N . LYS A 1 330 ? -24.722 -3.721 49.862 1.00 76.31 330 LYS A N 1
ATOM 2664 C CA . LYS A 1 330 ? -25.573 -4.758 50.482 1.00 76.31 330 LYS A CA 1
ATOM 2665 C C . LYS A 1 330 ? -24.806 -5.672 51.441 1.00 76.31 330 LYS A C 1
ATOM 2667 O O . LYS A 1 330 ? -25.409 -6.214 52.364 1.00 76.31 330 LYS A O 1
ATOM 2672 N N . THR A 1 331 ? -23.505 -5.870 51.221 1.00 74.31 331 THR A N 1
ATOM 2673 C CA . THR A 1 331 ? -22.658 -6.709 52.091 1.00 74.31 331 THR A CA 1
ATOM 2674 C C . THR A 1 331 ? -22.119 -5.987 53.319 1.00 74.31 331 THR A C 1
ATOM 2676 O O . THR A 1 331 ? -21.635 -6.650 54.240 1.00 74.31 331 THR A O 1
ATOM 2679 N N . LEU A 1 332 ? -22.212 -4.654 53.370 1.00 71.19 332 LEU A N 1
ATOM 2680 C CA . LEU A 1 332 ? -21.870 -3.919 54.580 1.00 71.19 332 LEU A CA 1
ATOM 2681 C C . LEU A 1 332 ? -22.839 -4.333 55.695 1.00 71.19 332 LEU A C 1
ATOM 2683 O O . LEU A 1 332 ? -24.052 -4.362 55.466 1.00 71.19 332 LEU A O 1
ATOM 2687 N N . PRO A 1 333 ? -22.333 -4.692 56.890 1.00 67.81 333 PRO A N 1
ATOM 2688 C CA . PRO A 1 333 ? -23.193 -5.080 57.994 1.00 67.81 333 PRO A CA 1
ATOM 2689 C C . PRO A 1 333 ? -24.184 -3.948 58.240 1.00 67.81 333 PRO A C 1
ATOM 2691 O O . PRO A 1 333 ? -23.775 -2.808 58.469 1.00 67.81 333 PRO A O 1
ATOM 2694 N N . ALA A 1 334 ? -25.481 -4.266 58.159 1.00 62.88 334 ALA A N 1
ATOM 2695 C CA . ALA A 1 334 ? -26.534 -3.324 58.504 1.00 62.88 334 ALA A CA 1
ATOM 2696 C C . ALA A 1 334 ? -26.159 -2.720 59.854 1.00 62.88 334 ALA A C 1
ATOM 2698 O O . ALA A 1 334 ? -25.934 -3.478 60.807 1.00 62.88 334 ALA A O 1
ATOM 2699 N N . GLN A 1 335 ? -26.010 -1.389 59.912 1.00 54.38 335 GLN A N 1
ATOM 2700 C CA . GLN A 1 335 ? -25.652 -0.741 61.164 1.00 54.38 335 GLN A CA 1
ATOM 2701 C C . GLN A 1 335 ? -26.579 -1.297 62.242 1.00 54.38 335 GLN A C 1
ATOM 2703 O O . GLN A 1 335 ? -27.788 -1.382 61.987 1.00 54.38 335 GLN A O 1
ATOM 2708 N N . PRO A 1 336 ? -26.050 -1.709 63.410 1.00 58.03 336 PRO A N 1
ATOM 2709 C CA . PRO A 1 336 ? -26.910 -2.011 64.535 1.00 58.03 336 PRO A CA 1
ATOM 2710 C C . PRO A 1 336 ? -27.785 -0.778 64.693 1.00 58.03 336 PRO A C 1
ATOM 2712 O O . PRO A 1 336 ? -27.258 0.302 64.973 1.00 58.03 336 PRO A O 1
ATOM 2715 N N . GLN A 1 337 ? -29.080 -0.921 64.369 1.00 55.28 337 GLN A N 1
ATOM 2716 C CA . GLN A 1 337 ? -30.050 0.159 64.474 1.00 55.28 337 GLN A CA 1
ATOM 2717 C C . GLN A 1 337 ? -29.792 0.750 65.834 1.00 55.28 337 GLN A C 1
ATOM 2719 O O . GLN A 1 337 ? -29.889 0.015 66.816 1.00 55.28 337 GLN A O 1
ATOM 2724 N N . LYS A 1 338 ? -29.323 2.002 65.856 1.00 54.03 338 LYS A N 1
ATOM 2725 C CA . LYS A 1 338 ? -28.947 2.704 67.073 1.00 54.03 338 LYS A CA 1
ATOM 2726 C C . LYS A 1 338 ? -30.181 2.609 67.949 1.00 54.03 338 LYS A C 1
ATOM 2728 O O . LYS A 1 338 ? -31.162 3.303 67.688 1.00 54.03 338 LYS A O 1
ATOM 2733 N N . THR A 1 339 ? -30.179 1.630 68.855 1.00 50.94 339 THR A N 1
ATOM 2734 C CA . THR A 1 339 ? -31.328 1.295 69.681 1.00 50.94 339 THR A CA 1
ATOM 2735 C C . THR A 1 339 ? -31.684 2.605 70.325 1.00 50.94 339 THR A C 1
ATOM 2737 O O . THR A 1 339 ? -30.796 3.255 70.890 1.00 50.94 339 THR A O 1
ATOM 2740 N N . ALA A 1 340 ? -32.923 3.038 70.075 1.00 56.28 340 ALA A N 1
ATOM 2741 C CA . ALA A 1 340 ? -33.452 4.295 70.566 1.00 56.28 340 ALA A CA 1
ATOM 2742 C C . ALA A 1 340 ? -32.921 4.500 71.990 1.00 56.28 340 ALA A C 1
ATOM 2744 O O . ALA A 1 340 ? -32.976 3.534 72.759 1.00 56.28 340 ALA A O 1
ATOM 2745 N N . PRO A 1 341 ? -32.330 5.669 72.311 1.00 53.03 341 PRO A N 1
ATOM 2746 C CA . PRO A 1 341 ? -31.851 5.932 73.655 1.00 53.03 341 PRO A CA 1
ATOM 2747 C C . PRO A 1 341 ? -32.976 5.550 74.604 1.00 53.03 341 PRO A C 1
ATOM 2749 O O . PRO A 1 341 ? -34.076 6.089 74.489 1.00 53.03 341 PRO A O 1
ATOM 2752 N N . GLU A 1 342 ? -32.718 4.544 75.434 1.00 52.31 342 GLU A N 1
ATOM 2753 C CA . GLU A 1 342 ? -33.617 4.113 76.488 1.00 52.31 342 GLU A CA 1
ATOM 2754 C C . GLU A 1 342 ? -34.000 5.385 77.244 1.00 52.31 342 GLU A C 1
ATOM 2756 O O . GLU A 1 342 ? -33.124 6.069 77.780 1.00 52.31 342 GLU A O 1
ATOM 2761 N N . GLU A 1 343 ? -35.275 5.778 77.139 1.00 53.34 343 GLU A N 1
ATOM 2762 C CA . GLU A 1 343 ? -35.842 6.931 77.829 1.00 53.34 343 GLU A CA 1
ATOM 2763 C C . GLU A 1 343 ? -35.478 6.790 79.307 1.00 53.34 343 GLU A C 1
ATOM 2765 O O . GLU A 1 343 ? -36.085 6.014 80.046 1.00 53.34 343 GLU A O 1
ATOM 2770 N N . GLN A 1 344 ? -34.452 7.521 79.745 1.00 52.09 344 GLN A N 1
ATOM 2771 C CA . GLN A 1 344 ? -34.249 7.750 81.162 1.00 52.09 344 GLN A CA 1
ATOM 2772 C C . GLN A 1 344 ? -35.488 8.504 81.652 1.00 52.09 344 GLN A C 1
ATOM 2774 O O . GLN A 1 344 ? -35.777 9.582 81.124 1.00 52.09 344 GLN A O 1
ATOM 2779 N N . PRO A 1 345 ? -36.228 7.975 82.641 1.00 46.72 345 PRO A N 1
ATOM 2780 C CA . PRO A 1 345 ? -37.338 8.707 83.214 1.00 46.72 345 PRO A CA 1
ATOM 2781 C C . PRO A 1 345 ? -36.778 9.937 83.928 1.00 46.72 345 PRO A C 1
ATOM 2783 O O . PRO A 1 345 ? -36.008 9.821 84.882 1.00 46.72 345 PRO A O 1
ATOM 2786 N N . ASP A 1 346 ? -37.167 11.105 83.426 1.00 54.03 346 ASP A N 1
ATOM 2787 C CA . ASP A 1 346 ? -36.908 12.419 84.001 1.00 54.03 346 ASP A CA 1
ATOM 2788 C C . ASP A 1 346 ? -37.556 12.522 85.395 1.00 54.03 346 ASP A C 1
ATOM 2790 O O . ASP A 1 346 ? -38.789 12.476 85.508 1.00 54.03 346 ASP A O 1
ATOM 2794 N N . PRO A 1 347 ? -36.778 12.654 86.486 1.00 50.66 347 PRO A N 1
ATOM 2795 C CA . PRO A 1 347 ? -37.323 12.990 87.774 1.00 50.66 347 PRO A CA 1
ATOM 2796 C C . PRO A 1 347 ? -37.223 14.506 87.953 1.00 50.66 347 PRO A C 1
ATOM 2798 O O . PRO A 1 347 ? -36.243 15.029 88.472 1.00 50.66 347 PRO A O 1
ATOM 2801 N N . SER A 1 348 ? -38.349 15.166 87.703 1.00 46.31 348 SER A N 1
ATOM 2802 C CA . SER A 1 348 ? -38.738 16.422 88.353 1.00 46.31 348 SER A CA 1
ATOM 2803 C C . SER A 1 348 ? -38.140 17.732 87.807 1.00 46.31 348 SER A C 1
ATOM 2805 O O . SER A 1 348 ? -37.115 18.218 88.264 1.00 46.31 348 SER A O 1
ATOM 2807 N N . GLN A 1 349 ? -39.002 18.406 87.034 1.00 47.00 349 GLN A N 1
ATOM 2808 C CA . GLN A 1 349 ? -39.367 19.831 87.132 1.00 47.00 349 GLN A CA 1
ATOM 2809 C C . GLN A 1 349 ? -38.365 20.899 86.651 1.00 47.00 349 GLN A C 1
ATOM 2811 O O . GLN A 1 349 ? -37.403 21.218 87.335 1.00 47.00 349 GLN A O 1
ATOM 2816 N N . GLN A 1 350 ? -38.767 21.672 85.632 1.00 40.34 350 GLN A N 1
ATOM 2817 C CA . GLN A 1 350 ? -39.396 22.993 85.844 1.00 40.34 350 GLN A CA 1
ATOM 2818 C C . GLN A 1 350 ? -39.921 23.614 84.528 1.00 40.34 350 GLN A C 1
ATOM 2820 O O . GLN A 1 350 ? -39.370 23.353 83.462 1.00 40.34 350 GLN A O 1
ATOM 2825 N N . PRO A 1 351 ? -40.980 24.451 84.576 1.00 64.62 351 PRO A N 1
ATOM 2826 C CA . PRO A 1 351 ? -41.563 25.082 83.397 1.00 64.62 351 PRO A CA 1
ATOM 2827 C C . PRO A 1 351 ? -40.994 26.490 83.185 1.00 64.62 351 PRO A C 1
ATOM 2829 O O . PRO A 1 351 ? -41.015 27.290 84.117 1.00 64.62 351 PRO A O 1
ATOM 2832 N N . GLN A 1 352 ? -40.601 26.850 81.958 1.00 44.94 352 GLN A N 1
ATOM 2833 C CA . GLN A 1 352 ? -40.637 28.252 81.517 1.00 44.94 352 GLN A CA 1
ATOM 2834 C C . GLN A 1 352 ? -40.560 28.417 79.986 1.00 44.94 352 GLN A C 1
ATOM 2836 O O . GLN A 1 352 ? -39.541 28.180 79.356 1.00 44.94 352 GLN A O 1
ATOM 2841 N N . GLN A 1 353 ? -41.705 28.850 79.449 1.00 48.16 353 GLN A N 1
ATOM 2842 C CA . GLN A 1 353 ? -41.920 29.916 78.459 1.00 48.16 353 GLN A CA 1
ATOM 2843 C C . GLN A 1 353 ? -41.220 29.927 77.077 1.00 48.16 353 GLN A C 1
ATOM 2845 O O . GLN A 1 353 ? -40.024 30.132 76.947 1.00 48.16 353 GLN A O 1
ATOM 2850 N N . ALA A 1 354 ? -42.115 29.982 76.074 1.00 41.53 354 ALA A N 1
ATOM 2851 C CA . ALA A 1 354 ? -42.116 30.826 74.866 1.00 41.53 354 ALA A CA 1
ATOM 2852 C C . ALA A 1 354 ? -41.262 30.433 73.628 1.00 41.53 354 ALA A C 1
ATOM 2854 O O . ALA A 1 354 ? -40.062 30.652 73.569 1.00 41.53 354 ALA A O 1
ATOM 2855 N N . GLN A 1 355 ? -41.994 29.915 72.623 1.00 42.94 355 GLN A N 1
ATOM 2856 C CA . GLN A 1 355 ? -41.939 30.051 71.142 1.00 42.94 355 GLN A CA 1
ATOM 2857 C C . GLN A 1 355 ? -40.917 31.016 70.468 1.00 42.94 355 GLN A C 1
ATOM 2859 O O . GLN A 1 355 ? -40.510 31.991 71.088 1.00 42.94 355 GLN A O 1
ATOM 2864 N N . PRO A 1 356 ? -40.775 31.000 69.114 1.00 63.38 356 PRO A N 1
ATOM 2865 C CA . PRO A 1 356 ? -40.699 29.884 68.149 1.00 63.38 356 PRO A CA 1
ATOM 2866 C C . PRO A 1 356 ? -39.582 30.110 67.086 1.00 63.38 356 PRO A C 1
ATOM 2868 O O . PRO A 1 356 ? -39.103 31.222 66.922 1.00 63.38 356 PRO A O 1
ATOM 2871 N N . HIS A 1 357 ? -39.239 29.105 66.270 1.00 40.59 357 HIS A N 1
ATOM 2872 C CA . HIS A 1 357 ? -39.047 29.306 64.821 1.00 40.59 357 HIS A CA 1
ATOM 2873 C C . HIS A 1 357 ? -39.059 27.966 64.075 1.00 40.59 357 HIS A C 1
ATOM 2875 O O . HIS A 1 357 ? -38.110 27.188 64.115 1.00 40.59 357 HIS A O 1
ATOM 2881 N N . LEU A 1 358 ? -40.168 27.738 63.366 1.00 46.28 358 LEU A N 1
ATOM 2882 C CA . LEU A 1 358 ? -40.256 26.821 62.239 1.00 46.28 358 LEU A CA 1
ATOM 2883 C C . LEU A 1 358 ? -39.274 27.258 61.145 1.00 46.28 358 LEU A C 1
ATOM 2885 O O . LEU A 1 358 ? -39.314 28.411 60.703 1.00 46.28 358 LEU A O 1
ATOM 2889 N N . ARG A 1 359 ? -38.533 26.300 60.589 1.00 37.72 359 ARG A N 1
ATOM 2890 C CA . ARG A 1 359 ? -38.352 26.246 59.139 1.00 37.72 359 ARG A CA 1
ATOM 2891 C C . ARG A 1 359 ? -38.380 24.795 58.684 1.00 37.72 359 ARG A C 1
ATOM 2893 O O . ARG A 1 359 ? -37.448 24.032 58.900 1.00 37.72 359 ARG A O 1
ATOM 2900 N N . ASP A 1 360 ? -39.534 24.468 58.130 1.00 43.00 360 ASP A N 1
ATOM 2901 C CA . ASP A 1 360 ? -39.901 23.217 57.496 1.00 43.00 360 ASP A CA 1
ATOM 2902 C C . ASP A 1 360 ? -39.273 23.139 56.098 1.00 43.00 360 ASP A C 1
ATOM 2904 O O . ASP A 1 360 ? -39.093 24.166 55.433 1.00 43.00 360 ASP A O 1
ATOM 2908 N N . GLY A 1 361 ? -38.944 21.931 55.654 1.00 41.28 361 GLY A N 1
ATOM 2909 C CA . GLY A 1 361 ? -38.392 21.714 54.325 1.00 41.28 361 GLY A CA 1
ATOM 2910 C C . GLY A 1 361 ? -37.666 20.391 54.172 1.00 41.28 361 GLY A C 1
ATOM 2911 O O . GLY A 1 361 ? -36.453 20.400 53.998 1.00 41.28 361 GLY A O 1
ATOM 2912 N N . SER A 1 362 ? -38.395 19.272 54.202 1.00 38.88 362 SER A N 1
ATOM 2913 C CA . SER A 1 362 ? -38.051 18.051 53.450 1.00 38.88 362 SER A CA 1
ATOM 2914 C C . SER A 1 362 ? -39.224 17.072 53.459 1.00 38.88 362 SER A C 1
ATOM 2916 O O . SER A 1 362 ? -39.284 16.140 54.251 1.00 38.88 362 SER A O 1
ATOM 2918 N N . ALA A 1 363 ? -40.163 17.295 52.543 1.00 47.69 363 ALA A N 1
ATOM 2919 C CA . ALA A 1 363 ? -41.119 16.290 52.107 1.00 47.69 363 ALA A CA 1
ATOM 2920 C C . ALA A 1 363 ? -40.966 16.144 50.592 1.00 47.69 363 ALA A C 1
ATOM 2922 O O . ALA A 1 363 ? -41.544 16.915 49.830 1.00 47.69 363 ALA A O 1
ATOM 2923 N N . LEU A 1 364 ? -40.154 15.182 50.155 1.00 39.47 364 LEU A N 1
ATOM 2924 C CA . LEU A 1 364 ? -40.139 14.706 48.774 1.00 39.47 364 LEU A CA 1
ATOM 2925 C C . LEU A 1 364 ? -39.816 13.204 48.757 1.00 39.47 364 LEU A C 1
ATOM 2927 O O . LEU A 1 364 ? -38.666 12.800 48.872 1.00 39.47 364 LEU A O 1
ATOM 2931 N N . ARG A 1 365 ? -40.896 12.441 48.532 1.00 42.38 365 ARG A N 1
ATOM 2932 C CA . ARG A 1 365 ? -40.990 11.144 47.837 1.00 42.38 365 ARG A CA 1
ATOM 2933 C C . ARG A 1 365 ? -40.576 9.873 48.585 1.00 42.38 365 ARG A C 1
ATOM 2935 O O . ARG A 1 365 ? -39.539 9.280 48.329 1.00 42.38 365 ARG A O 1
ATOM 2942 N N . GLU A 1 366 ? -41.534 9.365 49.357 1.00 41.91 366 GLU A N 1
ATOM 2943 C CA . GLU A 1 366 ? -41.898 7.942 49.314 1.00 41.91 366 GLU A CA 1
ATOM 2944 C C . GLU A 1 366 ? -42.838 7.678 48.118 1.00 41.91 366 GLU A C 1
ATOM 2946 O O . GLU A 1 366 ? -43.645 8.547 47.776 1.00 41.91 366 GLU A O 1
ATOM 2951 N N . ASN A 1 367 ? -42.726 6.471 47.542 1.00 39.25 367 ASN A N 1
ATOM 2952 C CA . ASN A 1 367 ? -43.371 5.862 46.355 1.00 39.25 367 ASN A CA 1
ATOM 2953 C C . ASN A 1 367 ? -42.329 5.663 45.233 1.00 39.25 367 ASN A C 1
ATOM 2955 O O . ASN A 1 367 ? -41.777 6.637 44.741 1.00 39.25 367 ASN A O 1
ATOM 2959 N N . GLU A 1 368 ? -41.965 4.460 44.777 1.00 34.81 368 GLU A N 1
ATOM 2960 C CA . GLU A 1 368 ? -42.660 3.169 44.745 1.00 34.81 368 GLU A CA 1
ATOM 2961 C C . GLU A 1 368 ? -41.667 1.999 44.915 1.00 34.81 368 GLU A C 1
ATOM 2963 O O . GLU A 1 368 ? -40.509 2.065 44.505 1.00 34.81 368 GLU A O 1
ATOM 2968 N N . ARG A 1 369 ? -42.147 0.899 45.506 1.00 39.25 369 ARG A N 1
ATOM 2969 C CA . ARG A 1 369 ? -41.445 -0.388 45.610 1.00 39.25 369 ARG A CA 1
ATOM 2970 C C . ARG A 1 369 ? -41.101 -0.931 44.214 1.00 39.25 369 ARG A C 1
ATOM 2972 O O . ARG A 1 369 ? -42.007 -1.311 43.476 1.00 39.25 369 ARG A O 1
ATOM 2979 N N . ARG A 1 370 ? -39.812 -1.069 43.889 1.00 37.34 370 ARG A N 1
ATOM 2980 C CA . ARG A 1 370 ? -39.356 -2.027 42.865 1.00 37.34 370 ARG A CA 1
ATOM 2981 C C . ARG A 1 370 ? -39.393 -3.443 43.458 1.00 37.34 370 ARG A C 1
ATOM 2983 O O . ARG A 1 370 ? -38.992 -3.604 44.609 1.00 37.34 370 ARG A O 1
ATOM 2990 N N . PRO A 1 371 ? -39.863 -4.465 42.724 1.00 36.84 371 PRO A N 1
ATOM 2991 C CA . PRO A 1 371 ? -39.736 -5.843 43.172 1.00 36.84 371 PRO A CA 1
ATOM 2992 C C . PRO A 1 371 ? -38.272 -6.290 43.069 1.00 36.84 371 PRO A C 1
ATOM 2994 O O . PRO A 1 371 ? -37.636 -6.127 42.027 1.00 36.84 371 PRO A O 1
ATOM 2997 N N . ASP A 1 372 ? -37.761 -6.867 44.155 1.00 38.56 372 ASP A N 1
ATOM 2998 C CA . ASP A 1 372 ? -36.494 -7.589 44.182 1.00 38.56 372 ASP A CA 1
ATOM 2999 C C . ASP A 1 372 ? -36.577 -8.817 43.267 1.00 38.56 372 ASP A C 1
ATOM 3001 O O . ASP A 1 372 ? -37.315 -9.765 43.543 1.00 38.56 372 ASP A O 1
ATOM 3005 N N . ILE A 1 373 ? -35.790 -8.822 42.191 1.00 31.03 373 ILE A N 1
ATOM 3006 C CA . ILE A 1 373 ? -35.422 -10.049 41.483 1.00 31.03 373 ILE A CA 1
ATOM 3007 C C . ILE A 1 373 ? -33.900 -10.030 41.303 1.00 31.03 373 ILE A C 1
ATOM 3009 O O . ILE A 1 373 ? -33.388 -9.164 40.593 1.00 31.03 373 ILE A O 1
ATOM 3013 N N . PRO A 1 374 ? -33.154 -10.968 41.909 1.00 33.34 374 PRO A N 1
ATOM 3014 C CA . PRO A 1 374 ? -31.766 -11.190 41.544 1.00 33.34 374 PRO A CA 1
ATOM 3015 C C . PRO A 1 374 ? -31.737 -11.885 40.179 1.00 33.34 374 PRO A C 1
ATOM 3017 O O . PRO A 1 374 ? -32.204 -13.014 40.036 1.00 33.34 374 PRO A O 1
ATOM 3020 N N . ILE A 1 375 ? -31.214 -11.196 39.165 1.00 32.97 375 ILE A N 1
ATOM 3021 C CA . ILE A 1 375 ? -30.989 -11.772 37.839 1.00 32.97 375 ILE A CA 1
ATOM 3022 C C . ILE A 1 375 ? -29.542 -12.265 37.783 1.00 32.97 375 ILE A C 1
ATOM 3024 O O . ILE A 1 375 ? -28.613 -11.472 37.643 1.00 32.97 375 ILE A O 1
ATOM 3028 N N . ASP A 1 376 ? -29.351 -13.580 37.867 1.00 36.50 376 ASP A N 1
ATOM 3029 C CA . ASP A 1 376 ? -28.110 -14.224 37.435 1.00 36.50 376 ASP A CA 1
ATOM 3030 C C . ASP A 1 376 ? -28.098 -14.266 35.896 1.00 36.50 376 ASP A C 1
ATOM 3032 O O . ASP A 1 376 ? -28.837 -15.026 35.266 1.00 36.50 376 ASP A O 1
ATOM 3036 N N . ARG A 1 377 ? -27.311 -13.376 35.275 1.00 42.88 377 ARG A N 1
ATOM 3037 C CA . ARG A 1 377 ? -27.321 -13.134 33.820 1.00 42.88 377 ARG A CA 1
ATOM 3038 C C . ARG A 1 377 ? -26.486 -14.123 32.999 1.00 42.88 377 ARG A C 1
ATOM 3040 O O . ARG A 1 377 ? -26.443 -13.997 31.780 1.00 42.88 377 ARG A O 1
ATOM 3047 N N . ARG A 1 378 ? -25.848 -15.133 33.602 1.00 43.22 378 ARG A N 1
ATOM 3048 C CA . ARG A 1 378 ? -24.975 -16.060 32.848 1.00 43.22 378 ARG A CA 1
ATOM 3049 C C . ARG A 1 378 ? -25.722 -17.084 31.974 1.00 43.22 378 ARG A C 1
ATOM 3051 O O . ARG A 1 378 ? -25.060 -17.854 31.292 1.00 43.22 378 ARG A O 1
ATOM 3058 N N . ASN A 1 379 ? -27.062 -17.081 31.960 1.00 39.50 379 ASN A N 1
ATOM 3059 C CA . ASN A 1 379 ? -27.906 -18.029 31.207 1.00 39.50 379 ASN A CA 1
ATOM 3060 C C . ASN A 1 379 ? -29.141 -17.387 30.526 1.00 39.50 379 ASN A C 1
ATOM 3062 O O . ASN A 1 379 ? -30.172 -18.042 30.371 1.00 39.50 379 ASN A O 1
ATOM 3066 N N . ILE A 1 380 ? -29.085 -16.112 30.131 1.00 36.72 380 ILE A N 1
ATOM 3067 C CA . ILE A 1 380 ? -30.232 -15.451 29.484 1.00 36.72 380 ILE A CA 1
ATOM 3068 C C . ILE A 1 380 ? -30.244 -15.751 27.970 1.00 36.72 380 ILE A C 1
ATOM 3070 O O . ILE A 1 380 ? -29.239 -15.492 27.306 1.00 36.72 380 ILE A O 1
ATOM 3074 N N . PRO A 1 381 ? -31.347 -16.281 27.399 1.00 33.16 381 PRO A N 1
ATOM 3075 C CA . PRO A 1 381 ? -31.503 -16.432 25.952 1.00 33.16 381 PRO A CA 1
ATOM 3076 C C . PRO A 1 381 ? -31.447 -15.067 25.238 1.00 33.16 381 PRO A C 1
ATOM 3078 O O . PRO A 1 381 ? -31.909 -14.083 25.817 1.00 33.16 381 PRO A O 1
ATOM 3081 N N . PRO A 1 382 ? -30.975 -14.991 23.978 1.00 38.94 382 PRO A N 1
ATOM 3082 C CA . PRO A 1 382 ? -30.859 -13.739 23.210 1.00 38.94 382 PRO A CA 1
ATOM 3083 C C . PRO A 1 382 ? -32.137 -12.881 23.168 1.00 38.94 382 PRO A C 1
ATOM 3085 O O . PRO A 1 382 ? -32.066 -11.669 22.998 1.00 38.94 382 PRO A O 1
ATOM 3088 N N . ASP A 1 383 ? -33.297 -13.496 23.391 1.00 32.91 383 ASP A N 1
ATOM 3089 C CA . ASP A 1 383 ? -34.624 -12.890 23.262 1.00 32.91 383 ASP A CA 1
ATOM 3090 C C . ASP A 1 383 ? -35.064 -12.051 24.486 1.00 32.91 383 ASP A C 1
ATOM 3092 O O . ASP A 1 383 ? -36.184 -11.541 24.510 1.00 32.91 383 ASP A O 1
ATOM 3096 N N . MET A 1 384 ? -34.223 -11.927 25.524 1.00 30.69 384 MET A N 1
ATOM 3097 C CA . MET A 1 384 ? -34.529 -11.193 26.769 1.00 30.69 384 MET A CA 1
ATOM 3098 C C . MET A 1 384 ? -33.625 -9.979 27.043 1.00 30.69 384 MET A C 1
ATOM 3100 O O . MET A 1 384 ? -33.761 -9.340 28.090 1.00 30.69 384 MET A O 1
ATOM 3104 N N . LEU A 1 385 ? -32.726 -9.625 26.122 1.00 34.53 385 LEU A N 1
ATOM 3105 C CA . LEU A 1 385 ? -32.126 -8.289 26.134 1.00 34.53 385 LEU A CA 1
ATOM 3106 C C . LEU A 1 385 ? -33.202 -7.276 25.700 1.00 34.53 385 LEU A C 1
ATOM 3108 O O . LEU A 1 385 ? -34.001 -7.599 24.816 1.00 34.53 385 LEU A O 1
ATOM 3112 N N . PRO A 1 386 ? -33.287 -6.077 26.311 1.00 36.09 386 PRO A N 1
ATOM 3113 C CA . PRO A 1 386 ? -34.155 -5.034 25.778 1.00 36.09 386 PRO A CA 1
ATOM 3114 C C . PRO A 1 386 ? -33.818 -4.843 24.288 1.00 36.09 386 PRO A C 1
ATOM 3116 O O . PRO A 1 386 ? -32.639 -4.772 23.945 1.00 36.09 386 PRO A O 1
ATOM 3119 N N . PRO A 1 387 ? -34.824 -4.813 23.395 1.00 45.06 387 PRO A N 1
ATOM 3120 C CA . PRO A 1 387 ? -34.598 -4.834 21.947 1.00 45.06 387 PRO A CA 1
ATOM 3121 C C . PRO A 1 387 ? -33.861 -3.590 21.441 1.00 45.06 387 PRO A C 1
ATOM 3123 O O . PRO A 1 387 ? -33.314 -3.609 20.341 1.00 45.06 387 PRO A O 1
ATOM 3126 N N . ASP A 1 388 ? -33.832 -2.533 22.254 1.00 49.16 388 ASP A N 1
ATOM 3127 C CA . ASP A 1 388 ? -33.158 -1.287 21.954 1.00 49.16 388 ASP A CA 1
ATOM 3128 C C . ASP A 1 388 ? -31.973 -1.088 22.915 1.00 49.16 388 ASP A C 1
ATOM 3130 O O . ASP A 1 388 ? -32.150 -1.205 24.134 1.00 49.16 388 ASP A O 1
ATOM 3134 N N . PRO A 1 389 ? -30.775 -0.756 22.402 1.00 53.34 389 PRO A N 1
ATOM 3135 C CA . PRO A 1 389 ? -29.646 -0.361 23.241 1.00 53.34 389 PRO A CA 1
ATOM 3136 C C . PRO A 1 389 ? -30.022 0.854 24.109 1.00 53.34 389 PRO A C 1
ATOM 3138 O O . PRO A 1 389 ? -30.872 1.660 23.700 1.00 53.34 389 PRO A O 1
ATOM 3141 N N . PRO A 1 390 ? -29.418 1.004 25.302 1.00 60.50 390 PRO A N 1
ATOM 3142 C CA . PRO A 1 390 ? -29.750 2.076 26.232 1.00 60.50 390 PRO A CA 1
ATOM 3143 C C . PRO A 1 390 ? -29.651 3.445 25.548 1.00 60.50 390 PRO A C 1
ATOM 3145 O O . PRO A 1 390 ? -28.765 3.716 24.742 1.00 60.50 390 PRO A O 1
ATOM 3148 N N . SER A 1 391 ? -30.615 4.320 25.839 1.00 69.88 391 SER A N 1
ATOM 3149 C CA . SER A 1 391 ? -30.599 5.679 25.296 1.00 69.88 391 SER A CA 1
ATOM 3150 C C . SER A 1 391 ? -29.516 6.521 25.978 1.00 69.88 391 SER A C 1
ATOM 3152 O O . SER A 1 391 ? -29.196 6.283 27.142 1.00 69.88 391 SER A O 1
ATOM 3154 N N . ARG A 1 392 ? -29.055 7.588 25.318 1.00 70.81 392 ARG A N 1
ATOM 3155 C CA . ARG A 1 392 ? -28.185 8.623 25.910 1.00 70.81 392 ARG A CA 1
ATOM 3156 C C . ARG A 1 392 ? -28.628 9.096 27.291 1.00 70.81 392 ARG A C 1
ATOM 3158 O O . ARG A 1 392 ? -27.807 9.345 28.168 1.00 70.81 392 ARG A O 1
ATOM 3165 N N . ALA A 1 393 ? -29.940 9.201 27.500 1.00 73.06 393 ALA A N 1
ATOM 3166 C CA . ALA A 1 393 ? -30.501 9.576 28.792 1.00 73.06 393 ALA A CA 1
ATOM 3167 C C . ALA A 1 393 ? -30.234 8.513 29.873 1.00 73.06 393 ALA A C 1
ATOM 3169 O O . ALA A 1 393 ? -29.927 8.871 31.006 1.00 73.06 393 ALA A O 1
ATOM 3170 N N . ASN A 1 394 ? -30.287 7.225 29.521 1.00 72.06 394 ASN A N 1
ATOM 3171 C CA . ASN A 1 394 ? -30.001 6.124 30.443 1.00 72.06 394 ASN A CA 1
ATOM 3172 C C . ASN A 1 394 ? -28.521 6.113 30.840 1.00 72.06 394 ASN A C 1
ATOM 3174 O O . ASN A 1 394 ? -28.206 6.001 32.020 1.00 72.06 394 ASN A O 1
ATOM 3178 N N . ILE A 1 395 ? -27.620 6.286 29.870 1.00 70.00 395 ILE A N 1
ATOM 3179 C CA . ILE A 1 395 ? -26.172 6.337 30.110 1.00 70.00 395 ILE A CA 1
ATOM 3180 C C . ILE A 1 395 ? -25.815 7.529 31.003 1.00 70.00 395 ILE A C 1
ATOM 3182 O O . ILE A 1 395 ? -25.056 7.391 31.962 1.00 70.00 395 ILE A O 1
ATOM 3186 N N . GLN A 1 396 ? -26.381 8.705 30.725 1.00 77.62 396 GLN A N 1
ATOM 3187 C CA . GLN A 1 396 ? -26.155 9.887 31.551 1.00 77.62 396 GLN A CA 1
ATOM 3188 C C . GLN A 1 396 ? -26.646 9.664 32.988 1.00 77.62 396 GLN A C 1
ATOM 3190 O O . GLN A 1 396 ? -25.925 9.974 33.935 1.00 77.62 396 GLN A O 1
ATOM 3195 N N . GLN A 1 397 ? -27.818 9.046 33.152 1.00 77.06 397 GLN A N 1
ATOM 3196 C CA . GLN A 1 397 ? -28.356 8.686 34.461 1.00 77.06 397 GLN A CA 1
ATOM 3197 C C . GLN A 1 397 ? -27.451 7.690 35.208 1.00 77.06 397 GLN A C 1
ATOM 3199 O O . GLN A 1 397 ? -27.273 7.809 36.418 1.00 77.06 397 GLN A O 1
ATOM 3204 N N . TRP A 1 398 ? -26.830 6.735 34.511 1.00 77.50 398 TRP A N 1
ATOM 3205 C CA . TRP A 1 398 ? -25.855 5.814 35.107 1.00 77.50 398 TRP A CA 1
ATOM 3206 C C . TRP A 1 398 ? -24.621 6.536 35.651 1.00 77.50 398 TRP A C 1
ATOM 3208 O O . TRP A 1 398 ? -24.183 6.252 36.766 1.00 77.50 398 TRP A O 1
ATOM 3218 N N . PHE A 1 399 ? -24.083 7.503 34.906 1.00 80.06 399 PHE A N 1
ATOM 3219 C CA . PHE A 1 399 ? -22.955 8.304 35.384 1.00 80.06 399 PHE A CA 1
ATOM 3220 C C . PHE A 1 399 ? -23.330 9.253 36.520 1.00 80.06 399 PHE A C 1
ATOM 3222 O O . PHE A 1 399 ? -22.496 9.481 37.391 1.00 80.06 399 PHE A O 1
ATOM 3229 N N . GLU A 1 400 ? -24.560 9.768 36.554 1.00 81.81 400 GLU A N 1
ATOM 3230 C CA . GLU A 1 400 ? -25.070 10.546 37.691 1.00 81.81 400 GLU A CA 1
ATOM 3231 C C . GLU A 1 400 ? -25.122 9.697 38.967 1.00 81.81 400 GLU A C 1
ATOM 3233 O O . GLU A 1 400 ? -24.631 10.135 40.007 1.00 81.81 400 GLU A O 1
ATOM 3238 N N . VAL A 1 401 ? -25.616 8.455 38.875 1.00 74.56 401 VAL A N 1
ATOM 3239 C CA . VAL A 1 401 ? -25.605 7.502 39.998 1.00 74.56 401 VAL A CA 1
ATOM 3240 C C . VAL A 1 401 ? -24.174 7.214 40.450 1.00 74.56 401 VAL A C 1
ATOM 3242 O O . VAL A 1 401 ? -23.874 7.315 41.636 1.00 74.56 401 VAL A O 1
ATOM 3245 N N . LEU A 1 402 ? -23.259 6.908 39.525 1.00 73.19 402 LEU A N 1
ATOM 3246 C CA . LEU A 1 402 ? -21.851 6.683 39.872 1.00 73.19 402 LEU A CA 1
ATOM 3247 C C . LEU A 1 402 ? -21.232 7.925 40.530 1.00 73.19 402 LEU A C 1
ATOM 3249 O O . LEU A 1 402 ? -20.540 7.812 41.537 1.00 73.19 402 LEU A O 1
ATOM 3253 N N . GLN A 1 403 ? -21.509 9.121 40.013 1.00 83.12 403 GLN A N 1
ATOM 3254 C CA . GLN A 1 403 ? -21.006 10.370 40.577 1.00 83.12 403 GLN A CA 1
ATOM 3255 C C . GLN A 1 403 ? -21.505 10.588 42.011 1.00 83.12 403 GLN A C 1
ATOM 3257 O O . GLN A 1 403 ? -20.717 10.990 42.870 1.00 83.12 403 GLN A O 1
ATOM 3262 N N . GLU A 1 404 ? -22.774 10.284 42.289 1.00 77.38 404 GLU A N 1
ATOM 3263 C CA . GLU A 1 404 ? -23.334 10.311 43.642 1.00 77.38 404 GLU A CA 1
ATOM 3264 C C . GLU A 1 404 ? -22.629 9.297 44.559 1.00 77.38 404 GLU A C 1
ATOM 3266 O O . GLU A 1 404 ? -22.182 9.661 45.649 1.00 77.38 404 GLU A O 1
ATOM 3271 N N . LEU A 1 405 ? -22.412 8.064 44.084 1.00 70.88 405 LEU A N 1
ATOM 3272 C CA . LEU A 1 405 ? -21.703 7.010 44.823 1.00 70.88 405 LEU A CA 1
ATOM 3273 C C . LEU A 1 405 ? -20.235 7.353 45.135 1.00 70.88 405 LEU A C 1
ATOM 3275 O O . LEU A 1 405 ? -19.667 6.803 46.081 1.00 70.88 405 LEU A O 1
ATOM 3279 N N . HIS A 1 406 ? -19.615 8.258 44.374 1.00 72.19 406 HIS A N 1
ATOM 3280 C CA . HIS A 1 406 ? -18.255 8.758 44.610 1.00 72.19 406 HIS A CA 1
ATOM 3281 C C . HIS A 1 406 ? -18.204 10.088 45.383 1.00 72.19 406 HIS A C 1
ATOM 3283 O O . HIS A 1 406 ? -17.147 10.713 45.472 1.00 72.19 406 HIS A O 1
ATOM 3289 N N . GLY A 1 407 ? -19.320 10.550 45.955 1.00 78.25 407 GLY A N 1
ATOM 3290 C CA . GLY A 1 407 ? -19.345 11.795 46.729 1.00 78.25 407 GLY A CA 1
ATOM 3291 C C . GLY A 1 407 ? -19.234 13.059 45.869 1.00 78.25 407 GLY A C 1
ATOM 3292 O O . GLY A 1 407 ? -18.767 14.092 46.347 1.00 78.25 407 GLY A O 1
ATOM 3293 N N . GLY A 1 408 ? -19.663 12.988 44.607 1.00 80.56 408 GLY A N 1
ATOM 3294 C CA . GLY A 1 408 ? -19.833 14.138 43.721 1.00 80.56 408 GLY A CA 1
ATOM 3295 C C . GLY A 1 408 ? -18.793 14.282 42.608 1.00 80.56 408 GLY A C 1
ATOM 3296 O O . GLY A 1 408 ? -19.038 15.048 41.678 1.00 80.56 408 GLY A O 1
ATOM 3297 N N . GLU A 1 409 ? -17.677 13.547 42.625 1.00 83.38 409 GLU A N 1
ATOM 3298 C CA . GLU A 1 409 ? -16.698 13.547 41.526 1.00 83.38 409 GLU A CA 1
ATOM 3299 C C . GLU A 1 409 ? -16.355 12.131 41.054 1.00 83.38 409 GLU A C 1
ATOM 3301 O O . GLU A 1 409 ? -15.949 11.278 41.837 1.00 83.38 409 GLU A O 1
ATOM 3306 N N . LEU A 1 410 ? -16.449 11.893 39.742 1.00 82.12 410 LEU A N 1
ATOM 3307 C CA . LEU A 1 410 ? -16.059 10.617 39.145 1.00 82.12 410 LEU A CA 1
ATOM 3308 C C . LEU A 1 410 ? -14.525 10.423 39.159 1.00 82.12 410 LEU A C 1
ATOM 3310 O O . LEU A 1 410 ? -13.771 11.323 38.744 1.00 82.12 410 LEU A O 1
ATOM 3314 N N . PRO A 1 411 ? -14.042 9.219 39.518 1.00 78.62 411 PRO A N 1
ATOM 3315 C CA . PRO A 1 411 ? -12.676 8.778 39.276 1.00 78.62 411 PRO A CA 1
ATOM 3316 C C . PRO A 1 411 ? -12.202 9.023 37.840 1.00 78.62 411 PRO A C 1
ATOM 3318 O O . PRO A 1 411 ? -12.976 9.169 36.891 1.00 78.62 411 PRO A O 1
ATOM 3321 N N . LYS A 1 412 ? -10.880 9.116 37.665 1.00 79.19 412 LYS A N 1
ATOM 3322 C CA . LYS A 1 412 ? -10.277 9.489 36.377 1.00 79.19 412 LYS A CA 1
ATOM 3323 C C . LYS A 1 412 ? -10.625 8.500 35.257 1.00 79.19 412 LYS A C 1
ATOM 3325 O O . LYS A 1 412 ? -10.874 8.939 34.142 1.00 79.19 412 LYS A O 1
ATOM 3330 N N . ASP A 1 413 ? -10.600 7.207 35.539 1.00 69.44 413 ASP A N 1
ATOM 3331 C CA . ASP A 1 413 ? -10.985 6.135 34.619 1.00 69.44 413 ASP A CA 1
ATOM 3332 C C . ASP A 1 413 ? -12.460 6.238 34.210 1.00 69.44 413 ASP A C 1
ATOM 3334 O O . ASP A 1 413 ? -12.741 6.226 33.013 1.00 69.44 413 ASP A O 1
ATOM 3338 N N . LEU A 1 414 ? -13.376 6.483 35.155 1.00 75.19 414 LEU A N 1
ATOM 3339 C CA . LEU A 1 414 ? -14.802 6.666 34.847 1.00 75.19 414 LEU A CA 1
ATOM 3340 C C . LEU A 1 414 ? -15.087 7.933 34.033 1.00 75.19 414 LEU A C 1
ATOM 3342 O O . LEU A 1 414 ? -15.923 7.907 33.136 1.00 75.19 414 LEU A O 1
ATOM 3346 N N . ARG A 1 415 ? -14.348 9.025 34.261 1.00 82.94 415 ARG A N 1
ATOM 3347 C CA . ARG A 1 415 ? -14.437 10.224 33.406 1.00 82.94 415 ARG A CA 1
ATOM 3348 C C . ARG A 1 415 ? -13.959 9.967 31.980 1.00 82.94 415 ARG A C 1
ATOM 3350 O O . ARG A 1 415 ? -14.539 10.498 31.037 1.00 82.94 415 ARG A O 1
ATOM 3357 N N . VAL A 1 416 ? -12.893 9.181 31.814 1.00 75.69 416 VAL A N 1
ATOM 3358 C CA . VAL A 1 416 ? -12.400 8.792 30.483 1.00 75.69 416 VAL A CA 1
ATOM 3359 C C . VAL A 1 416 ? -13.410 7.873 29.792 1.00 75.69 416 VAL A C 1
ATOM 3361 O O . VAL A 1 416 ? -13.681 8.079 28.613 1.00 75.69 416 VAL A O 1
ATOM 3364 N N . LEU A 1 417 ? -14.016 6.932 30.522 1.00 73.62 417 LEU A N 1
ATOM 3365 C CA . LEU A 1 417 ? -15.085 6.067 30.016 1.00 73.62 417 LEU A CA 1
ATOM 3366 C C . LEU A 1 417 ? -16.327 6.875 29.601 1.00 73.62 417 LEU A C 1
ATOM 3368 O O . LEU A 1 417 ? -16.831 6.676 28.501 1.00 73.62 417 LEU A O 1
ATOM 3372 N N . GLN A 1 418 ? -16.769 7.842 30.412 1.00 83.62 418 GLN A N 1
ATOM 3373 C CA . GLN A 1 418 ? -17.883 8.737 30.070 1.00 83.62 418 GLN A CA 1
ATOM 3374 C C . GLN A 1 418 ? -17.598 9.551 28.803 1.00 83.62 418 GLN A C 1
ATOM 3376 O O . GLN A 1 418 ? -18.455 9.674 27.931 1.00 83.62 418 GLN A O 1
ATOM 3381 N N . ALA A 1 419 ? -16.384 10.096 28.678 1.00 79.94 419 ALA A N 1
ATOM 3382 C CA . ALA A 1 419 ? -15.974 10.821 27.480 1.00 79.94 419 ALA A CA 1
ATOM 3383 C C . ALA A 1 419 ? -15.957 9.914 26.237 1.00 79.94 419 ALA A C 1
ATOM 3385 O O . ALA A 1 419 ? -16.435 10.330 25.185 1.00 79.94 419 ALA A O 1
ATOM 3386 N N . ALA A 1 420 ? -15.458 8.680 26.368 1.00 72.62 420 ALA A N 1
ATOM 3387 C CA . ALA A 1 420 ? -15.446 7.704 25.282 1.00 72.62 420 ALA A CA 1
ATOM 3388 C C . ALA A 1 420 ? -16.867 7.322 24.841 1.00 72.62 420 ALA A C 1
ATOM 3390 O O . ALA A 1 420 ? -17.141 7.312 23.646 1.00 72.62 420 ALA A O 1
ATOM 3391 N N . ILE A 1 421 ? -17.782 7.071 25.783 1.00 76.12 421 ILE A N 1
ATOM 3392 C CA . ILE A 1 421 ? -19.181 6.753 25.472 1.00 76.12 421 ILE A CA 1
ATOM 3393 C C . ILE A 1 421 ? -19.867 7.926 24.756 1.00 76.12 421 ILE A C 1
ATOM 3395 O O . ILE A 1 421 ? -20.479 7.721 23.712 1.00 76.12 421 ILE A O 1
ATOM 3399 N N . ASN A 1 422 ? -19.695 9.160 25.243 1.00 80.69 422 ASN A N 1
ATOM 3400 C CA . ASN A 1 422 ? -20.248 10.347 24.581 1.00 80.69 422 ASN A CA 1
ATOM 3401 C C . ASN A 1 422 ? -19.731 10.507 23.138 1.00 80.69 422 ASN A C 1
ATOM 3403 O O . ASN A 1 422 ? -20.513 10.794 22.235 1.00 80.69 422 ASN A O 1
ATOM 3407 N N . GLU A 1 423 ? -18.430 10.295 22.905 1.00 77.50 423 GLU A N 1
ATOM 3408 C CA . GLU A 1 423 ? -17.837 10.344 21.559 1.00 77.50 423 GLU A CA 1
ATOM 3409 C C . GLU A 1 423 ? -18.430 9.257 20.643 1.00 77.50 423 GLU A C 1
ATOM 3411 O O . GLU A 1 423 ? -18.756 9.518 19.483 1.00 77.50 423 GLU A O 1
ATOM 3416 N N . LEU A 1 424 ? -18.634 8.043 21.164 1.00 73.75 424 LEU A N 1
ATOM 3417 C CA . LEU A 1 424 ? -19.254 6.940 20.424 1.00 73.75 424 LEU A CA 1
ATOM 3418 C C . LEU A 1 424 ? -20.727 7.225 20.081 1.00 73.75 424 LEU A C 1
ATOM 3420 O O . LEU A 1 424 ? -21.165 6.933 18.965 1.00 73.75 424 LEU A O 1
ATOM 3424 N N . GLU A 1 425 ? -21.487 7.850 20.979 1.00 77.62 425 GLU A N 1
ATOM 3425 C CA . GLU A 1 425 ? -22.868 8.261 20.704 1.00 77.62 425 GLU A CA 1
ATOM 3426 C C . GLU A 1 425 ? -22.969 9.354 19.634 1.00 77.62 425 GLU A C 1
ATOM 3428 O O . GLU A 1 425 ? -23.846 9.294 18.767 1.00 77.62 425 GLU A O 1
ATOM 3433 N N . GLU A 1 426 ? -22.064 10.334 19.645 1.00 80.75 426 GLU A N 1
ATOM 3434 C CA . GLU A 1 426 ? -22.002 11.356 18.594 1.00 80.75 426 GLU A CA 1
ATOM 3435 C C . GLU A 1 426 ? -21.736 10.719 17.223 1.00 80.75 426 GLU A C 1
ATOM 3437 O O . GLU A 1 426 ? -22.401 11.049 16.234 1.00 80.75 426 GLU A O 1
ATOM 3442 N N . ILE A 1 427 ? -20.830 9.735 17.167 1.00 71.88 427 ILE A N 1
ATOM 3443 C CA . ILE A 1 427 ? -20.570 8.946 15.958 1.00 71.88 427 ILE A CA 1
ATOM 3444 C C . ILE A 1 427 ? -21.839 8.192 15.513 1.00 71.88 427 ILE A C 1
ATOM 3446 O O . ILE A 1 427 ? -22.148 8.165 14.318 1.00 71.88 427 ILE A O 1
ATOM 3450 N N . ARG A 1 428 ? -22.602 7.608 16.449 1.00 75.50 428 ARG A N 1
ATOM 3451 C CA . ARG A 1 428 ? -23.879 6.921 16.176 1.00 75.50 428 ARG A CA 1
ATOM 3452 C C . ARG A 1 428 ? -24.934 7.840 15.588 1.00 75.50 428 ARG A C 1
ATOM 3454 O O . ARG A 1 428 ? -25.578 7.470 14.604 1.00 75.50 428 ARG A O 1
ATOM 3461 N N . GLN A 1 429 ? -25.091 9.031 16.146 1.00 78.88 429 GLN A N 1
ATOM 3462 C CA . GLN A 1 429 ? -26.050 9.998 15.633 1.00 78.88 429 GLN A CA 1
ATOM 3463 C C . GLN A 1 429 ? -25.666 10.468 14.221 1.00 78.88 429 GLN A C 1
ATOM 3465 O O . GLN A 1 429 ? -26.501 10.441 13.314 1.00 78.88 429 GLN A O 1
ATOM 3470 N N . ALA A 1 430 ? -24.388 10.785 13.997 1.00 75.50 430 ALA A N 1
ATOM 3471 C CA . ALA A 1 430 ? -23.888 11.172 12.679 1.00 75.50 430 ALA A CA 1
ATOM 3472 C C . ALA A 1 430 ? -24.081 10.061 11.624 1.00 75.50 430 ALA A C 1
ATOM 3474 O O . ALA A 1 430 ? -24.440 10.347 10.478 1.00 75.50 430 ALA A O 1
ATOM 3475 N N . ALA A 1 431 ? -23.886 8.790 12.001 1.00 72.75 431 ALA A N 1
ATOM 3476 C CA . ALA A 1 431 ? -24.131 7.646 11.123 1.00 72.75 431 ALA A CA 1
ATOM 3477 C C . ALA A 1 431 ? -25.604 7.560 10.694 1.00 72.75 431 ALA A C 1
ATOM 3479 O O . ALA A 1 431 ? -25.896 7.401 9.505 1.00 72.75 431 ALA A O 1
ATOM 3480 N N . ALA A 1 432 ? -26.528 7.699 11.650 1.00 75.44 432 ALA A N 1
ATOM 3481 C CA . ALA A 1 432 ? -27.964 7.648 11.393 1.00 75.44 432 ALA A CA 1
ATOM 3482 C C . ALA A 1 432 ? -28.405 8.761 10.428 1.00 75.44 432 ALA A C 1
ATOM 3484 O O . ALA A 1 432 ? -29.106 8.491 9.449 1.00 75.44 432 ALA A O 1
ATOM 3485 N N . GLU A 1 433 ? -27.924 9.989 10.641 1.00 80.88 433 GLU A N 1
ATOM 3486 C CA . GLU A 1 433 ? -28.207 11.138 9.774 1.00 80.88 433 GLU A CA 1
ATOM 3487 C C . GLU A 1 433 ? -27.707 10.906 8.338 1.00 80.88 433 GLU A C 1
ATOM 3489 O O . GLU A 1 433 ? -28.446 11.123 7.371 1.00 80.88 433 GLU A O 1
ATOM 3494 N N . LYS A 1 434 ? -26.484 10.384 8.170 1.00 75.75 434 LYS A N 1
ATOM 3495 C CA . LYS A 1 434 ? -25.901 10.113 6.843 1.00 75.75 434 LYS A CA 1
ATOM 3496 C C . LYS A 1 434 ? -26.584 8.966 6.109 1.00 75.75 434 LYS A C 1
ATOM 3498 O O . LYS A 1 434 ? -26.833 9.057 4.901 1.00 75.75 434 LYS A O 1
ATOM 3503 N N . GLN A 1 435 ? -26.939 7.897 6.816 1.00 73.19 435 GLN A N 1
ATOM 3504 C CA . GLN A 1 435 ? -27.707 6.798 6.232 1.00 73.19 435 GLN A CA 1
ATOM 3505 C C . GLN A 1 435 ? -29.105 7.260 5.810 1.00 73.19 435 GLN A C 1
ATOM 3507 O O . GLN A 1 435 ? -29.567 6.912 4.720 1.00 73.19 435 GLN A O 1
ATOM 3512 N N . GLN A 1 436 ? -29.763 8.090 6.622 1.00 76.06 436 GLN A N 1
ATOM 3513 C CA . GLN A 1 436 ? -31.062 8.667 6.288 1.00 76.06 436 GLN A CA 1
ATOM 3514 C C . GLN A 1 436 ? -30.974 9.594 5.069 1.00 76.06 436 GLN A C 1
ATOM 3516 O O . GLN A 1 436 ? -31.783 9.458 4.149 1.00 76.06 436 GLN A O 1
ATOM 3521 N N . ALA A 1 437 ? -29.957 10.458 4.996 1.00 75.00 437 ALA A N 1
ATOM 3522 C CA . ALA A 1 437 ? -29.704 11.309 3.832 1.00 75.00 437 ALA A CA 1
ATOM 3523 C C . ALA A 1 437 ? -29.462 10.491 2.549 1.00 75.00 437 ALA A C 1
ATOM 3525 O O . ALA A 1 437 ? -29.920 10.863 1.467 1.00 75.00 437 ALA A O 1
ATOM 3526 N N . THR A 1 438 ? -28.794 9.339 2.669 1.00 71.69 438 THR A N 1
ATOM 3527 C CA . THR A 1 438 ? -28.562 8.420 1.545 1.00 71.69 438 THR A CA 1
ATOM 3528 C C . THR A 1 438 ? -29.862 7.758 1.079 1.00 71.69 438 THR A C 1
ATOM 3530 O O . THR A 1 438 ? -30.103 7.677 -0.124 1.00 71.69 438 THR A O 1
ATOM 3533 N N . ARG A 1 439 ? -30.735 7.339 2.008 1.00 73.81 439 ARG A N 1
ATOM 3534 C CA . ARG A 1 439 ? -32.048 6.735 1.698 1.00 73.81 439 ARG A CA 1
ATOM 3535 C C . ARG A 1 439 ? -33.045 7.726 1.098 1.00 73.81 439 ARG A C 1
ATOM 3537 O O . ARG A 1 439 ? -33.874 7.332 0.287 1.00 73.81 439 ARG A O 1
ATOM 3544 N N . GLN A 1 440 ? -32.986 8.993 1.500 1.00 72.69 440 GLN A N 1
ATOM 3545 C CA . GLN A 1 440 ? -33.893 10.040 1.017 1.00 72.69 440 GLN A CA 1
ATOM 3546 C C . GLN A 1 440 ? -33.494 10.613 -0.350 1.00 72.69 440 GLN A C 1
ATOM 3548 O O . GLN A 1 440 ? -34.255 11.386 -0.934 1.00 72.69 440 GLN A O 1
ATOM 3553 N N . ARG A 1 441 ? -32.327 10.245 -0.893 1.00 60.16 441 ARG A N 1
ATOM 3554 C CA . ARG A 1 441 ? -31.922 10.678 -2.231 1.00 60.16 441 ARG A CA 1
ATOM 3555 C C . ARG A 1 441 ? -32.788 9.970 -3.285 1.00 60.16 441 ARG A C 1
ATOM 3557 O O . ARG A 1 441 ? -32.784 8.740 -3.320 1.00 60.16 441 ARG A O 1
ATOM 3564 N N . PRO A 1 442 ? -33.495 10.707 -4.166 1.00 54.91 442 PRO A N 1
ATOM 3565 C CA . PRO A 1 442 ? -34.225 10.105 -5.277 1.00 54.91 442 PRO A CA 1
ATOM 3566 C C . PRO A 1 442 ? -33.286 9.205 -6.078 1.00 54.91 442 PRO A C 1
ATOM 3568 O O . PRO A 1 442 ? -32.132 9.577 -6.313 1.00 54.91 442 PRO A O 1
ATOM 3571 N N . SER A 1 443 ? -33.755 8.029 -6.503 1.00 50.97 443 SER A N 1
ATOM 3572 C CA . SER A 1 443 ? -32.966 7.152 -7.364 1.00 50.97 443 SER A CA 1
ATOM 3573 C C . SER A 1 443 ? -32.777 7.826 -8.728 1.00 50.97 443 SER A C 1
ATOM 3575 O O . SER A 1 443 ? -33.523 7.586 -9.669 1.00 50.97 443 SER A O 1
ATOM 3577 N N . GLU A 1 444 ? -31.765 8.677 -8.867 1.00 47.84 444 GLU A N 1
ATOM 3578 C CA . GLU A 1 444 ? -31.431 9.321 -10.144 1.00 47.84 444 GLU A CA 1
ATOM 3579 C C . GLU A 1 444 ? -30.856 8.338 -11.180 1.00 47.84 444 GLU A C 1
ATOM 3581 O O . GLU A 1 444 ? -30.482 8.736 -12.280 1.00 47.84 444 GLU A O 1
ATOM 3586 N N . ARG A 1 445 ? -30.838 7.030 -10.889 1.00 45.28 445 ARG A N 1
ATOM 3587 C CA . ARG A 1 445 ? -30.778 6.007 -11.935 1.00 45.28 445 ARG A CA 1
ATOM 3588 C C . ARG A 1 445 ? -32.148 5.897 -12.606 1.00 45.28 445 ARG A C 1
ATOM 3590 O O . ARG A 1 445 ? -32.868 4.922 -12.418 1.00 45.28 445 ARG A O 1
ATOM 3597 N N . SER A 1 446 ? -32.457 6.851 -13.479 1.00 41.50 446 SER A N 1
ATOM 3598 C CA . SER A 1 446 ? -33.113 6.458 -14.723 1.00 41.50 446 SER A CA 1
ATOM 3599 C C . SER A 1 446 ? -32.162 5.460 -15.373 1.00 41.50 446 SER A C 1
ATOM 3601 O O . SER A 1 446 ? -31.041 5.825 -15.732 1.00 41.50 446 SER A O 1
ATOM 3603 N N . ALA A 1 447 ? -32.547 4.183 -15.416 1.00 44.66 447 ALA A N 1
ATOM 3604 C CA . ALA A 1 447 ? -31.805 3.195 -16.183 1.00 44.66 447 ALA A CA 1
ATOM 3605 C C . ALA A 1 447 ? -31.555 3.786 -17.582 1.00 44.66 447 ALA A C 1
ATOM 3607 O O . ALA A 1 447 ? -32.484 4.384 -18.141 1.00 44.66 447 ALA A O 1
ATOM 3608 N N . PRO A 1 448 ? -30.327 3.705 -18.127 1.00 47.62 448 PRO A N 1
ATOM 3609 C CA . PRO A 1 448 ? -30.091 4.129 -19.496 1.00 47.62 448 PRO A CA 1
ATOM 3610 C C . PRO A 1 448 ? -31.132 3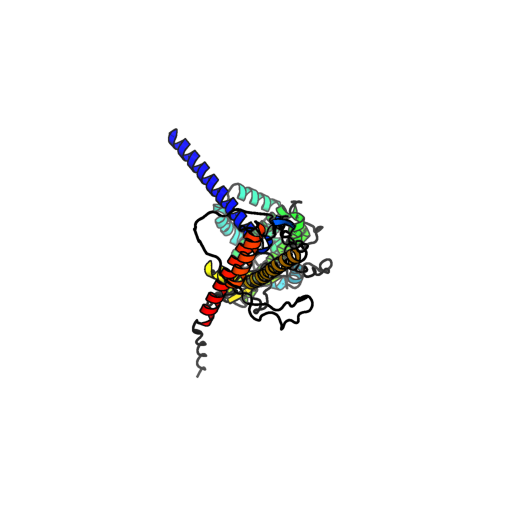.435 -20.369 1.00 47.62 448 PRO A C 1
ATOM 3612 O O . PRO A 1 448 ? -31.299 2.216 -20.290 1.00 47.62 448 PRO A O 1
ATOM 3615 N N . LYS A 1 449 ? -31.896 4.238 -21.118 1.00 57.38 449 LYS A N 1
ATOM 3616 C CA . LYS A 1 449 ? -32.898 3.731 -22.050 1.00 57.38 449 LYS A CA 1
ATOM 3617 C C . LYS A 1 449 ? -32.171 2.700 -22.926 1.00 57.38 449 LYS A C 1
ATOM 3619 O O . LYS A 1 449 ? -31.110 3.053 -23.451 1.00 57.38 449 LYS A O 1
ATOM 3624 N N . PRO A 1 450 ? -32.639 1.441 -23.004 1.00 58.97 450 PRO A N 1
ATOM 3625 C CA . PRO A 1 450 ? -31.992 0.447 -23.847 1.00 58.97 450 PRO A CA 1
ATOM 3626 C C . PRO A 1 450 ? -31.834 1.041 -25.252 1.00 58.97 450 PRO A C 1
ATOM 3628 O O . PRO A 1 450 ? -32.744 1.753 -25.689 1.00 58.97 450 PRO A O 1
ATOM 3631 N N . PRO A 1 451 ? -30.680 0.837 -25.913 1.00 63.66 451 PRO A N 1
ATOM 3632 C CA . PRO A 1 451 ? -30.488 1.335 -27.265 1.00 63.66 451 PRO A CA 1
ATOM 3633 C C . PRO A 1 451 ? -31.647 0.835 -28.124 1.00 63.66 451 PRO A C 1
ATOM 3635 O O . PRO A 1 451 ? -32.009 -0.343 -28.037 1.00 63.66 451 PRO A O 1
ATOM 3638 N N . ASP A 1 452 ? -32.259 1.745 -28.883 1.00 71.19 452 ASP A N 1
ATOM 3639 C CA . ASP A 1 452 ? -33.327 1.386 -29.809 1.00 71.19 452 ASP A CA 1
ATOM 3640 C C . ASP A 1 452 ? -32.806 0.248 -30.702 1.00 71.19 452 ASP A C 1
ATOM 3642 O O . ASP A 1 452 ? -31.667 0.289 -31.182 1.00 71.19 452 ASP A O 1
ATOM 3646 N N . ALA A 1 453 ? -33.598 -0.821 -30.826 1.00 56.47 453 ALA A N 1
ATOM 3647 C CA . ALA A 1 453 ? -33.222 -1.973 -31.630 1.00 56.47 453 ALA A CA 1
ATOM 3648 C C . ALA A 1 453 ? -32.906 -1.502 -33.062 1.00 56.47 453 ALA A C 1
ATOM 3650 O O . ALA A 1 453 ? -33.642 -0.660 -33.580 1.00 56.47 453 ALA A O 1
ATOM 3651 N N . PRO A 1 454 ? -31.828 -1.998 -33.695 1.00 69.44 454 PRO A N 1
ATOM 3652 C CA . PRO A 1 454 ? -31.538 -1.640 -35.076 1.00 69.44 454 PRO A CA 1
ATOM 3653 C C . PRO A 1 454 ? -32.698 -2.094 -35.977 1.00 69.44 454 PRO A C 1
ATOM 3655 O O . PRO A 1 454 ? -33.072 -3.268 -35.934 1.00 69.44 454 PRO A O 1
ATOM 3658 N N . GLU A 1 455 ? -33.268 -1.150 -36.737 1.00 61.97 455 GLU A N 1
ATOM 3659 C CA . GLU A 1 455 ? -34.234 -1.405 -37.822 1.00 61.97 455 GLU A CA 1
ATOM 3660 C C . GLU A 1 455 ? -33.589 -2.098 -39.027 1.00 61.97 455 GLU A C 1
ATOM 3662 O O . GLU A 1 455 ? -32.421 -1.768 -39.358 1.00 61.97 455 GLU A O 1
#

Radius of gyration: 35.11 Å; chains: 1; bounding box: 72×71×126 Å

Sequence (455 aa):
MKNIKKQITYFIISFAVVLIGAAFYMGLLQKRAKESLLERIPASKPHSHVSPAGDVVEHTHTPIRPAEVQPESSDPDLTAAKHPILRVWENLDLAAIKRDYQPYTVQEIIEKWHEGYMNFERPYLNKKSRARFERLEAYWPREEWLQHLMDNGFPFSLPVHYTFAFNARDQALMAKDKFDNPETRAKFLEDYRLPVDATWEEMEDVSIKFDIVARLNGQRAKDVDPSVYGGVTNLNGVFTPFTPNTVYVHVSKDTPLSTFTGAMLTEEQKNDLTMFGVAPKGVTVVYTDENGNPLPSDVTPRFYERQMAALEVAEAHVEQLIADHEALFKTLPAQPQKTAPEEQPDPSQQPQQAQPHLRDGSALRENERRPDIPIDRRNIPPDMLPPDPPSRANIQQWFEVLQELHGGELPKDLRVLQAAINELEEIRQAAAEKQQATRQRPSERSAPKPPDAPE